Protein AF-A0A928CUH0-F1 (afdb_monomer_lite)

Structure (mmCIF, N/CA/C/O backbone):
data_AF-A0A928CUH0-F1
#
_entry.id   AF-A0A928CUH0-F1
#
loop_
_atom_site.group_PDB
_atom_site.id
_atom_site.type_symbol
_atom_site.label_atom_id
_atom_site.label_alt_id
_atom_site.label_comp_id
_atom_site.label_asym_id
_atom_site.label_entity_id
_atom_site.label_seq_id
_atom_site.pdbx_PDB_ins_code
_atom_site.Cartn_x
_atom_site.Cartn_y
_atom_site.Cartn_z
_atom_site.occupancy
_atom_site.B_iso_or_equiv
_atom_site.auth_seq_id
_atom_site.auth_comp_id
_atom_site.auth_asym_id
_atom_site.auth_atom_id
_atom_site.pdbx_PDB_model_num
ATOM 1 N N . MET A 1 1 ? -31.553 -13.485 36.321 1.00 88.06 1 MET A N 1
ATOM 2 C CA . MET A 1 1 ? -32.911 -13.312 35.742 1.00 88.06 1 MET A CA 1
ATOM 3 C C . MET A 1 1 ? -32.822 -12.519 34.442 1.00 88.06 1 MET A C 1
ATOM 5 O O . MET A 1 1 ? -31.798 -11.897 34.199 1.00 88.06 1 MET A O 1
ATOM 9 N N . ILE A 1 2 ? -33.854 -12.558 33.590 1.00 94.81 2 ILE A N 1
ATOM 10 C CA . ILE A 1 2 ? -33.933 -11.712 32.384 1.00 94.81 2 ILE A CA 1
ATOM 11 C C . ILE A 1 2 ? -34.852 -10.527 32.689 1.00 94.81 2 ILE A C 1
ATOM 13 O O . ILE A 1 2 ? -35.986 -10.734 33.116 1.00 94.81 2 ILE A O 1
ATOM 17 N N . ARG A 1 3 ? -34.377 -9.305 32.445 1.00 96.00 3 ARG A N 1
ATOM 18 C CA . ARG A 1 3 ? -35.128 -8.052 32.587 1.00 96.00 3 ARG A CA 1
ATOM 19 C C . ARG A 1 3 ? -35.361 -7.446 31.215 1.00 96.00 3 ARG A C 1
ATOM 21 O O . ARG A 1 3 ? -34.409 -7.008 30.572 1.00 96.00 3 ARG A O 1
ATOM 28 N N . ASN A 1 4 ? -36.605 -7.436 30.745 1.00 96.44 4 ASN A N 1
ATOM 29 C CA . ASN A 1 4 ? -36.926 -6.805 29.467 1.00 96.44 4 ASN A CA 1
ATOM 30 C C . ASN A 1 4 ? -37.030 -5.300 29.674 1.00 96.44 4 ASN A C 1
ATOM 32 O O . ASN A 1 4 ? -37.735 -4.852 30.572 1.00 96.44 4 ASN A O 1
ATOM 36 N N . ILE A 1 5 ? -36.397 -4.507 28.809 1.00 97.19 5 ILE A N 1
ATOM 37 C CA . ILE A 1 5 ? -36.450 -3.040 28.934 1.00 97.19 5 ILE A CA 1
ATOM 38 C C . ILE A 1 5 ? -37.875 -2.467 28.836 1.00 97.19 5 ILE A C 1
ATOM 40 O O . ILE A 1 5 ? -38.109 -1.357 29.291 1.00 97.19 5 ILE A O 1
ATOM 44 N N . GLN A 1 6 ? -38.826 -3.219 28.270 1.00 95.62 6 GLN A N 1
ATOM 45 C CA . GLN A 1 6 ? -40.239 -2.832 28.164 1.00 95.62 6 GLN A CA 1
ATOM 46 C C . GLN A 1 6 ? -40.961 -2.804 29.520 1.00 95.62 6 GLN A C 1
ATOM 48 O O . GLN A 1 6 ? -41.993 -2.150 29.637 1.00 95.62 6 GLN A O 1
ATOM 53 N N . ASP A 1 7 ? -40.412 -3.480 30.532 1.00 96.69 7 ASP A N 1
ATOM 54 C CA . ASP A 1 7 ? -40.978 -3.549 31.883 1.00 96.69 7 ASP A CA 1
ATOM 55 C C . ASP A 1 7 ? -40.555 -2.345 32.754 1.00 96.69 7 ASP A C 1
ATOM 57 O O . ASP A 1 7 ? -40.914 -2.264 33.930 1.00 96.69 7 ASP A O 1
ATOM 61 N N . TYR A 1 8 ? -39.782 -1.407 32.193 1.00 97.25 8 TYR A N 1
ATOM 62 C CA . TYR A 1 8 ? -39.183 -0.275 32.900 1.00 97.25 8 TYR A CA 1
ATOM 63 C C . TYR A 1 8 ? -39.461 1.052 32.173 1.00 97.25 8 TYR A C 1
ATOM 65 O O . TYR A 1 8 ? -39.625 1.061 30.953 1.00 97.25 8 TYR A O 1
ATOM 73 N N . PRO A 1 9 ? -39.478 2.199 32.882 1.00 96.31 9 PRO A N 1
ATOM 74 C CA . PRO A 1 9 ? -39.697 3.509 32.257 1.00 96.31 9 PRO A CA 1
ATOM 75 C C . PRO A 1 9 ? -38.610 3.904 31.248 1.00 96.31 9 PRO A C 1
ATOM 77 O O . PRO A 1 9 ? -38.871 4.657 30.310 1.00 96.31 9 PRO A O 1
ATOM 80 N N . SER A 1 10 ? -37.388 3.404 31.435 1.00 96.69 10 SER A N 1
ATOM 81 C CA . SER A 1 10 ? -36.263 3.614 30.531 1.00 96.69 10 SER A CA 1
ATOM 82 C C . SER A 1 10 ? -35.305 2.419 30.532 1.00 96.69 10 SER A C 1
ATOM 84 O O . SER A 1 10 ? -35.319 1.579 31.435 1.00 96.69 10 SER A O 1
ATOM 86 N N . ILE A 1 11 ? -34.416 2.366 29.535 1.00 97.88 11 ILE A N 1
ATOM 87 C CA . ILE A 1 11 ? -33.349 1.355 29.473 1.00 97.88 11 ILE A CA 1
ATOM 88 C C . ILE A 1 11 ? -32.409 1.487 30.680 1.00 97.88 11 ILE A C 1
ATOM 90 O O . ILE A 1 11 ? -32.011 0.477 31.258 1.00 97.88 11 ILE A O 1
ATOM 94 N N . GLN A 1 12 ? -32.088 2.717 31.098 1.00 97.94 12 GLN A N 1
ATOM 95 C CA . GLN A 1 12 ? -31.241 2.941 32.269 1.00 97.94 12 GLN A CA 1
ATOM 96 C C . GLN A 1 12 ? -31.913 2.439 33.551 1.00 97.94 12 GLN A C 1
ATOM 98 O O . GLN A 1 12 ? -31.233 1.861 34.391 1.00 97.94 12 GLN A O 1
ATOM 103 N N . ASP A 1 13 ? -33.234 2.582 33.691 1.00 98.00 13 ASP A N 1
ATOM 104 C CA . ASP A 1 13 ? -33.962 2.043 34.847 1.00 98.00 13 ASP A CA 1
ATOM 105 C C . ASP A 1 13 ? -33.915 0.512 34.889 1.00 98.00 13 ASP A C 1
ATOM 107 O O . ASP A 1 13 ? -33.733 -0.064 35.962 1.00 98.00 13 ASP A O 1
ATOM 111 N N . ALA A 1 14 ? -33.994 -0.153 33.731 1.00 98.19 14 ALA A N 1
ATOM 112 C CA . ALA A 1 14 ? -33.815 -1.602 33.641 1.00 98.19 14 ALA A CA 1
ATOM 113 C C . ALA A 1 14 ? -32.403 -2.034 34.080 1.00 98.19 14 ALA A C 1
ATOM 115 O O . ALA A 1 14 ? -32.255 -2.998 34.833 1.00 98.19 14 ALA A O 1
ATOM 116 N N . ILE A 1 15 ? -31.369 -1.294 33.657 1.00 98.19 15 ILE A N 1
ATOM 117 C CA . ILE A 1 15 ? -29.977 -1.521 34.076 1.00 98.19 15 ILE A CA 1
ATOM 118 C C . ILE A 1 15 ? -29.819 -1.281 35.580 1.00 98.19 15 ILE A C 1
ATOM 120 O O . ILE A 1 15 ? -29.248 -2.110 36.289 1.00 98.19 15 ILE A O 1
ATOM 124 N N . ASN A 1 16 ? -30.360 -0.182 36.101 1.00 97.75 16 ASN A N 1
ATOM 125 C CA . ASN A 1 16 ? -30.295 0.159 37.519 1.00 97.75 16 ASN A CA 1
ATOM 126 C C . ASN A 1 16 ? -30.980 -0.907 38.381 1.00 97.75 16 ASN A C 1
ATOM 128 O O . ASN A 1 16 ? -30.433 -1.288 39.413 1.00 97.75 16 ASN A O 1
ATOM 132 N N . ALA A 1 17 ? -32.111 -1.448 37.926 1.00 97.25 17 ALA A N 1
ATOM 133 C CA . ALA A 1 17 ? -32.864 -2.472 38.641 1.00 97.25 17 ALA A CA 1
ATOM 134 C C . ALA A 1 17 ? -32.218 -3.868 38.619 1.00 97.25 17 ALA A C 1
ATOM 136 O O . ALA A 1 17 ? -32.605 -4.698 39.434 1.00 97.25 17 ALA A O 1
ATOM 137 N N . ALA A 1 18 ? -31.284 -4.149 37.704 1.00 97.12 18 ALA A N 1
ATOM 138 C CA . ALA A 1 18 ? -30.671 -5.472 37.547 1.00 97.12 18 ALA A CA 1
ATOM 139 C C . ALA A 1 18 ? -29.910 -5.958 38.798 1.00 97.12 18 ALA A C 1
ATOM 141 O O . ALA A 1 18 ? -29.196 -5.196 39.430 1.00 97.12 18 ALA A O 1
ATOM 142 N N . ASP A 1 19 ? -30.013 -7.221 39.173 1.00 96.56 19 ASP A N 1
ATOM 143 C CA . ASP A 1 19 ? -29.143 -7.798 40.203 1.00 96.56 19 ASP A CA 1
ATOM 144 C C . ASP A 1 19 ? -27.870 -8.370 39.548 1.00 96.56 19 ASP A C 1
ATOM 146 O O . ASP A 1 19 ? -27.846 -8.561 38.327 1.00 96.56 19 ASP A O 1
ATOM 150 N N . PRO A 1 20 ? -26.786 -8.639 40.300 1.00 95.44 20 PRO A N 1
ATOM 151 C CA . PRO A 1 20 ? -25.627 -9.336 39.753 1.00 95.44 20 PRO A CA 1
ATOM 152 C C . PRO A 1 20 ? -26.025 -10.634 39.032 1.00 95.44 20 PRO A C 1
ATOM 154 O O . PRO A 1 20 ? -26.850 -11.404 39.523 1.00 95.44 20 PRO A O 1
ATOM 157 N N . CYS A 1 21 ? -25.406 -10.884 37.881 1.00 93.44 21 CYS A N 1
ATOM 158 C CA . CYS A 1 21 ? -25.700 -11.960 36.927 1.00 93.44 21 CYS A CA 1
ATOM 159 C C . CYS A 1 21 ? -27.048 -11.843 36.185 1.00 93.44 21 CYS A C 1
ATOM 161 O O . CYS A 1 21 ? -27.453 -12.788 35.497 1.00 93.44 21 CYS A O 1
ATOM 163 N N . ASP A 1 22 ? -27.765 -10.720 36.292 1.00 97.06 22 ASP A N 1
ATOM 164 C CA . ASP A 1 22 ? -28.949 -10.490 35.467 1.00 97.06 22 ASP A CA 1
ATOM 165 C C . ASP A 1 22 ? -28.593 -10.155 34.012 1.00 97.06 22 ASP A C 1
ATOM 167 O O . ASP A 1 22 ? -27.556 -9.573 33.685 1.00 97.06 22 ASP A O 1
ATOM 171 N N . VAL A 1 23 ? -29.527 -10.509 33.130 1.00 98.38 23 VAL A N 1
ATOM 172 C CA . VAL A 1 23 ? -29.507 -10.160 31.713 1.00 98.38 23 VAL A CA 1
ATOM 173 C C . VAL A 1 23 ? -30.514 -9.040 31.484 1.00 98.38 23 VAL A C 1
ATOM 175 O O . VAL A 1 23 ? -31.717 -9.256 31.632 1.00 98.38 23 VAL A O 1
ATOM 178 N N . VAL A 1 24 ? -30.054 -7.859 31.083 1.00 98.50 24 VAL A N 1
ATOM 179 C CA . VAL A 1 24 ? -30.921 -6.791 30.569 1.00 98.50 24 VAL A CA 1
ATOM 180 C C . VAL A 1 24 ? -31.100 -7.016 29.076 1.00 98.50 24 VAL A C 1
ATOM 182 O O . VAL A 1 24 ? -30.143 -6.985 28.307 1.00 98.50 24 VAL A O 1
ATOM 185 N N . ARG A 1 25 ? -32.338 -7.277 28.666 1.00 98.50 25 ARG A N 1
ATOM 186 C CA . ARG A 1 25 ? -32.692 -7.663 27.301 1.00 98.50 25 ARG A CA 1
ATOM 187 C C . ARG A 1 25 ? -33.310 -6.492 26.546 1.00 98.50 25 ARG A C 1
ATOM 189 O O . ARG A 1 25 ? -34.358 -5.980 26.949 1.00 98.50 25 ARG A O 1
ATOM 196 N N . ILE A 1 26 ? -32.700 -6.134 25.418 1.00 98.50 26 ILE A N 1
ATOM 197 C CA . ILE A 1 26 ? -33.244 -5.219 24.411 1.00 98.50 26 ILE A CA 1
ATOM 198 C C . ILE A 1 26 ? -33.964 -6.069 23.346 1.00 98.50 26 ILE A C 1
ATOM 200 O O . ILE A 1 26 ? -33.294 -6.759 22.575 1.00 98.50 26 ILE A O 1
ATOM 204 N N . PRO A 1 27 ? -35.311 -6.070 23.307 1.00 98.25 27 PRO A N 1
ATOM 205 C CA . PRO A 1 27 ? -36.086 -6.894 22.383 1.00 98.25 27 PRO A CA 1
ATOM 206 C C . PRO A 1 27 ? -36.099 -6.303 20.960 1.00 98.25 27 PRO A C 1
ATOM 208 O O . PRO A 1 27 ? -35.684 -5.154 20.769 1.00 98.25 27 PRO A O 1
ATOM 211 N N . PRO A 1 28 ? -36.632 -7.038 19.964 1.00 98.56 28 PRO A N 1
ATOM 212 C CA . PRO A 1 28 ? -36.820 -6.530 18.607 1.00 98.56 28 PRO A CA 1
ATOM 213 C C . PRO A 1 28 ? -37.492 -5.150 18.559 1.00 98.56 28 PRO A C 1
ATOM 215 O O . PRO A 1 28 ? -38.421 -4.872 19.321 1.00 98.56 28 PRO A O 1
ATOM 218 N N . GLY A 1 29 ? -37.039 -4.298 17.639 1.00 98.12 29 GLY A N 1
ATOM 219 C CA . GLY A 1 29 ? -37.510 -2.918 17.497 1.00 98.12 29 GLY A CA 1
ATOM 220 C C . GLY A 1 29 ? -36.400 -1.884 17.684 1.00 98.12 29 GLY A C 1
ATOM 221 O O . GLY A 1 29 ? -35.276 -2.212 18.058 1.00 98.12 29 GLY A O 1
ATOM 222 N N . ARG A 1 30 ? -36.711 -0.617 17.383 1.00 98.25 30 ARG A N 1
ATOM 223 C CA . ARG A 1 30 ? -35.771 0.503 17.523 1.00 98.25 30 ARG A CA 1
ATOM 224 C C . ARG A 1 30 ? -35.973 1.202 18.863 1.00 98.25 30 ARG A C 1
ATOM 226 O O . ARG A 1 30 ? -37.046 1.739 19.118 1.00 98.25 30 ARG A O 1
ATOM 233 N N . HIS A 1 31 ? -34.912 1.251 19.657 1.00 98.12 31 HIS A N 1
ATOM 234 C CA . HIS A 1 31 ? -34.875 1.836 20.992 1.00 98.12 31 HIS A CA 1
ATOM 235 C C . HIS A 1 31 ? -33.821 2.935 21.013 1.00 98.12 31 HIS A C 1
ATOM 237 O O . HIS A 1 31 ? -32.637 2.668 20.821 1.00 98.12 31 HIS A O 1
ATOM 243 N N . GLU A 1 32 ? -34.245 4.180 21.195 1.00 97.50 32 GLU A N 1
ATOM 244 C CA . GLU A 1 32 ? -33.340 5.327 21.171 1.00 97.50 32 GLU A CA 1
ATOM 245 C C . GLU A 1 32 ? -32.926 5.744 22.584 1.00 97.50 32 GLU A C 1
ATOM 247 O O . GLU A 1 32 ? -33.776 5.944 23.458 1.00 97.50 32 GLU A O 1
ATOM 252 N N . ALA A 1 33 ? -31.626 5.940 22.793 1.00 97.50 33 ALA A N 1
ATOM 253 C CA . ALA A 1 33 ? -31.056 6.330 24.073 1.00 97.50 33 ALA A CA 1
ATOM 254 C C . ALA A 1 33 ? -29.989 7.422 23.920 1.00 97.50 33 ALA A C 1
ATOM 256 O O . ALA A 1 33 ? -29.308 7.520 22.900 1.00 97.50 33 ALA A O 1
ATOM 257 N N . GLY A 1 34 ? -29.863 8.246 24.961 1.00 96.19 34 GLY A N 1
ATOM 258 C CA . GLY A 1 34 ? -28.640 9.000 25.220 1.00 96.19 34 GLY A CA 1
ATOM 259 C C . GLY A 1 34 ? -27.645 8.118 25.975 1.00 96.19 34 GLY A C 1
ATOM 260 O O . GLY A 1 34 ? -27.491 6.951 25.636 1.00 96.19 34 GLY A O 1
ATOM 261 N N . THR A 1 35 ? -26.995 8.631 27.015 1.00 97.50 35 THR A N 1
ATOM 262 C CA . THR A 1 35 ? -26.003 7.842 27.766 1.00 97.50 35 THR A CA 1
ATOM 263 C C . THR A 1 35 ? -26.642 6.712 28.576 1.00 97.50 35 THR A C 1
ATOM 265 O O . THR A 1 35 ? -27.562 6.945 29.356 1.00 97.50 35 THR A O 1
ATOM 268 N N . LEU A 1 36 ? -26.104 5.502 28.416 1.00 98.19 36 LEU A N 1
ATOM 269 C CA . LEU A 1 36 ? -26.408 4.308 29.197 1.00 98.19 36 LEU A CA 1
ATOM 270 C C . LEU A 1 36 ? -25.157 3.857 29.959 1.00 98.19 36 LEU A C 1
ATOM 272 O O . LEU A 1 36 ? -24.126 3.543 29.362 1.00 98.19 36 LEU A O 1
ATOM 276 N N . LEU A 1 37 ? -25.263 3.818 31.284 1.00 97.50 37 LEU A N 1
ATOM 277 C CA . LEU A 1 37 ? -24.197 3.422 32.198 1.00 97.50 37 LEU A CA 1
ATOM 278 C C . LEU A 1 37 ? -24.442 1.997 32.684 1.00 97.50 37 LEU A C 1
ATOM 280 O O . LEU A 1 37 ? -25.447 1.731 33.348 1.00 97.50 37 LEU A O 1
ATOM 284 N N . LEU A 1 38 ? -23.527 1.092 32.338 1.00 97.56 38 LEU A N 1
ATOM 285 C CA . LEU A 1 38 ? -23.547 -0.296 32.795 1.00 97.56 38 LEU A CA 1
ATOM 286 C C . LEU A 1 38 ? -23.033 -0.416 34.236 1.00 97.56 38 LEU A C 1
ATOM 288 O O . LEU A 1 38 ? -22.470 0.521 34.801 1.00 97.56 38 LEU A O 1
ATOM 292 N N . LYS A 1 39 ? -23.215 -1.601 34.820 1.00 97.00 39 LYS A N 1
ATOM 293 C CA . LYS A 1 39 ? -22.690 -1.971 36.138 1.00 97.00 39 LYS A CA 1
ATOM 294 C C . LYS A 1 39 ? -22.072 -3.364 36.107 1.00 97.00 39 LYS A C 1
ATOM 296 O O . LYS A 1 39 ? -22.350 -4.121 35.181 1.00 97.00 39 LYS A O 1
ATOM 301 N N . SER A 1 40 ? -21.260 -3.682 37.111 1.00 98.50 40 SER A N 1
ATOM 302 C CA . SER A 1 40 ? -20.589 -4.979 37.235 1.00 98.50 40 SER A CA 1
ATOM 303 C C . SER A 1 40 ? -21.571 -6.151 37.293 1.00 98.50 40 SER A C 1
ATOM 305 O O . SER A 1 40 ? -22.699 -6.000 37.774 1.00 98.50 40 SER A O 1
ATOM 307 N N . HIS A 1 41 ? -21.114 -7.322 36.846 1.00 98.38 41 HIS A N 1
ATOM 308 C CA . HIS A 1 41 ? -21.872 -8.577 36.809 1.00 98.38 41 HIS A CA 1
ATOM 309 C C . HIS A 1 41 ? -23.169 -8.458 36.006 1.00 98.38 41 HIS A C 1
ATOM 311 O O . HIS A 1 41 ? -24.233 -8.882 36.453 1.00 98.38 41 HIS A O 1
ATOM 317 N N . LEU A 1 42 ? -23.106 -7.841 34.829 1.00 97.81 42 LEU A N 1
ATOM 318 C CA . LEU A 1 42 ? -24.279 -7.579 33.999 1.00 97.81 42 LEU A CA 1
ATOM 319 C C . LEU A 1 42 ? -24.067 -8.098 32.584 1.00 97.81 42 LEU A C 1
ATOM 321 O O . LEU A 1 42 ? -23.021 -7.878 31.975 1.00 97.81 42 LEU A O 1
ATOM 325 N N . THR A 1 43 ? -25.111 -8.706 32.024 1.00 98.62 43 THR A N 1
ATOM 326 C CA . THR A 1 43 ? -25.186 -8.965 30.584 1.00 98.62 43 THR A CA 1
ATOM 327 C C . THR A 1 43 ? -26.214 -8.045 29.934 1.00 98.62 43 THR A C 1
ATOM 329 O O . THR A 1 43 ? -27.396 -8.107 30.265 1.00 98.62 43 THR A O 1
ATOM 332 N N . LEU A 1 44 ? -25.797 -7.209 28.984 1.00 98.69 44 LEU A N 1
ATOM 333 C CA . LEU A 1 44 ? -26.699 -6.500 28.080 1.00 98.69 44 LEU A CA 1
ATOM 334 C C . LEU A 1 44 ? -26.858 -7.324 26.798 1.00 98.69 44 LEU A C 1
ATOM 336 O O . LEU A 1 44 ? -25.915 -7.454 26.020 1.00 98.69 44 LEU A O 1
ATOM 340 N N . ARG A 1 45 ? -28.055 -7.866 26.566 1.00 98.81 45 ARG A N 1
ATOM 341 C CA . ARG A 1 45 ? -28.355 -8.695 25.394 1.00 98.81 45 ARG A CA 1
ATOM 342 C C . ARG A 1 45 ? -29.228 -7.947 24.394 1.00 98.81 45 ARG A C 1
ATOM 344 O O . ARG A 1 45 ? -30.330 -7.521 24.742 1.00 98.81 45 ARG A O 1
ATOM 351 N N . LEU A 1 46 ? -28.761 -7.833 23.154 1.00 98.75 46 LEU A N 1
ATOM 352 C CA . LEU A 1 46 ? -29.528 -7.311 22.028 1.00 98.75 46 LEU A CA 1
ATOM 353 C C . LEU A 1 46 ? -30.060 -8.478 21.198 1.00 98.75 46 LEU A C 1
ATOM 355 O O . LEU A 1 46 ? -29.302 -9.178 20.529 1.00 98.75 46 LEU A O 1
ATOM 359 N N . ASP A 1 47 ? -31.371 -8.681 21.231 1.00 98.50 47 ASP A N 1
ATOM 360 C CA . ASP A 1 47 ? -32.006 -9.743 20.457 1.00 98.50 47 ASP A CA 1
ATOM 361 C C . ASP A 1 47 ? -31.894 -9.496 18.939 1.00 98.50 47 ASP A C 1
ATOM 363 O O . ASP A 1 47 ? -31.739 -8.351 18.499 1.00 98.50 47 ASP A O 1
ATOM 367 N N . PRO A 1 48 ? -32.054 -10.542 18.105 1.00 98.31 48 PRO A N 1
ATOM 368 C CA . PRO A 1 48 ? -32.192 -10.368 16.665 1.00 98.31 48 PRO A CA 1
ATOM 369 C C . PRO A 1 48 ? -33.245 -9.304 16.325 1.00 98.31 48 PRO A C 1
ATOM 371 O O . PRO A 1 48 ? -34.343 -9.306 16.878 1.00 98.31 48 PRO A O 1
ATOM 374 N N . GLN A 1 49 ? -32.928 -8.410 15.384 1.00 97.69 49 GLN A N 1
ATOM 375 C CA . GLN A 1 49 ? -33.775 -7.269 14.981 1.00 97.69 49 GLN A CA 1
ATOM 376 C C . GLN A 1 49 ? -33.955 -6.166 16.047 1.00 97.69 49 GLN A C 1
ATOM 378 O O . GLN A 1 49 ? -34.703 -5.212 15.813 1.00 97.69 49 GLN A O 1
ATOM 383 N N . ALA A 1 50 ? -33.280 -6.243 17.197 1.00 98.69 50 ALA A N 1
ATOM 384 C CA . ALA A 1 50 ? -33.161 -5.106 18.101 1.00 98.69 50 ALA A CA 1
ATOM 385 C C . ALA A 1 50 ? -32.219 -4.053 17.501 1.00 98.69 50 ALA A C 1
ATOM 387 O O . ALA A 1 50 ? -31.180 -4.386 16.929 1.00 98.69 50 ALA A O 1
ATOM 388 N N . VAL A 1 51 ? -32.564 -2.775 17.644 1.00 98.81 51 VAL A N 1
ATOM 389 C CA . VAL A 1 51 ? -31.712 -1.643 17.267 1.00 98.81 51 VAL A CA 1
ATOM 390 C C . VAL A 1 51 ? -31.620 -0.683 18.446 1.00 98.81 51 VAL A C 1
ATOM 392 O O . VAL A 1 51 ? -32.578 0.037 18.718 1.00 98.81 51 VAL A O 1
ATOM 395 N N . LEU A 1 52 ? -30.472 -0.638 19.119 1.00 98.75 52 LEU A N 1
ATOM 396 C CA . LEU A 1 52 ? -30.147 0.396 20.101 1.00 98.75 52 LEU A CA 1
ATOM 397 C C . LEU A 1 52 ? -29.530 1.592 19.369 1.00 98.75 52 LEU A C 1
ATOM 399 O O . LEU A 1 52 ? -28.442 1.479 18.811 1.00 98.75 52 LEU A O 1
ATOM 403 N N . ALA A 1 53 ? -30.225 2.725 19.334 1.00 98.50 53 ALA A N 1
ATOM 404 C CA . ALA A 1 53 ? -29.827 3.887 18.546 1.00 98.50 53 ALA A CA 1
ATOM 405 C C . ALA A 1 53 ? -29.379 5.069 19.414 1.00 98.50 53 ALA A C 1
ATOM 407 O O . ALA A 1 53 ? -30.073 5.451 20.355 1.00 98.50 53 ALA A O 1
ATOM 408 N N . ALA A 1 54 ? -28.261 5.688 19.037 1.00 97.81 54 ALA A N 1
ATOM 409 C CA . ALA A 1 54 ? -27.791 6.955 19.580 1.00 97.81 54 ALA A CA 1
ATOM 410 C C . ALA A 1 54 ? -28.784 8.083 19.257 1.00 97.81 54 ALA A C 1
ATOM 412 O O . ALA A 1 54 ? -29.044 8.373 18.089 1.00 97.81 54 ALA A O 1
ATOM 413 N N . SER A 1 55 ? -29.336 8.717 20.285 1.00 96.88 55 SER A N 1
ATOM 414 C CA . SER A 1 55 ? -30.219 9.874 20.154 1.00 96.88 55 SER A CA 1
ATOM 415 C C . SER A 1 55 ? -29.532 11.042 19.430 1.00 96.88 55 SER A C 1
ATOM 417 O O . SER A 1 55 ? -28.400 11.371 19.766 1.00 96.88 55 SER A O 1
ATOM 419 N N . PRO A 1 56 ? -30.190 11.745 18.494 1.00 92.94 56 PRO A N 1
ATOM 420 C CA . PRO A 1 56 ? -29.659 13.005 17.967 1.00 92.94 56 PRO A CA 1
ATOM 421 C C . PRO A 1 56 ? -29.735 14.158 18.980 1.00 92.94 56 PRO A C 1
ATOM 423 O O . PRO A 1 56 ? -29.057 15.170 18.824 1.00 92.94 56 PRO A O 1
ATOM 426 N N . ASP A 1 57 ? -30.574 14.028 20.009 1.00 95.25 57 ASP A N 1
ATOM 427 C CA . ASP A 1 57 ? -30.704 15.016 21.075 1.00 95.25 57 ASP A CA 1
ATOM 428 C C . ASP A 1 57 ? -29.533 14.903 22.062 1.00 95.25 57 ASP A C 1
ATOM 430 O O . ASP A 1 57 ? -29.491 13.993 22.898 1.00 95.25 57 ASP A O 1
ATOM 434 N N . LEU A 1 58 ? -28.594 15.851 21.961 1.00 91.94 58 LEU A N 1
ATOM 435 C CA . LEU A 1 58 ? -27.416 15.962 22.824 1.00 91.94 58 LEU A CA 1
ATOM 436 C C . LEU A 1 58 ? -27.771 16.149 24.309 1.00 91.94 58 LEU A C 1
ATOM 438 O O . LEU A 1 58 ? -26.969 15.775 25.160 1.00 91.94 58 LEU A O 1
ATOM 442 N N . SER A 1 59 ? -28.964 16.660 24.643 1.00 94.25 59 SER A N 1
ATOM 4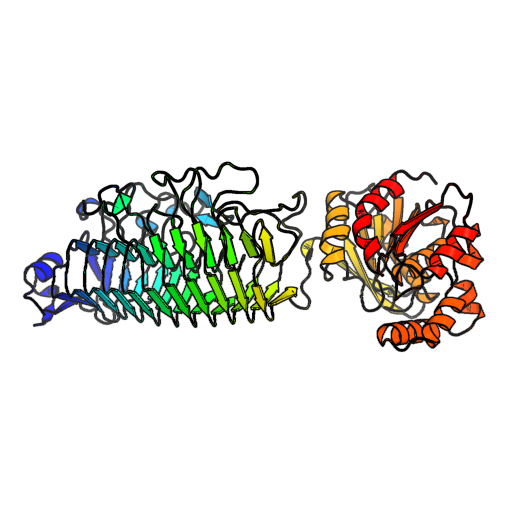43 C CA . SER A 1 59 ? -29.383 16.851 26.041 1.00 94.25 59 SER A CA 1
ATOM 444 C C . SER A 1 59 ? -29.636 15.534 26.785 1.00 94.25 59 SER A C 1
ATOM 446 O O . SER A 1 59 ? -29.632 15.504 28.014 1.00 94.25 59 SER A O 1
ATOM 448 N N . ARG A 1 60 ? -29.806 14.425 26.051 1.00 95.50 60 ARG A N 1
ATOM 449 C CA . ARG A 1 60 ? -29.962 13.077 26.620 1.00 95.50 60 ARG A CA 1
ATOM 450 C C . ARG A 1 60 ? -28.625 12.432 26.999 1.00 95.50 60 ARG A C 1
ATOM 452 O O . ARG A 1 60 ? -28.619 11.355 27.597 1.00 95.50 60 ARG A O 1
ATOM 459 N N . TYR A 1 61 ? -27.497 13.050 26.650 1.00 94.69 61 TYR A N 1
ATOM 460 C CA . TYR A 1 61 ? -26.170 12.535 26.965 1.00 94.69 61 TYR A CA 1
ATOM 461 C C . TYR A 1 61 ? -25.639 13.131 28.262 1.00 94.69 61 TYR A C 1
ATOM 463 O O . TYR A 1 61 ? -25.677 14.338 28.479 1.00 94.69 61 TYR A O 1
ATOM 471 N N . SER A 1 62 ? -25.101 12.262 29.111 1.00 91.06 62 SER A N 1
ATOM 472 C CA . SER A 1 62 ? -24.417 12.663 30.336 1.00 91.06 62 SER A CA 1
ATOM 473 C C . SER A 1 62 ? -22.923 12.786 30.069 1.00 91.06 62 SER A C 1
ATOM 475 O O . SER A 1 62 ? -22.333 11.917 29.422 1.00 91.06 62 SER A O 1
ATOM 477 N N . HIS A 1 63 ? -22.303 13.845 30.589 1.00 89.06 63 HIS A N 1
ATOM 478 C CA . HIS A 1 63 ? -20.849 13.960 30.574 1.00 89.06 63 HIS A CA 1
ATOM 479 C C . HIS A 1 63 ? -20.221 12.861 31.440 1.00 89.06 63 HIS A C 1
ATOM 481 O O . HIS A 1 63 ? -20.617 12.657 32.586 1.00 89.06 63 HIS A O 1
ATOM 487 N N . VAL A 1 64 ? -19.226 12.174 30.885 1.00 85.75 64 VAL A N 1
ATOM 488 C CA . VAL A 1 64 ? -18.436 11.137 31.545 1.00 85.75 64 VAL A CA 1
ATOM 489 C C . VAL A 1 64 ? -17.014 11.650 31.768 1.00 85.75 64 VAL A C 1
ATOM 491 O O . VAL A 1 64 ? -16.255 11.864 30.823 1.00 85.75 64 VAL A O 1
ATOM 494 N N . ASP A 1 65 ? -16.654 11.863 33.034 1.00 85.25 65 ASP A N 1
ATOM 495 C CA . ASP A 1 65 ? -15.322 12.323 33.454 1.00 85.25 65 ASP A CA 1
ATOM 496 C C . ASP A 1 65 ? -14.480 11.146 33.967 1.00 85.25 65 ASP A C 1
ATOM 498 O O . ASP A 1 65 ? -14.125 11.040 35.137 1.00 85.25 65 ASP A O 1
ATOM 502 N N . TRP A 1 66 ? -14.260 10.175 33.081 1.00 87.69 66 TRP A N 1
ATOM 503 C CA . TRP A 1 66 ? -13.573 8.917 33.400 1.00 87.69 66 TRP A CA 1
ATOM 504 C C . TRP A 1 66 ? -12.079 8.931 33.060 1.00 87.69 66 TRP A C 1
ATOM 506 O O . TRP A 1 66 ? -11.370 7.984 33.376 1.00 87.69 66 TRP A O 1
ATOM 516 N N . ALA A 1 67 ? -11.590 9.978 32.394 1.00 81.88 67 ALA A N 1
ATOM 517 C CA . ALA A 1 67 ? -10.208 10.088 31.936 1.00 81.88 67 ALA A CA 1
ATOM 518 C C . ALA A 1 67 ? -9.639 11.472 32.266 1.00 81.88 67 ALA A C 1
ATOM 520 O O . ALA A 1 67 ? -10.323 12.478 32.099 1.00 81.88 67 ALA A O 1
ATOM 521 N N . ARG A 1 68 ? -8.369 11.534 32.690 1.00 73.19 68 ARG A N 1
ATOM 522 C CA . ARG A 1 68 ? -7.748 12.763 33.226 1.00 73.19 68 ARG A CA 1
ATOM 523 C C . ARG A 1 68 ? -7.550 13.862 32.193 1.00 73.19 68 ARG A C 1
ATOM 525 O O . ARG A 1 68 ? -7.544 15.042 32.535 1.00 73.19 68 ARG A O 1
ATOM 532 N N . VAL A 1 69 ? -7.331 13.475 30.943 1.00 63.22 69 VAL A N 1
ATOM 533 C CA . VAL A 1 69 ? -7.143 14.394 29.823 1.00 63.22 69 VAL A CA 1
ATOM 534 C C . VAL A 1 69 ? -8.099 13.958 28.730 1.00 63.22 69 VAL A C 1
ATOM 536 O O . VAL A 1 69 ? -7.808 13.057 27.957 1.00 63.22 69 VAL A O 1
ATOM 539 N N . SER A 1 70 ? -9.268 14.583 28.663 1.00 55.34 70 SER A N 1
ATOM 540 C CA . SER A 1 70 ? -10.200 14.363 27.562 1.00 55.34 70 SER A CA 1
ATOM 541 C C . SER A 1 70 ? -10.178 15.597 26.661 1.00 55.34 70 SER A C 1
ATOM 543 O O . SER A 1 70 ? -10.696 16.647 27.039 1.00 55.34 70 SER A O 1
ATOM 545 N N . GLN A 1 71 ? -9.589 15.482 25.468 1.00 52.97 71 GLN A N 1
ATOM 546 C CA . GLN A 1 71 ? -9.614 16.566 24.477 1.00 52.97 71 GLN A CA 1
ATOM 547 C C . GLN A 1 71 ? -10.832 16.489 23.538 1.00 52.97 71 GLN A C 1
ATOM 549 O O . GLN A 1 71 ? -11.164 17.501 22.933 1.00 52.97 71 GLN A O 1
ATOM 554 N N . CYS A 1 72 ? -11.521 15.340 23.449 1.00 52.09 72 CYS A N 1
ATOM 555 C CA . CYS A 1 72 ? -12.759 15.115 22.683 1.00 52.09 72 CYS A CA 1
ATOM 556 C C . CYS A 1 72 ? -13.509 13.871 23.216 1.00 52.09 72 CYS A C 1
ATOM 558 O O . CYS A 1 72 ? -12.887 12.926 23.704 1.00 52.09 72 CYS A O 1
ATOM 560 N N . GLY A 1 73 ? -14.841 13.834 23.082 1.00 60.91 73 GLY A N 1
ATOM 561 C CA . GLY A 1 73 ? -15.642 12.639 23.395 1.00 60.91 73 GLY A CA 1
ATOM 562 C C . GLY A 1 73 ? -15.875 12.400 24.893 1.00 60.91 73 GLY A C 1
ATOM 563 O O . GLY A 1 73 ? -15.607 11.306 25.395 1.00 60.91 73 GLY A O 1
ATOM 564 N N . GLN A 1 74 ? -16.379 13.428 25.586 1.00 78.88 74 GLN A N 1
ATOM 565 C CA . GLN A 1 74 ? -16.840 13.376 26.986 1.00 78.88 74 GLN A CA 1
ATOM 566 C C . GLN A 1 74 ? -18.247 12.803 27.147 1.00 78.88 74 GLN A C 1
ATOM 568 O O . GLN A 1 74 ? -18.790 12.823 28.240 1.00 78.88 74 GLN A O 1
ATOM 573 N N . ILE A 1 75 ? -18.870 12.344 26.072 1.00 92.00 75 ILE A N 1
ATOM 574 C CA . ILE A 1 75 ? -20.173 11.692 26.118 1.00 92.00 75 ILE A CA 1
ATOM 575 C C . ILE A 1 75 ? -20.061 10.349 25.405 1.00 92.00 75 ILE A C 1
ATOM 577 O O . ILE A 1 75 ? -19.263 10.191 24.475 1.00 92.00 75 ILE A O 1
ATOM 581 N N . CYS A 1 76 ? -20.856 9.378 25.839 1.00 95.38 76 CYS A N 1
ATOM 582 C CA . CYS A 1 76 ? -20.963 8.086 25.176 1.00 95.38 76 CYS A CA 1
ATOM 583 C C . CYS A 1 76 ? -22.413 7.600 25.117 1.00 95.38 76 CYS A C 1
ATOM 585 O O . CYS A 1 76 ? -23.243 8.051 25.911 1.00 95.38 76 CYS A O 1
ATOM 587 N N . LEU A 1 77 ? -22.721 6.711 24.165 1.00 97.62 77 LEU A N 1
ATOM 588 C CA . LEU A 1 77 ? -24.001 5.995 24.136 1.00 97.62 77 LEU A CA 1
ATOM 589 C C . LEU A 1 77 ? -24.029 4.910 25.215 1.00 97.62 77 LEU A C 1
ATOM 591 O O . LEU A 1 77 ? -24.988 4.839 25.970 1.00 97.62 77 LEU A O 1
ATOM 595 N N . LEU A 1 78 ? -22.994 4.075 25.287 1.00 97.31 78 LEU A N 1
ATOM 596 C CA . LEU A 1 78 ? -22.927 2.935 26.195 1.00 97.31 78 LEU A CA 1
ATOM 597 C C . LEU A 1 78 ? -21.542 2.856 26.838 1.00 97.31 78 LEU A C 1
ATOM 599 O O . LEU A 1 78 ? -20.535 2.938 26.137 1.00 97.31 78 LEU A O 1
ATOM 603 N N . GLY A 1 79 ? -21.458 2.678 28.154 1.00 96.38 79 GLY A N 1
ATOM 604 C CA . GLY A 1 79 ? -20.149 2.602 28.795 1.00 96.38 79 GLY A CA 1
ATOM 605 C C . GLY A 1 79 ? -20.155 2.368 30.296 1.00 96.38 79 GLY A C 1
ATOM 606 O O . GLY A 1 79 ? -21.201 2.153 30.910 1.00 96.38 79 GLY A O 1
ATOM 607 N N . GLY A 1 80 ? -18.960 2.431 30.878 1.00 96.12 80 GLY A N 1
ATOM 608 C CA . GLY A 1 80 ? -18.749 2.348 32.319 1.00 96.12 80 GLY A CA 1
ATOM 609 C C . GLY A 1 80 ? -17.293 2.547 32.741 1.00 96.12 80 GLY A C 1
ATOM 610 O O . GLY A 1 80 ? -16.374 2.467 31.925 1.00 96.12 80 GLY A O 1
ATOM 611 N N . HIS A 1 81 ? -17.106 2.797 34.036 1.00 96.00 81 HIS A N 1
ATOM 612 C CA . HIS A 1 81 ? -15.811 2.983 34.692 1.00 96.00 81 HIS A CA 1
ATOM 613 C C . HIS A 1 81 ? -15.700 2.036 35.891 1.00 96.00 81 HIS A C 1
ATOM 615 O O . HIS A 1 81 ? -16.674 1.900 36.630 1.00 96.00 81 HIS A O 1
ATOM 621 N N . ASP A 1 82 ? -14.536 1.405 36.080 1.00 98.00 82 ASP A N 1
ATOM 622 C CA . ASP A 1 82 ? -14.255 0.436 37.158 1.00 98.00 82 ASP A CA 1
ATOM 623 C C . ASP A 1 82 ? -15.266 -0.729 37.233 1.00 98.00 82 ASP A C 1
ATOM 625 O O . ASP A 1 82 ? -15.685 -1.146 38.315 1.00 98.00 82 ASP A O 1
ATOM 629 N N . LEU A 1 83 ? -15.698 -1.252 36.079 1.00 98.38 83 LEU A N 1
ATOM 630 C CA . LEU A 1 83 ? -16.628 -2.385 36.033 1.00 98.38 83 LEU A CA 1
ATOM 631 C C . LEU A 1 83 ? -15.896 -3.729 36.031 1.00 98.38 83 LEU A C 1
ATOM 633 O O . LEU A 1 83 ? -14.802 -3.848 35.484 1.00 98.38 83 LEU A O 1
ATOM 637 N N . GLU A 1 84 ? -16.540 -4.758 36.573 1.00 98.69 84 GLU A N 1
ATOM 638 C CA . GLU A 1 84 ? -16.058 -6.142 36.554 1.00 98.69 84 GLU A CA 1
ATOM 639 C C . GLU A 1 84 ? -17.132 -7.072 35.986 1.00 98.69 84 GLU A C 1
ATOM 641 O O . GLU A 1 84 ? -18.308 -6.932 36.323 1.00 98.69 84 GLU A O 1
ATOM 646 N N . ASP A 1 85 ? -16.729 -8.020 35.139 1.00 98.62 85 ASP A N 1
ATOM 647 C CA . ASP A 1 85 ? -17.595 -9.065 34.583 1.00 98.62 85 ASP A CA 1
ATOM 648 C C . ASP A 1 85 ? -18.839 -8.495 33.881 1.00 98.62 85 ASP A C 1
ATOM 650 O O . ASP A 1 85 ? -19.981 -8.608 34.334 1.00 98.62 85 ASP A O 1
ATOM 654 N N . VAL A 1 86 ? -18.600 -7.828 32.752 1.00 98.62 86 VAL A N 1
ATOM 655 C CA . VAL A 1 86 ? -19.649 -7.203 31.939 1.00 98.62 86 VAL A CA 1
ATOM 656 C C . VAL A 1 86 ? -19.654 -7.824 30.557 1.00 98.62 86 VAL A C 1
ATOM 658 O O . VAL A 1 86 ? -18.615 -7.945 29.910 1.00 98.62 86 VAL A O 1
ATOM 661 N N . SER A 1 87 ? -20.839 -8.201 30.084 1.00 98.69 87 SER A N 1
ATOM 662 C CA . SER A 1 87 ? -21.024 -8.769 28.750 1.00 98.69 87 SER A CA 1
ATOM 663 C C . SER A 1 87 ? -22.014 -7.943 27.933 1.00 98.69 87 SER A C 1
ATOM 665 O O . SER A 1 87 ? -23.090 -7.594 28.412 1.00 98.69 87 SER A O 1
ATOM 667 N N . ILE A 1 88 ? -21.663 -7.643 26.686 1.00 98.81 88 ILE A N 1
ATOM 668 C CA . ILE A 1 88 ? -22.568 -7.114 25.665 1.00 98.81 88 ILE A CA 1
ATOM 669 C C . ILE A 1 88 ? -22.646 -8.159 24.563 1.00 98.81 88 ILE A C 1
ATOM 671 O O . ILE A 1 88 ? -21.630 -8.494 23.957 1.00 98.81 88 ILE A O 1
ATOM 675 N N . GLU A 1 89 ? -23.837 -8.688 24.312 1.00 98.62 89 GLU A N 1
ATOM 676 C CA . GLU A 1 89 ? -23.995 -9.838 23.426 1.00 98.62 89 GLU A CA 1
ATOM 677 C C . GLU A 1 89 ? -25.285 -9.816 22.602 1.00 98.62 89 GLU A C 1
ATOM 679 O O . GLU A 1 89 ? -26.211 -9.047 22.869 1.00 98.62 89 GLU A O 1
ATOM 684 N N . GLY A 1 90 ? -25.352 -10.717 21.624 1.00 97.88 90 GLY A N 1
ATOM 685 C CA . GLY A 1 90 ? -26.531 -10.990 20.807 1.00 97.88 90 GLY A CA 1
ATOM 686 C C . GLY A 1 90 ? -26.355 -10.575 19.348 1.00 97.88 90 GLY A C 1
ATOM 687 O O . GLY A 1 90 ? -25.273 -10.174 18.940 1.00 97.88 90 GLY A O 1
ATOM 688 N N . ASP A 1 91 ? -27.438 -10.659 18.575 1.00 97.44 91 ASP A N 1
ATOM 689 C CA . ASP A 1 91 ? -27.434 -10.466 17.113 1.00 97.44 91 ASP A CA 1
ATOM 690 C C . ASP A 1 91 ? -28.116 -9.151 16.690 1.00 97.44 91 ASP A C 1
ATOM 692 O O . ASP A 1 91 ? -28.514 -8.962 15.535 1.00 97.44 91 ASP A O 1
ATOM 696 N N . GLY A 1 92 ? -28.338 -8.249 17.647 1.00 98.62 92 GLY A N 1
ATOM 697 C CA . GLY A 1 92 ? -28.906 -6.932 17.388 1.00 98.62 92 GLY A CA 1
ATOM 698 C C . GLY A 1 92 ? -27.881 -5.904 16.904 1.00 98.62 92 GLY A C 1
ATOM 699 O O . GLY A 1 92 ? -26.685 -6.166 16.751 1.00 98.62 92 GLY A O 1
ATOM 700 N N . ILE A 1 93 ? -28.381 -4.695 16.651 1.00 98.88 93 ILE A N 1
ATOM 701 C CA . ILE A 1 93 ? -27.625 -3.589 16.063 1.00 98.88 93 ILE A CA 1
ATOM 702 C C . ILE A 1 93 ? -27.471 -2.454 17.077 1.00 98.88 93 ILE A C 1
ATOM 704 O O . ILE A 1 93 ? -28.455 -1.999 17.659 1.00 98.88 93 ILE A O 1
ATOM 708 N N . ILE A 1 94 ? -26.260 -1.920 17.206 1.00 98.88 94 ILE A N 1
ATOM 709 C CA . ILE A 1 94 ? -25.996 -0.610 17.802 1.00 98.88 94 ILE A CA 1
ATOM 710 C C . ILE A 1 94 ? -25.809 0.404 16.665 1.00 98.88 94 ILE A C 1
ATOM 712 O O . ILE A 1 94 ? -24.885 0.311 15.859 1.00 98.88 94 ILE A O 1
ATOM 716 N N . GLU A 1 95 ? -26.724 1.364 16.574 1.00 98.69 95 GLU A N 1
ATOM 717 C CA . GLU A 1 95 ? -26.767 2.404 15.545 1.00 98.69 95 GLU A CA 1
ATOM 718 C C . GLU A 1 95 ? -26.258 3.731 16.115 1.00 98.69 95 GLU A C 1
ATOM 720 O O . GLU A 1 95 ? -26.913 4.344 16.954 1.00 98.69 95 GLU A O 1
ATOM 725 N N . GLY A 1 96 ? -25.112 4.205 15.632 1.00 97.88 96 GLY A N 1
ATOM 726 C CA . GLY A 1 96 ? -24.503 5.445 16.107 1.00 97.88 96 GLY A CA 1
ATOM 727 C C . GLY A 1 96 ? -25.070 6.723 15.493 1.00 97.88 96 GLY A C 1
ATOM 728 O O . GLY A 1 96 ? -24.796 7.798 16.019 1.00 97.88 96 GLY A O 1
ATOM 729 N N . ASN A 1 97 ? -25.852 6.643 14.406 1.00 96.50 97 ASN A N 1
ATOM 730 C CA . ASN A 1 97 ? -26.408 7.810 13.706 1.00 96.50 97 ASN A CA 1
ATOM 731 C C . ASN A 1 97 ? -25.358 8.899 13.379 1.00 96.50 97 ASN A C 1
ATOM 733 O O . ASN A 1 97 ? -25.680 10.083 13.333 1.00 96.50 97 ASN A O 1
ATOM 737 N N . GLY A 1 98 ? -24.104 8.516 13.110 1.00 94.25 98 GLY A N 1
ATOM 738 C CA . GLY A 1 98 ? -22.955 9.427 13.047 1.00 94.25 98 GLY A CA 1
ATOM 739 C C . GLY A 1 98 ? -23.126 10.627 12.116 1.00 94.25 98 GLY A C 1
ATOM 740 O O . GLY A 1 98 ? -22.696 11.729 12.435 1.00 94.25 98 GLY A O 1
ATOM 741 N N . HIS A 1 99 ? -23.860 10.441 11.020 1.00 92.25 99 HIS A N 1
ATOM 742 C CA . HIS A 1 99 ? -24.207 11.491 10.066 1.00 92.25 99 HIS A CA 1
ATOM 743 C C . HIS A 1 99 ? -24.962 12.697 10.654 1.00 92.25 99 HIS A C 1
ATOM 745 O O . HIS A 1 99 ? -24.949 13.765 10.047 1.00 92.25 99 HIS A O 1
ATOM 751 N N . LEU A 1 100 ? -25.614 12.543 11.810 1.00 93.25 100 LEU A N 1
ATOM 752 C CA . LEU A 1 100 ? -26.304 13.624 12.524 1.00 93.25 100 LEU A CA 1
ATOM 753 C C . LEU A 1 100 ? -25.350 14.471 13.378 1.00 93.25 100 LEU A C 1
ATOM 755 O O . LEU A 1 100 ? -25.728 15.544 13.833 1.00 93.25 100 LEU A O 1
ATOM 759 N N . PHE A 1 101 ? -24.112 14.012 13.564 1.00 91.81 101 PHE A N 1
ATOM 760 C CA . PHE A 1 101 ? -23.097 14.644 14.405 1.00 91.81 101 PHE A CA 1
ATOM 761 C C . PHE A 1 101 ? -21.937 15.251 13.590 1.00 91.81 101 PHE A C 1
ATOM 763 O O . PHE A 1 101 ? -20.897 15.612 14.150 1.00 91.81 101 PHE A O 1
ATOM 770 N N . TRP A 1 102 ? -22.080 15.347 12.263 1.00 91.12 102 TRP A N 1
ATOM 771 C CA . TRP A 1 102 ? -21.082 15.910 11.345 1.00 91.12 102 TRP A CA 1
ATOM 772 C C . TRP A 1 102 ? -21.666 17.122 10.605 1.00 91.12 102 TRP A C 1
ATOM 774 O O . TRP A 1 102 ? -22.752 17.037 10.036 1.00 91.12 102 TRP A O 1
ATOM 784 N N . GLU A 1 103 ? -20.947 18.248 10.578 1.00 85.38 103 GLU A N 1
ATOM 785 C CA . GLU A 1 103 ? -21.518 19.546 10.165 1.00 85.38 103 GLU A CA 1
ATOM 786 C C . GLU A 1 103 ? -21.877 19.626 8.671 1.00 85.38 103 GLU A C 1
ATOM 788 O O . GLU A 1 103 ? -22.915 20.162 8.301 1.00 85.38 103 GLU A O 1
ATOM 793 N N . ASN A 1 104 ? -21.038 19.080 7.788 1.00 74.94 104 ASN A N 1
ATOM 794 C CA . ASN A 1 104 ? -21.166 19.228 6.330 1.00 74.94 104 ASN A CA 1
ATOM 795 C C . ASN A 1 104 ? -21.751 17.987 5.631 1.00 74.94 104 ASN A C 1
ATOM 797 O O . ASN A 1 104 ? -21.638 17.847 4.409 1.00 74.94 104 ASN A O 1
ATOM 801 N N . TYR A 1 105 ? -22.357 17.064 6.382 1.00 79.31 105 TYR A N 1
ATOM 802 C CA . TYR A 1 105 ? -22.900 15.831 5.810 1.00 79.31 105 TYR A CA 1
ATOM 803 C C . TYR A 1 105 ? -24.063 16.106 4.837 1.00 79.31 105 TYR A C 1
ATOM 805 O O . TYR A 1 105 ? -24.101 15.555 3.735 1.00 79.31 105 TYR A O 1
ATOM 813 N N . GLN A 1 106 ? -24.984 17.003 5.215 1.00 69.31 106 GLN A N 1
ATOM 814 C CA . GLN A 1 106 ? -26.199 17.315 4.444 1.00 69.31 106 GLN A CA 1
ATOM 815 C C . GLN A 1 106 ? -25.916 18.082 3.148 1.00 69.31 106 GLN A C 1
ATOM 817 O O . GLN A 1 106 ? -26.602 17.895 2.144 1.00 69.31 106 GLN A O 1
ATOM 822 N N . GLU A 1 107 ? -24.874 18.913 3.136 1.00 65.44 107 GLU A N 1
ATOM 823 C CA . GLU A 1 107 ? -24.534 19.752 1.985 1.00 65.44 107 GLU A CA 1
ATOM 824 C C . GLU A 1 107 ? -23.980 18.939 0.805 1.00 65.44 107 GLU A C 1
ATOM 826 O O . GLU A 1 107 ? -23.886 19.466 -0.304 1.00 65.44 107 GLU A O 1
ATOM 831 N N . LYS A 1 108 ? -23.612 17.661 1.025 1.00 60.09 108 LYS A N 1
ATOM 832 C CA . LYS A 1 108 ? -23.014 16.706 0.064 1.00 60.09 108 LYS A CA 1
ATOM 833 C C . LYS A 1 108 ? -21.807 17.224 -0.730 1.00 60.09 108 LYS A C 1
ATOM 835 O O . LYS A 1 108 ? -21.304 16.492 -1.581 1.00 60.09 108 LYS A O 1
ATOM 840 N N . LYS A 1 109 ? -21.346 18.457 -0.504 1.00 52.81 109 LYS A N 1
ATOM 841 C CA . LYS A 1 109 ? -20.567 19.169 -1.517 1.00 52.81 109 LYS A CA 1
ATOM 842 C C . LYS A 1 109 ? -19.090 19.313 -1.241 1.00 52.81 109 LYS A C 1
ATOM 844 O O . LYS A 1 109 ? -18.374 19.332 -2.230 1.00 52.81 109 LYS A O 1
ATOM 849 N N . ILE A 1 110 ? -18.587 19.365 -0.009 1.00 58.47 110 ILE A N 1
ATOM 850 C CA . ILE A 1 110 ? -17.131 19.504 0.171 1.00 58.47 110 ILE A CA 1
ATOM 851 C C . ILE A 1 110 ? -16.667 18.804 1.460 1.00 58.47 110 ILE A C 1
ATOM 853 O O . ILE A 1 110 ? -16.998 19.278 2.546 1.00 58.47 110 ILE A O 1
ATOM 857 N N . PRO A 1 111 ? -15.932 17.678 1.378 1.00 61.53 111 PRO A N 1
ATOM 858 C CA . PRO A 1 111 ? -15.192 17.128 2.517 1.00 61.53 111 PRO A CA 1
ATOM 859 C C . PRO A 1 111 ? -14.284 18.203 3.137 1.00 61.53 111 PRO A C 1
ATOM 861 O O . PRO A 1 111 ? -13.660 18.978 2.423 1.00 61.53 111 PRO A O 1
ATOM 864 N N . HIS A 1 112 ? -14.229 18.276 4.467 1.00 58.09 112 HIS A N 1
ATOM 865 C CA . HIS A 1 112 ? -13.574 19.378 5.189 1.00 58.09 112 HIS A CA 1
ATOM 866 C C . HIS A 1 112 ? -12.059 19.395 4.998 1.00 58.09 112 HIS A C 1
ATOM 868 O O . HIS A 1 112 ? -11.422 20.445 5.015 1.00 58.09 112 HIS A O 1
ATOM 874 N N . SER A 1 113 ? -11.473 18.213 4.847 1.00 54.53 113 SER A N 1
ATOM 875 C CA . SER A 1 113 ? -10.033 18.065 4.795 1.00 54.53 113 SER A CA 1
ATOM 876 C C . SER A 1 113 ? -9.656 16.782 4.086 1.00 54.53 113 SER A C 1
ATOM 878 O O . SER A 1 113 ? -10.170 15.708 4.406 1.00 54.53 113 SER A O 1
ATOM 880 N N . MET A 1 114 ? -8.686 16.911 3.187 1.00 54.69 114 MET A N 1
ATOM 881 C CA . MET A 1 114 ? -7.961 15.787 2.630 1.00 54.69 114 MET A CA 1
ATOM 882 C C . MET A 1 114 ? -6.909 15.322 3.644 1.00 54.69 114 MET A C 1
ATOM 884 O O . MET A 1 114 ? -5.737 15.709 3.583 1.00 54.69 114 MET A O 1
ATOM 888 N N . ILE A 1 115 ? -7.317 14.493 4.596 1.00 55.56 115 ILE A N 1
ATOM 889 C CA . ILE A 1 115 ? -6.372 13.821 5.486 1.00 55.56 115 ILE A CA 1
ATOM 890 C C . ILE A 1 115 ? -5.840 12.617 4.697 1.00 55.56 115 ILE A C 1
ATOM 892 O O . ILE A 1 115 ? -6.595 11.824 4.159 1.00 55.56 115 ILE A O 1
ATOM 896 N N . TRP A 1 116 ? -4.523 12.524 4.506 1.00 57.78 116 TRP A N 1
ATOM 897 C CA . TRP A 1 116 ? -3.896 11.404 3.764 1.00 57.78 116 TRP A CA 1
ATOM 898 C C . TRP A 1 116 ? -4.275 11.201 2.289 1.00 57.78 116 TRP A C 1
ATOM 900 O O . TRP A 1 116 ? -3.922 10.167 1.735 1.00 57.78 116 TRP A O 1
ATOM 910 N N . GLY A 1 117 ? -4.874 12.189 1.618 1.00 61.06 117 GLY A N 1
ATOM 911 C CA . GLY A 1 117 ? -5.362 12.009 0.241 1.00 61.06 117 GLY A CA 1
ATOM 912 C C . GLY A 1 117 ? -6.825 11.569 0.193 1.00 61.06 117 GLY A C 1
ATOM 913 O O . GLY A 1 117 ? -7.337 11.278 -0.880 1.00 61.06 117 GLY A O 1
ATOM 914 N N . ILE A 1 118 ? -7.468 11.512 1.362 1.00 68.12 118 ILE A N 1
ATOM 915 C CA . ILE A 1 118 ? -8.807 10.991 1.582 1.00 68.12 118 ILE A CA 1
ATOM 916 C C . ILE A 1 118 ? -9.694 12.089 2.150 1.00 68.12 118 ILE A C 1
ATOM 918 O O . ILE A 1 118 ? -9.311 12.853 3.035 1.00 68.12 118 ILE A O 1
ATOM 922 N N . ASP A 1 119 ? -10.909 12.115 1.634 1.00 79.06 119 ASP A N 1
ATOM 923 C CA . ASP A 1 119 ? -11.915 13.127 1.875 1.00 79.06 119 ASP A CA 1
ATOM 924 C C . ASP A 1 119 ? -12.817 12.794 3.074 1.00 79.06 119 ASP A C 1
ATOM 926 O O . ASP A 1 119 ? -13.773 12.022 2.948 1.00 79.06 119 ASP A O 1
ATOM 930 N N . PHE A 1 120 ? -12.589 13.443 4.218 1.00 84.62 120 PHE A N 1
ATOM 931 C CA . PHE A 1 120 ? -13.399 13.254 5.432 1.00 84.62 120 PHE A CA 1
ATOM 932 C C . PHE A 1 120 ? -14.479 14.330 5.619 1.00 84.62 120 PHE A C 1
ATOM 934 O O . PHE A 1 120 ? -14.333 15.478 5.183 1.00 84.62 120 PHE A O 1
ATOM 941 N N . PHE A 1 121 ? -15.580 13.971 6.284 1.00 88.25 121 PHE A N 1
ATOM 942 C CA . PHE A 1 121 ? -16.572 14.946 6.750 1.00 88.25 121 PHE A CA 1
ATOM 943 C C . PHE A 1 121 ? -16.007 15.819 7.879 1.00 88.25 121 PHE A C 1
ATOM 945 O O . PHE A 1 121 ? -15.062 15.439 8.570 1.00 88.25 121 PHE A O 1
ATOM 952 N N . LYS A 1 122 ? -16.585 17.010 8.059 1.00 87.31 122 LYS A N 1
ATOM 953 C CA . LYS A 1 122 ? -16.240 17.911 9.156 1.00 87.31 122 LYS A CA 1
ATOM 954 C C . LYS A 1 122 ? -16.800 17.337 10.463 1.00 87.31 122 LYS A C 1
ATOM 956 O O . LYS A 1 122 ? -18.015 17.127 10.534 1.00 87.31 122 LYS A O 1
ATOM 961 N N . PRO A 1 123 ? -15.970 17.090 11.488 1.00 87.56 123 PRO A N 1
ATOM 962 C CA . PRO A 1 123 ? -16.479 16.679 12.789 1.00 87.56 123 PRO A CA 1
ATOM 963 C C . PRO A 1 123 ? -17.304 17.815 13.406 1.00 87.56 123 PRO A C 1
ATOM 965 O O . PRO A 1 123 ? -16.870 18.961 13.360 1.00 87.56 123 PRO A O 1
ATOM 968 N N . GLY A 1 124 ? -18.469 17.502 13.978 1.00 86.44 124 GLY A N 1
ATOM 969 C CA . GLY A 1 124 ? -19.175 18.429 14.865 1.00 86.44 124 GLY A CA 1
ATOM 970 C C . GLY A 1 124 ? -18.478 18.569 16.221 1.00 86.44 124 GLY A C 1
ATOM 971 O O . GLY A 1 124 ? -17.647 17.733 16.590 1.00 86.44 124 GLY A O 1
ATOM 972 N N . GLU A 1 125 ? -18.835 19.621 16.963 1.00 82.75 125 GLU A N 1
ATOM 973 C CA . GLU A 1 125 ? -18.195 19.990 18.236 1.00 82.75 125 GLU A CA 1
ATOM 974 C C . GLU A 1 125 ? -18.338 18.919 19.329 1.00 82.75 125 GLU A C 1
ATOM 976 O O . GLU A 1 125 ? -17.361 18.588 20.001 1.00 82.75 125 GLU A O 1
ATOM 981 N N . LEU A 1 126 ? -19.535 18.345 19.491 1.00 87.88 126 LEU A N 1
ATOM 982 C CA . LEU A 1 126 ? -19.819 17.319 20.494 1.00 87.88 126 LEU A CA 1
ATOM 983 C C . LEU A 1 126 ? -20.329 16.046 19.820 1.00 87.88 126 LEU A C 1
ATOM 985 O O . LEU A 1 126 ? -21.375 16.040 19.172 1.00 87.88 126 LEU A O 1
ATOM 989 N N . ARG A 1 127 ? -19.573 14.955 19.971 1.00 92.19 127 ARG A N 1
ATOM 990 C CA . ARG A 1 127 ? -19.855 13.664 19.335 1.00 92.19 127 ARG A CA 1
ATOM 991 C C . ARG A 1 127 ? -19.718 12.537 20.358 1.00 92.19 127 ARG A C 1
ATOM 993 O O . ARG A 1 127 ? -18.690 12.490 21.040 1.00 92.19 127 ARG A O 1
ATOM 1000 N N . PRO A 1 128 ? -20.711 11.640 20.485 1.00 93.62 128 PRO A N 1
ATOM 1001 C CA . PRO A 1 128 ? -20.600 10.522 21.404 1.00 93.62 128 PRO A CA 1
ATOM 1002 C C . PRO A 1 128 ? -19.607 9.471 20.917 1.00 93.62 128 PRO A C 1
ATOM 1004 O O . PRO A 1 128 ? -19.629 9.064 19.756 1.00 93.62 128 PRO A O 1
ATOM 1007 N N . LYS A 1 129 ? -18.767 8.982 21.835 1.00 94.81 129 LYS A N 1
ATOM 1008 C CA . LYS A 1 129 ? -18.184 7.641 21.694 1.00 94.81 129 LYS A CA 1
ATOM 1009 C C . LYS A 1 129 ? -19.325 6.635 21.716 1.00 94.81 129 LYS A C 1
ATOM 1011 O O . LYS A 1 129 ? -20.303 6.835 22.439 1.00 94.81 129 LYS A O 1
ATOM 1016 N N . LEU A 1 130 ? -19.240 5.564 20.941 1.00 96.12 130 LEU A N 1
ATOM 1017 C CA . LEU A 1 130 ? -20.354 4.625 20.918 1.00 96.12 130 LEU A CA 1
ATOM 1018 C C . LEU A 1 130 ? -20.297 3.699 22.138 1.00 96.12 130 LEU A C 1
ATOM 1020 O O . LEU A 1 130 ? -21.196 3.748 22.975 1.00 96.12 130 LEU A O 1
ATOM 1024 N N . LEU A 1 131 ? -19.210 2.943 22.283 1.00 98.19 131 LEU A N 1
ATOM 1025 C CA . LEU A 1 131 ? -18.903 2.116 23.446 1.00 98.19 131 LEU A CA 1
ATOM 1026 C C . LEU A 1 131 ? -17.630 2.644 24.118 1.00 98.19 131 LEU A C 1
ATOM 1028 O O . LEU A 1 131 ? -16.588 2.736 23.469 1.00 98.19 131 LEU A O 1
ATOM 1032 N N . TYR A 1 132 ? -17.703 3.000 25.403 1.00 97.56 132 TYR A N 1
ATOM 1033 C CA . TYR A 1 132 ? -16.567 3.560 26.142 1.00 97.56 132 TYR A CA 1
ATOM 1034 C C . TYR A 1 132 ? -16.401 2.911 27.519 1.00 97.56 132 TYR A C 1
ATOM 1036 O O . TYR A 1 132 ? -17.246 3.075 28.398 1.00 97.56 132 TYR A O 1
ATOM 1044 N N . PHE A 1 133 ? -15.299 2.190 27.705 1.00 98.06 133 PHE A N 1
ATOM 1045 C CA . PHE A 1 133 ? -14.994 1.447 28.925 1.00 98.06 133 PHE A CA 1
ATOM 1046 C C . PHE A 1 133 ? -13.652 1.876 29.484 1.00 98.06 133 PHE A C 1
ATOM 1048 O O . PHE A 1 133 ? -12.660 1.921 28.757 1.00 98.06 133 PHE A O 1
ATOM 1055 N N . VAL A 1 134 ? -13.617 2.181 30.778 1.00 97.62 134 VAL A N 1
ATOM 1056 C CA . VAL A 1 134 ? -12.405 2.660 31.443 1.00 97.62 134 VAL A CA 1
ATOM 1057 C C . VAL A 1 134 ? -12.131 1.845 32.702 1.00 97.62 134 VAL A C 1
ATOM 1059 O O . VAL A 1 134 ? -13.037 1.627 33.501 1.00 97.62 134 VAL A O 1
ATOM 1062 N N . ASN A 1 135 ? -10.889 1.382 32.879 1.00 97.88 135 ASN A N 1
ATOM 1063 C CA . ASN A 1 135 ? -10.455 0.571 34.029 1.00 97.88 135 ASN A CA 1
ATOM 1064 C C . ASN A 1 135 ? -11.356 -0.653 34.310 1.00 97.88 135 ASN A C 1
ATOM 1066 O O . ASN A 1 135 ? -11.520 -1.063 35.455 1.00 97.88 135 ASN A O 1
ATOM 1070 N N . CYS A 1 136 ? -11.959 -1.244 33.275 1.00 98.69 136 CYS A N 1
ATOM 1071 C CA . CYS A 1 136 ? -12.836 -2.402 33.438 1.00 98.69 136 CYS A CA 1
ATOM 1072 C C . CYS A 1 136 ? -12.047 -3.720 33.410 1.00 98.69 136 CYS A C 1
ATOM 1074 O O . CYS A 1 136 ? -10.998 -3.814 32.767 1.00 98.69 136 CYS A O 1
ATOM 1076 N N . ARG A 1 137 ? -12.573 -4.755 34.064 1.00 98.88 137 ARG A N 1
ATOM 1077 C CA . ARG A 1 137 ? -12.029 -6.114 34.074 1.00 98.88 137 ARG A CA 1
ATOM 1078 C C . ARG A 1 137 ? -13.068 -7.125 33.594 1.00 98.88 137 ARG A C 1
ATOM 1080 O O . ARG A 1 137 ? -14.241 -6.992 33.925 1.00 98.88 137 ARG A O 1
ATOM 1087 N N . ASP A 1 138 ? -12.637 -8.145 32.856 1.00 98.75 138 ASP A N 1
ATOM 1088 C CA . ASP A 1 138 ? -13.513 -9.225 32.375 1.00 98.75 138 ASP A CA 1
ATOM 1089 C C . ASP A 1 138 ? -14.669 -8.693 31.507 1.00 98.75 138 ASP A C 1
ATOM 1091 O O . ASP A 1 138 ? -15.848 -8.964 31.738 1.00 98.75 138 ASP A O 1
ATOM 1095 N N . LEU A 1 139 ? -14.313 -7.901 30.491 1.00 98.75 139 LEU A N 1
ATOM 1096 C CA . LEU A 1 139 ? -15.252 -7.299 29.544 1.00 98.75 139 LEU A CA 1
ATOM 1097 C C . LEU A 1 139 ? -15.384 -8.175 28.293 1.00 98.75 139 LEU A C 1
ATOM 1099 O O . LEU A 1 139 ? -14.388 -8.503 27.651 1.00 98.75 139 LEU A O 1
ATOM 1103 N N . ARG A 1 140 ? -16.616 -8.529 27.916 1.00 98.88 140 ARG A N 1
ATOM 1104 C CA . ARG A 1 140 ? -16.911 -9.359 26.736 1.00 98.88 140 ARG A CA 1
ATOM 1105 C C . ARG A 1 140 ? -17.876 -8.634 25.805 1.00 98.88 140 ARG A C 1
ATOM 1107 O O . ARG A 1 140 ? -18.957 -8.239 26.226 1.00 98.88 140 ARG A O 1
ATOM 1114 N N . ILE A 1 141 ? -17.511 -8.481 24.537 1.00 98.88 141 ILE A N 1
ATOM 1115 C CA . ILE A 1 141 ? -18.364 -7.899 23.494 1.00 98.88 141 ILE A CA 1
ATOM 1116 C C . ILE A 1 141 ? -18.475 -8.926 22.369 1.00 98.88 141 ILE A C 1
ATOM 1118 O O . ILE A 1 141 ? -17.474 -9.231 21.722 1.00 98.88 141 ILE A O 1
ATOM 1122 N N . ARG A 1 142 ? -19.665 -9.501 22.159 1.00 98.75 142 ARG A N 1
ATOM 1123 C CA . ARG A 1 142 ? -19.830 -10.660 21.269 1.00 98.75 142 ARG A CA 1
ATOM 1124 C C . ARG A 1 142 ? -21.028 -10.575 20.329 1.00 98.75 142 ARG A C 1
ATOM 1126 O O . ARG A 1 142 ? -22.113 -10.193 20.751 1.00 98.75 142 ARG A O 1
ATOM 1133 N N . GLY A 1 143 ? -20.847 -10.976 19.071 1.00 98.62 143 GLY A N 1
ATOM 1134 C CA . GLY A 1 143 ? -21.924 -11.204 18.085 1.00 98.62 143 GLY A CA 1
ATOM 1135 C C . GLY A 1 143 ? -22.637 -9.959 17.534 1.00 98.62 143 GLY A C 1
ATOM 1136 O O . GLY A 1 143 ? -23.195 -9.996 16.438 1.00 98.62 143 GLY A O 1
ATOM 1137 N N . ILE A 1 144 ? -22.601 -8.837 18.256 1.00 98.75 144 ILE A N 1
ATOM 1138 C CA . ILE A 1 144 ? -23.359 -7.641 17.886 1.00 98.75 144 ILE A CA 1
ATOM 1139 C C . ILE A 1 144 ? -22.859 -7.001 16.586 1.00 98.75 144 ILE A C 1
ATOM 1141 O O . ILE A 1 144 ? -21.677 -7.052 16.229 1.00 98.75 144 ILE A O 1
ATOM 1145 N N . THR A 1 145 ? -23.771 -6.305 15.908 1.00 98.94 145 THR A N 1
ATOM 1146 C CA . THR A 1 145 ? -23.427 -5.408 14.803 1.00 98.94 145 THR A CA 1
ATOM 1147 C C . THR A 1 145 ? -23.421 -3.962 15.278 1.00 98.94 145 THR A C 1
ATOM 1149 O O . THR A 1 145 ? -24.370 -3.499 15.902 1.00 98.94 145 THR A O 1
ATOM 1152 N N . ILE A 1 146 ? -22.389 -3.206 14.927 1.00 98.88 146 ILE A N 1
ATOM 1153 C CA . ILE A 1 146 ? -22.279 -1.777 15.204 1.00 98.88 146 ILE A CA 1
ATOM 1154 C C . ILE A 1 146 ? -22.172 -1.025 13.880 1.00 98.88 146 ILE A C 1
ATOM 1156 O O . ILE A 1 146 ? -21.475 -1.458 12.962 1.00 98.88 146 ILE A O 1
ATOM 1160 N N . ARG A 1 147 ? -22.852 0.111 13.739 1.00 98.38 147 ARG A N 1
ATOM 1161 C CA . ARG A 1 147 ? -22.735 0.915 12.518 1.00 98.38 147 ARG A CA 1
ATOM 1162 C C . ARG A 1 147 ? -22.890 2.406 12.749 1.00 98.38 147 ARG A C 1
ATOM 1164 O O . ARG A 1 147 ? -23.549 2.834 13.692 1.00 98.38 147 ARG A O 1
ATOM 1171 N N . ASN A 1 148 ? -22.318 3.175 11.825 1.00 97.50 148 ASN A N 1
ATOM 1172 C CA . ASN A 1 148 ? -22.368 4.636 11.777 1.00 97.50 148 ASN A CA 1
ATOM 1173 C C . ASN A 1 148 ? -21.973 5.310 13.100 1.00 97.50 148 ASN A C 1
ATOM 1175 O O . ASN A 1 148 ? -22.696 6.181 13.582 1.00 97.50 148 ASN A O 1
ATOM 1179 N N . ALA A 1 149 ? -20.847 4.931 13.699 1.00 97.25 149 ALA A N 1
ATOM 1180 C CA . ALA A 1 149 ? -20.335 5.623 14.875 1.00 97.25 149 ALA A CA 1
ATOM 1181 C C . ALA A 1 149 ? -20.104 7.128 14.581 1.00 97.25 149 ALA A C 1
ATOM 1183 O O . ALA A 1 149 ? -19.610 7.472 13.502 1.00 97.25 149 ALA A O 1
ATOM 1184 N N . PRO A 1 150 ? -20.469 8.045 15.498 1.00 94.81 150 PRO A N 1
ATOM 1185 C CA . PRO A 1 150 ? -20.203 9.478 15.339 1.00 94.81 150 PRO A CA 1
ATOM 1186 C C . PRO A 1 150 ? -18.746 9.867 15.612 1.00 94.81 150 PRO A C 1
ATOM 1188 O O . PRO A 1 150 ? -18.274 10.872 15.070 1.00 94.81 150 PRO A O 1
ATOM 1191 N N . PHE A 1 151 ? -18.073 9.095 16.465 1.00 94.75 151 PHE A N 1
ATOM 1192 C CA . PHE A 1 151 ? -16.683 9.216 16.915 1.00 94.75 151 PHE A CA 1
ATOM 1193 C C . PHE A 1 151 ? -16.111 7.794 17.118 1.00 94.75 151 PHE A C 1
ATOM 1195 O O . PHE A 1 151 ? -16.597 6.871 16.460 1.00 94.75 151 PHE A O 1
ATOM 1202 N N . TYR A 1 152 ? -15.138 7.594 18.018 1.00 95.81 152 TYR A N 1
ATOM 1203 C CA . TYR A 1 152 ? -14.582 6.270 18.340 1.00 95.81 152 TYR A CA 1
ATOM 1204 C C . TYR A 1 152 ? -15.691 5.253 18.649 1.00 95.81 152 TYR A C 1
ATOM 1206 O O . TYR A 1 152 ? -16.640 5.545 19.393 1.00 95.81 152 TYR A O 1
ATOM 1214 N N . THR A 1 153 ? -15.582 4.067 18.049 1.00 98.38 153 THR A N 1
ATOM 1215 C CA . THR A 1 153 ? -16.649 3.059 18.064 1.00 98.38 153 THR A CA 1
ATOM 1216 C C . THR A 1 153 ? -16.603 2.225 19.336 1.00 98.38 153 THR A C 1
ATOM 1218 O O . THR A 1 153 ? -17.562 2.253 20.102 1.00 98.38 153 THR A O 1
ATOM 1221 N N . ILE A 1 154 ? -15.505 1.513 19.586 1.00 98.62 154 ILE A N 1
ATOM 1222 C CA . ILE A 1 154 ? -15.246 0.807 20.842 1.00 98.62 154 ILE A CA 1
ATOM 1223 C C . ILE A 1 154 ? -13.918 1.320 21.378 1.00 98.62 154 ILE A C 1
ATOM 1225 O O . ILE A 1 154 ? -12.873 1.031 20.807 1.00 98.62 154 ILE A O 1
ATOM 1229 N N . HIS A 1 155 ? -13.965 2.051 22.488 1.00 98.00 155 HIS A N 1
ATOM 1230 C CA . HIS A 1 155 ? -12.774 2.528 23.175 1.00 98.00 155 HIS A CA 1
ATOM 1231 C C . HIS A 1 155 ? -12.676 1.883 24.556 1.00 98.00 155 HIS A C 1
ATOM 1233 O O . HIS A 1 155 ? -13.468 2.184 25.451 1.00 98.00 155 HIS A O 1
ATOM 1239 N N . ALA A 1 156 ? -11.694 0.996 24.709 1.00 98.44 156 ALA A N 1
ATOM 1240 C CA . ALA A 1 156 ? -11.303 0.405 25.977 1.00 98.44 156 ALA A CA 1
ATOM 1241 C C . ALA A 1 156 ? -10.006 1.065 26.457 1.00 98.44 156 ALA A C 1
ATOM 1243 O O . ALA A 1 156 ? -8.961 0.918 25.828 1.00 98.44 156 ALA A O 1
ATOM 1244 N N . LEU A 1 157 ? -10.084 1.789 27.571 1.00 97.88 157 LEU A N 1
ATOM 1245 C CA . LEU A 1 157 ? -8.962 2.493 28.184 1.00 97.88 157 LEU A CA 1
ATOM 1246 C C . LEU A 1 157 ? -8.609 1.837 29.518 1.00 97.88 157 LEU A C 1
ATOM 1248 O O . LEU A 1 157 ? -9.426 1.779 30.435 1.00 97.88 157 LEU A O 1
ATOM 1252 N N . GLY A 1 158 ? -7.387 1.340 29.663 1.00 98.38 158 GLY A N 1
ATOM 1253 C CA . GLY A 1 158 ? -6.924 0.783 30.931 1.00 98.38 158 GLY A CA 1
ATOM 1254 C C . GLY A 1 158 ? -7.614 -0.519 31.346 1.00 98.38 158 GLY A C 1
ATOM 1255 O O . GLY A 1 158 ? -7.519 -0.876 32.519 1.00 98.38 158 GLY A O 1
ATOM 1256 N N . CYS A 1 159 ? -8.288 -1.231 30.441 1.00 98.81 159 CYS A N 1
ATOM 1257 C CA . CYS A 1 159 ? -9.027 -2.456 30.762 1.00 98.81 159 CYS A CA 1
ATOM 1258 C C . CYS A 1 159 ? -8.112 -3.694 30.858 1.00 98.81 159 CYS A C 1
ATOM 1260 O O . CYS A 1 159 ? -7.010 -3.701 30.311 1.00 98.81 159 CYS A O 1
ATOM 1262 N N . ASP A 1 160 ? -8.554 -4.733 31.567 1.00 98.75 160 ASP A N 1
ATOM 1263 C CA . ASP A 1 160 ? -7.857 -6.021 31.707 1.00 98.75 160 ASP A CA 1
ATOM 1264 C C . ASP A 1 160 ? -8.806 -7.182 31.386 1.00 98.75 160 ASP A C 1
ATOM 1266 O O . ASP A 1 160 ? -9.965 -7.152 31.793 1.00 98.75 160 ASP A O 1
ATOM 1270 N N . GLN A 1 161 ? -8.332 -8.227 30.703 1.00 98.81 161 GLN A N 1
ATOM 1271 C CA . GLN A 1 161 ? -9.172 -9.366 30.294 1.00 98.81 161 GLN A CA 1
ATOM 1272 C C . GLN A 1 161 ? -10.357 -8.925 29.414 1.00 98.81 161 GLN A C 1
ATOM 1274 O O . GLN A 1 161 ? -11.526 -9.045 29.784 1.00 98.81 161 GLN A O 1
ATOM 1279 N N . LEU A 1 162 ? -10.039 -8.384 28.238 1.00 98.88 162 LEU A N 1
ATOM 1280 C CA . LEU A 1 162 ? -11.021 -7.939 27.246 1.00 98.88 162 LEU A CA 1
ATOM 1281 C C . LEU A 1 162 ? -11.161 -8.973 26.128 1.00 98.88 162 LEU A C 1
ATOM 1283 O O . LEU A 1 162 ? -10.175 -9.381 25.517 1.00 98.88 162 LEU A O 1
ATOM 1287 N N . GLU A 1 163 ? -12.392 -9.346 25.802 1.00 98.94 163 GLU A N 1
ATOM 1288 C CA . GLU A 1 163 ? -12.695 -10.181 24.647 1.00 98.94 163 GLU A CA 1
ATOM 1289 C C . GLU A 1 163 ? -13.686 -9.496 23.705 1.00 98.94 163 GLU A C 1
ATOM 1291 O O . GLU A 1 163 ? -14.776 -9.097 24.116 1.00 98.94 163 GLU A O 1
ATOM 1296 N N . ILE A 1 164 ? -13.312 -9.399 22.431 1.00 98.94 164 ILE A N 1
ATOM 1297 C CA . ILE A 1 164 ? -14.166 -8.928 21.341 1.00 98.94 164 ILE A CA 1
ATOM 1298 C C . ILE A 1 164 ? -14.223 -10.041 20.297 1.00 98.94 164 ILE A C 1
ATOM 1300 O O . ILE A 1 164 ? -13.205 -10.361 19.685 1.00 98.94 164 ILE A O 1
ATOM 1304 N N . ASP A 1 165 ? -15.394 -10.646 20.109 1.00 98.94 165 ASP A N 1
ATOM 1305 C CA . ASP A 1 165 ? -15.528 -11.849 19.285 1.00 98.94 165 ASP A CA 1
ATOM 1306 C C . ASP A 1 165 ? -16.786 -11.830 18.407 1.00 98.94 165 ASP A C 1
ATOM 1308 O O . ASP A 1 165 ? -17.875 -11.492 18.868 1.00 98.94 165 ASP A O 1
ATOM 1312 N N . HIS A 1 166 ? -16.654 -12.182 17.125 1.00 98.88 166 HIS A N 1
ATOM 1313 C CA . HIS A 1 166 ? -17.763 -12.162 16.153 1.00 98.88 166 HIS A CA 1
ATOM 1314 C C . HIS A 1 166 ? -18.481 -10.801 16.037 1.00 98.88 166 HIS A C 1
ATOM 1316 O O . HIS A 1 166 ? -19.668 -10.735 15.716 1.00 98.88 166 HIS A O 1
ATOM 1322 N N . VAL A 1 167 ? -17.781 -9.692 16.294 1.00 98.88 167 VAL A N 1
ATOM 1323 C CA . VAL A 1 167 ? -18.353 -8.345 16.164 1.00 98.88 167 VAL A CA 1
ATOM 1324 C C . VAL A 1 167 ? -18.245 -7.864 14.721 1.00 98.88 167 VAL A C 1
ATOM 1326 O O . VAL A 1 167 ? -17.193 -7.947 14.084 1.00 98.88 167 VAL A O 1
ATOM 1329 N N . THR A 1 168 ? -19.343 -7.311 14.210 1.00 98.94 168 THR A N 1
ATOM 1330 C CA . THR A 1 168 ? -19.388 -6.679 12.887 1.00 98.94 168 THR A CA 1
ATOM 1331 C C . THR A 1 168 ? -19.461 -5.167 13.041 1.00 98.94 168 THR A C 1
ATOM 1333 O O . THR A 1 168 ? -20.366 -4.671 13.708 1.00 98.94 168 THR A O 1
ATOM 1336 N N . VAL A 1 169 ? -18.570 -4.411 12.393 1.00 98.88 169 VAL A N 1
ATOM 1337 C CA . VAL A 1 169 ? -18.632 -2.938 12.382 1.00 98.88 169 VAL A CA 1
ATOM 1338 C C . VAL A 1 169 ? -18.713 -2.389 10.963 1.00 98.88 169 VAL A C 1
ATOM 1340 O O . VAL A 1 169 ? -17.927 -2.773 10.099 1.00 98.88 169 VAL A O 1
ATOM 1343 N N . ARG A 1 170 ? -19.667 -1.482 10.719 1.00 98.62 170 ARG A N 1
ATOM 1344 C CA . ARG A 1 170 ? -19.860 -0.778 9.439 1.00 98.62 170 ARG A CA 1
ATOM 1345 C C . ARG A 1 170 ? -19.982 0.726 9.655 1.00 98.62 170 ARG A C 1
ATOM 1347 O O . ARG A 1 170 ? -21.075 1.257 9.853 1.00 98.62 170 ARG A O 1
ATOM 1354 N N . ASN A 1 171 ? -18.861 1.426 9.597 1.00 97.69 171 ASN A N 1
ATOM 1355 C CA . ASN A 1 171 ? -18.822 2.882 9.660 1.00 97.69 171 ASN A CA 1
ATOM 1356 C C . ASN A 1 171 ? -18.696 3.496 8.266 1.00 97.69 171 ASN A C 1
ATOM 1358 O O . ASN A 1 171 ? -18.228 2.880 7.312 1.00 97.69 171 ASN A O 1
ATOM 1362 N N . ASN A 1 172 ? -19.120 4.753 8.141 1.00 93.88 172 ASN A N 1
ATOM 1363 C CA . ASN A 1 172 ? -18.916 5.495 6.907 1.00 93.88 172 ASN A CA 1
ATOM 1364 C C . ASN A 1 172 ? -17.409 5.703 6.687 1.00 93.88 172 ASN A C 1
ATOM 1366 O O . ASN A 1 172 ? -16.744 6.285 7.539 1.00 93.88 172 ASN A O 1
ATOM 1370 N N . ARG A 1 173 ? -16.889 5.310 5.520 1.00 92.19 173 ARG A N 1
ATOM 1371 C CA . ARG A 1 173 ? -15.467 5.453 5.160 1.00 92.19 173 ARG A CA 1
ATOM 1372 C C . ARG A 1 173 ? -14.936 6.894 5.133 1.00 92.19 173 ARG A C 1
ATOM 1374 O O . ARG A 1 173 ? -13.730 7.103 5.072 1.00 92.19 173 ARG A O 1
ATOM 1381 N N . ARG A 1 174 ? -15.821 7.891 5.180 1.00 91.19 174 ARG A N 1
ATOM 1382 C CA . ARG A 1 174 ? -15.492 9.323 5.275 1.00 91.19 174 ARG A CA 1
ATOM 1383 C C . ARG A 1 174 ? -15.775 9.905 6.667 1.00 91.19 174 ARG A C 1
ATOM 1385 O O . ARG A 1 174 ? -15.675 11.119 6.849 1.00 91.19 174 ARG A O 1
ATOM 1392 N N . GLY A 1 175 ? -16.183 9.072 7.625 1.00 91.56 175 GLY A N 1
ATOM 1393 C CA . GLY A 1 175 ? -16.482 9.470 8.997 1.00 91.56 175 GLY A CA 1
ATOM 1394 C C . GLY A 1 175 ? -15.210 9.909 9.735 1.00 91.56 175 GLY A C 1
ATOM 1395 O O . GLY A 1 175 ? -14.263 9.124 9.797 1.00 91.56 175 GLY A O 1
ATOM 1396 N N . PRO A 1 176 ? -15.154 11.132 10.289 1.00 89.44 176 PRO A N 1
ATOM 1397 C CA . PRO A 1 176 ? -13.970 11.630 10.987 1.00 89.44 176 PRO A CA 1
ATOM 1398 C C . PRO A 1 176 ? -13.813 10.960 12.358 1.00 89.44 176 PRO A C 1
ATOM 1400 O O . PRO A 1 176 ? -14.768 10.963 13.137 1.00 89.44 176 PRO A O 1
ATOM 1403 N N . ASN A 1 177 ? -12.615 10.462 12.693 1.00 91.56 177 ASN A N 1
ATOM 1404 C CA . ASN A 1 177 ? -12.322 9.832 13.991 1.00 91.56 177 ASN A CA 1
ATOM 1405 C C . ASN A 1 177 ? -13.298 8.689 14.306 1.00 91.56 177 ASN A C 1
ATOM 1407 O O . ASN A 1 177 ? -13.900 8.646 15.378 1.00 91.56 177 ASN A O 1
ATOM 1411 N N . THR A 1 178 ? -13.558 7.847 13.307 1.00 94.69 178 THR A N 1
ATOM 1412 C CA . THR A 1 178 ? -14.438 6.676 13.428 1.00 94.69 178 THR A CA 1
ATOM 1413 C C . THR A 1 178 ? -13.631 5.393 13.548 1.00 94.69 178 THR A C 1
ATOM 1415 O O . THR A 1 178 ? -14.011 4.364 12.979 1.00 94.69 178 THR A O 1
ATOM 1418 N N . ASP A 1 179 ? -12.522 5.482 14.285 1.00 96.50 179 ASP A N 1
ATOM 1419 C CA . ASP A 1 179 ? -11.710 4.370 14.755 1.00 96.50 179 ASP A CA 1
ATOM 1420 C C . ASP A 1 179 ? -12.653 3.278 15.279 1.00 96.50 179 ASP A C 1
ATOM 1422 O O . ASP A 1 179 ? -13.663 3.549 15.954 1.00 96.50 179 ASP A O 1
ATOM 1426 N N . ILE A 1 180 ? -12.402 2.039 14.867 1.00 98.62 180 ILE A N 1
ATOM 1427 C CA . ILE A 1 180 ? -13.311 0.940 15.181 1.00 98.62 180 ILE A CA 1
ATOM 1428 C C . ILE A 1 180 ? -12.975 0.380 16.561 1.00 98.62 180 ILE A C 1
ATOM 1430 O O . ILE A 1 180 ? -13.830 0.406 17.446 1.00 98.62 180 ILE A O 1
ATOM 1434 N N . LEU A 1 181 ? -11.746 -0.101 16.756 1.00 98.75 181 LEU A N 1
ATOM 1435 C CA . LEU A 1 181 ? -11.277 -0.608 18.044 1.00 98.75 181 LEU A CA 1
ATOM 1436 C C . LEU A 1 181 ? -10.092 0.225 18.537 1.00 98.75 181 LEU A C 1
ATOM 1438 O O . LEU A 1 181 ? -8.992 0.084 18.010 1.00 98.75 181 LEU A O 1
ATOM 1442 N N . ASP A 1 182 ? -10.306 1.029 19.574 1.00 98.44 182 ASP A N 1
ATOM 1443 C CA . ASP A 1 182 ? -9.256 1.701 20.339 1.00 98.44 182 ASP A CA 1
ATOM 1444 C C . ASP A 1 182 ? -8.945 0.880 21.593 1.00 98.44 182 ASP A C 1
ATOM 1446 O O . ASP A 1 182 ? -9.705 0.879 22.568 1.00 98.44 182 ASP A O 1
ATOM 1450 N N . ILE A 1 183 ? -7.824 0.161 21.555 1.00 98.75 183 ILE A N 1
ATOM 1451 C CA . ILE A 1 183 ? -7.304 -0.632 22.668 1.00 98.75 183 ILE A CA 1
ATOM 1452 C C . ILE A 1 183 ? -6.157 0.149 23.299 1.00 98.75 183 ILE A C 1
ATOM 1454 O O . ILE A 1 183 ? -5.022 0.107 22.825 1.00 98.75 183 ILE A O 1
ATOM 1458 N N . ASP A 1 184 ? -6.467 0.894 24.353 1.00 98.12 184 ASP A N 1
ATOM 1459 C CA . ASP A 1 184 ? -5.556 1.862 24.953 1.00 98.12 184 ASP A CA 1
ATOM 1460 C C . ASP A 1 184 ? -5.157 1.433 26.366 1.00 98.12 184 ASP A C 1
ATOM 1462 O O . ASP A 1 184 ? -6.011 1.213 27.227 1.00 98.12 184 ASP A O 1
ATOM 1466 N N . CYS A 1 185 ? -3.856 1.279 26.621 1.00 98.50 185 CYS A N 1
ATOM 1467 C CA . CYS A 1 185 ? -3.330 0.867 27.928 1.00 98.50 185 CYS A CA 1
ATOM 1468 C C . CYS A 1 185 ? -3.992 -0.414 28.488 1.00 98.50 185 CYS A C 1
ATOM 1470 O O . CYS A 1 185 ? -4.169 -0.535 29.700 1.00 98.50 185 CYS A O 1
ATOM 1472 N N . CYS A 1 186 ? -4.412 -1.352 27.635 1.00 98.88 186 CYS A N 1
ATOM 1473 C CA . CYS A 1 186 ? -5.115 -2.570 28.053 1.00 98.88 186 CYS A CA 1
ATOM 1474 C C . CYS A 1 186 ? -4.185 -3.782 28.158 1.00 98.88 186 CYS A C 1
ATOM 1476 O O . CYS A 1 186 ? -3.195 -3.852 27.431 1.00 98.88 186 CYS A O 1
ATOM 1478 N N . ALA A 1 187 ? -4.531 -4.763 28.996 1.00 98.88 187 ALA A N 1
ATOM 1479 C CA . ALA A 1 187 ? -3.800 -6.027 29.063 1.00 98.88 187 ALA A CA 1
ATOM 1480 C C . ALA A 1 187 ? -4.703 -7.263 28.943 1.00 98.88 187 ALA A C 1
ATOM 1482 O O . ALA A 1 187 ? -5.877 -7.224 29.308 1.00 98.88 187 ALA A O 1
ATOM 1483 N N . ASP A 1 188 ? -4.140 -8.360 28.427 1.00 98.88 188 ASP A N 1
ATOM 1484 C CA . ASP A 1 188 ? -4.834 -9.643 28.234 1.00 98.88 188 ASP A CA 1
ATOM 1485 C C . ASP A 1 188 ? -6.085 -9.503 27.355 1.00 98.88 188 ASP A C 1
ATOM 1487 O O . ASP A 1 188 ? -7.221 -9.653 27.805 1.00 98.88 188 ASP A O 1
ATOM 1491 N N . VAL A 1 189 ? -5.875 -9.187 26.078 1.00 98.94 189 VAL A N 1
ATOM 1492 C CA . VAL A 1 189 ? -6.963 -8.882 25.139 1.00 98.94 189 VAL A CA 1
ATOM 1493 C C . VAL A 1 189 ? -7.020 -9.917 24.021 1.00 98.94 189 VAL A C 1
ATOM 1495 O O . VAL A 1 189 ? -5.992 -10.269 23.440 1.00 98.94 189 VAL A O 1
ATOM 1498 N N . ARG A 1 190 ? -8.226 -10.360 23.661 1.00 98.94 190 ARG A N 1
ATOM 1499 C CA . ARG A 1 190 ? -8.476 -11.198 22.480 1.00 98.94 190 ARG A CA 1
ATOM 1500 C C . ARG A 1 190 ? -9.482 -10.533 21.547 1.00 98.94 190 ARG A C 1
ATOM 1502 O O . ARG A 1 190 ? -10.574 -10.175 21.980 1.00 98.94 190 ARG A O 1
ATOM 1509 N N . ILE A 1 191 ? -9.112 -10.392 20.276 1.00 98.94 191 ILE A N 1
ATOM 1510 C CA . ILE A 1 191 ? -9.967 -9.862 19.206 1.00 98.94 191 ILE A CA 1
ATOM 1511 C C . ILE A 1 191 ? -10.016 -10.890 18.080 1.00 98.94 191 ILE A C 1
ATOM 1513 O O . ILE A 1 191 ? -9.018 -11.094 17.376 1.00 98.94 191 ILE A O 1
ATOM 1517 N N . THR A 1 192 ? -11.158 -11.556 17.922 1.00 98.94 192 THR A N 1
ATOM 1518 C CA . THR A 1 192 ? -11.279 -12.715 17.034 1.00 98.94 192 THR A CA 1
ATOM 1519 C C . THR A 1 192 ? -12.550 -12.727 16.204 1.00 98.94 192 THR A C 1
ATOM 1521 O O . THR A 1 192 ? -13.610 -12.307 16.652 1.00 98.94 192 THR A O 1
ATOM 1524 N N . ASN A 1 193 ? -12.464 -13.273 14.989 1.00 98.88 193 ASN A N 1
ATOM 1525 C CA . ASN A 1 193 ? -13.627 -13.530 14.130 1.00 98.88 193 ASN A CA 1
ATOM 1526 C C . ASN A 1 193 ? -14.451 -12.272 13.788 1.00 98.88 193 ASN A C 1
ATOM 1528 O O . ASN A 1 193 ? -15.637 -12.371 13.473 1.00 98.88 193 ASN A O 1
ATOM 1532 N N . CYS A 1 194 ? -13.846 -11.087 13.857 1.00 98.94 194 CYS A N 1
ATOM 1533 C CA . CYS A 1 194 ? -14.522 -9.821 13.606 1.00 98.94 194 CYS A CA 1
ATOM 1534 C C . CYS A 1 194 ? -14.450 -9.416 12.129 1.00 98.94 194 CYS A C 1
ATOM 1536 O O . CYS A 1 194 ? -13.494 -9.734 11.413 1.00 98.94 194 CYS A O 1
ATOM 1538 N N . ASP A 1 195 ? -15.441 -8.642 11.690 1.00 98.94 195 ASP A N 1
ATOM 1539 C CA . ASP A 1 195 ? -15.475 -8.029 10.361 1.00 98.94 195 ASP A CA 1
ATOM 1540 C C . ASP A 1 195 ? -15.675 -6.518 10.496 1.00 98.94 195 ASP A C 1
ATOM 1542 O O . ASP A 1 195 ? -16.765 -6.048 10.835 1.00 98.94 195 ASP A O 1
ATOM 1546 N N . LEU A 1 196 ? -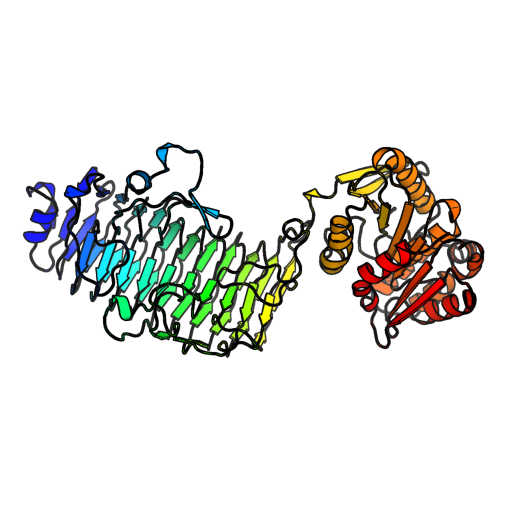14.607 -5.760 10.266 1.00 98.88 196 LEU A N 1
ATOM 1547 C CA . LEU A 1 196 ? -14.478 -4.353 10.629 1.00 98.88 196 LEU A CA 1
ATOM 1548 C C . LEU A 1 196 ? -14.243 -3.506 9.369 1.00 98.88 196 LEU A C 1
ATOM 1550 O O . LEU A 1 196 ? -13.234 -3.685 8.690 1.00 98.88 196 LEU A O 1
ATOM 1554 N N . ASP A 1 197 ? -15.155 -2.578 9.067 1.00 98.44 197 ASP A N 1
ATOM 1555 C CA . ASP A 1 197 ? -15.035 -1.628 7.950 1.00 98.44 197 ASP A CA 1
ATOM 1556 C C . ASP A 1 197 ? -15.403 -0.206 8.400 1.00 98.44 197 ASP A C 1
ATOM 1558 O O . ASP A 1 197 ? -16.486 0.012 8.958 1.00 98.44 197 ASP A O 1
ATOM 1562 N N . GLY A 1 198 ? -14.514 0.767 8.177 1.00 95.38 198 GLY A N 1
ATOM 1563 C CA . GLY A 1 198 ? -14.685 2.123 8.704 1.00 95.38 198 GLY A CA 1
ATOM 1564 C C . GLY A 1 198 ? -13.818 3.208 8.068 1.00 95.38 198 GLY A C 1
ATOM 1565 O O . GLY A 1 198 ? -13.099 2.980 7.097 1.00 95.38 198 GLY A O 1
ATOM 1566 N N . GLY A 1 199 ? -13.963 4.438 8.573 1.00 91.25 199 GLY A N 1
ATOM 1567 C CA . GLY A 1 199 ? -13.292 5.618 8.020 1.00 91.25 199 GLY A CA 1
ATOM 1568 C C . GLY A 1 199 ? -11.889 5.858 8.559 1.00 91.25 199 GLY A C 1
ATOM 1569 O O . GLY A 1 199 ? -11.000 6.210 7.786 1.00 91.25 199 GLY A O 1
ATOM 1570 N N . ASP A 1 200 ? -11.697 5.646 9.857 1.00 93.00 200 ASP A N 1
ATOM 1571 C CA . ASP A 1 200 ? -10.400 5.760 10.530 1.00 93.00 200 ASP A CA 1
ATOM 1572 C C . ASP A 1 200 ? -9.868 4.370 10.917 1.00 93.00 200 ASP A C 1
ATOM 1574 O O . ASP A 1 200 ? -10.358 3.370 10.393 1.00 93.00 200 ASP A O 1
ATOM 1578 N N . ASP A 1 201 ? -8.849 4.280 11.767 1.00 97.00 201 ASP A N 1
ATOM 1579 C CA . ASP A 1 201 ? -8.135 3.031 12.064 1.00 97.00 201 ASP A CA 1
ATOM 1580 C C . ASP A 1 201 ? -9.066 1.861 12.488 1.00 97.00 201 ASP A C 1
ATOM 1582 O O . ASP A 1 201 ? -9.913 1.988 13.372 1.00 97.00 201 ASP A O 1
ATOM 1586 N N . ALA A 1 202 ? -8.937 0.690 11.845 1.00 98.38 202 ALA A N 1
ATOM 1587 C CA . ALA A 1 202 ? -9.790 -0.469 12.145 1.00 98.38 202 ALA A CA 1
ATOM 1588 C C . ALA A 1 202 ? -9.412 -1.136 13.479 1.00 98.38 202 ALA A C 1
ATOM 1590 O O . ALA A 1 202 ? -10.284 -1.506 14.264 1.00 98.38 202 ALA A O 1
ATOM 1591 N N . VAL A 1 203 ? -8.117 -1.260 13.765 1.00 98.75 203 VAL A N 1
ATOM 1592 C CA . VAL A 1 203 ? -7.613 -1.632 15.092 1.00 98.75 203 VAL A CA 1
ATOM 1593 C C . VAL A 1 203 ? -6.471 -0.697 15.450 1.00 98.75 203 VAL A C 1
ATOM 1595 O O . VAL A 1 203 ? -5.435 -0.724 14.789 1.00 98.75 203 VAL A O 1
ATOM 1598 N N . ALA A 1 204 ? -6.646 0.097 16.500 1.00 98.50 204 ALA A N 1
ATOM 1599 C CA . ALA A 1 204 ? -5.642 0.996 17.041 1.00 98.50 204 ALA A CA 1
ATOM 1600 C C . ALA A 1 204 ? -5.225 0.556 18.448 1.00 98.50 204 ALA A C 1
ATOM 1602 O O . ALA A 1 204 ? -6.030 0.526 19.376 1.00 98.50 204 ALA A O 1
ATOM 1603 N N . VAL A 1 205 ? -3.946 0.216 18.604 1.00 98.81 205 VAL A N 1
ATOM 1604 C CA . VAL A 1 205 ? -3.325 -0.086 19.897 1.00 98.81 205 VAL A CA 1
ATOM 1605 C C . VAL A 1 205 ? -2.573 1.149 20.378 1.00 98.81 205 VAL A C 1
ATOM 1607 O O . VAL A 1 205 ? -1.633 1.602 19.718 1.00 98.81 205 VAL A O 1
ATOM 1610 N N . LYS A 1 206 ? -2.994 1.690 21.520 1.00 97.50 206 LYS A N 1
ATOM 1611 C CA . LYS A 1 206 ? -2.556 2.982 22.067 1.00 97.50 206 LYS A CA 1
ATOM 1612 C C . LYS A 1 206 ? -1.991 2.822 23.481 1.00 97.50 206 LYS A C 1
ATOM 1614 O O . LYS A 1 206 ? -2.091 1.762 24.104 1.00 97.50 206 LYS A O 1
ATOM 1619 N N . SER A 1 207 ? -1.321 3.863 23.963 1.00 96.56 207 SER A N 1
ATOM 1620 C CA . SER A 1 207 ? -0.662 3.859 25.273 1.00 96.56 207 SER A CA 1
ATOM 1621 C C . SER A 1 207 ? -0.766 5.212 25.980 1.00 96.56 207 SER A C 1
ATOM 1623 O O . SER A 1 207 ? 0.221 5.725 26.521 1.00 96.56 207 SER A O 1
ATOM 1625 N N . ASP A 1 208 ? -1.946 5.832 25.935 1.00 94.06 208 ASP A N 1
ATOM 1626 C CA . ASP A 1 208 ? -2.198 7.164 26.480 1.00 94.06 208 ASP A CA 1
ATOM 1627 C C . ASP A 1 208 ? -2.308 7.147 28.015 1.00 94.06 208 ASP A C 1
ATOM 1629 O O . ASP A 1 208 ? -3.354 7.344 28.637 1.00 94.06 208 ASP A O 1
ATOM 1633 N N . ILE A 1 209 ? -1.155 6.948 28.654 1.00 93.81 209 ILE A N 1
ATOM 1634 C CA . ILE A 1 209 ? -0.978 7.010 30.107 1.00 93.81 209 ILE A CA 1
ATOM 1635 C C . ILE A 1 209 ? -1.340 8.385 30.691 1.00 93.81 209 ILE A C 1
ATOM 1637 O O . ILE A 1 209 ? -1.654 8.482 31.878 1.00 93.81 209 ILE A O 1
ATOM 1641 N N . ALA A 1 210 ? -1.337 9.450 29.879 1.00 91.56 210 ALA A N 1
ATOM 1642 C CA . ALA A 1 210 ? -1.765 10.776 30.310 1.00 91.56 210 ALA A CA 1
ATOM 1643 C C . ALA A 1 210 ? -3.295 10.847 30.407 1.00 91.56 210 ALA A C 1
ATOM 1645 O O . ALA A 1 210 ? -3.817 11.350 31.406 1.00 91.56 210 ALA A O 1
ATOM 1646 N N . MET A 1 211 ? -4.006 10.294 29.420 1.00 90.88 211 MET A N 1
ATOM 1647 C CA . MET A 1 211 ? -5.459 10.135 29.445 1.00 90.88 211 MET A CA 1
ATOM 1648 C C . MET A 1 211 ? -5.897 9.178 30.562 1.00 90.88 211 MET A C 1
ATOM 1650 O O . MET A 1 211 ? -6.796 9.522 31.334 1.00 90.88 211 MET A O 1
ATOM 1654 N N . LEU A 1 212 ? -5.224 8.031 30.712 1.00 93.38 212 LEU A N 1
ATOM 1655 C CA . LEU A 1 212 ? -5.477 7.077 31.798 1.00 93.38 212 LEU A CA 1
ATOM 1656 C C . LEU A 1 212 ? -5.142 7.662 33.183 1.00 93.38 212 LEU A C 1
ATOM 1658 O O . LEU A 1 212 ? -5.788 7.343 34.181 1.00 93.38 212 LEU A O 1
ATOM 1662 N N . GLY A 1 213 ? -4.129 8.525 33.261 1.00 93.06 213 GLY A N 1
ATOM 1663 C CA . GLY A 1 213 ? -3.706 9.189 34.491 1.00 93.06 213 GLY A CA 1
ATOM 1664 C C . GLY A 1 213 ? -2.768 8.385 35.392 1.00 93.06 213 GLY A C 1
ATOM 1665 O O . GLY A 1 213 ? -2.559 8.782 36.542 1.00 93.06 213 GLY A O 1
ATOM 1666 N N . ARG A 1 214 ? -2.225 7.272 34.893 1.00 94.81 214 ARG A N 1
ATOM 1667 C CA . ARG A 1 214 ? -1.214 6.429 35.546 1.00 94.81 214 ARG A CA 1
ATOM 1668 C C . ARG A 1 214 ? -0.445 5.633 34.497 1.00 94.81 214 ARG A C 1
ATOM 1670 O O . ARG A 1 214 ? -0.978 5.349 33.426 1.00 94.81 214 ARG A O 1
ATOM 1677 N N . ASP A 1 215 ? 0.754 5.192 34.855 1.00 95.88 215 ASP A N 1
ATOM 1678 C CA . ASP A 1 215 ? 1.513 4.266 34.021 1.00 95.88 215 ASP A CA 1
ATOM 1679 C C . ASP A 1 215 ? 0.815 2.899 33.977 1.00 95.88 215 ASP A C 1
ATOM 1681 O O . ASP A 1 215 ? 0.485 2.302 35.009 1.00 95.88 215 ASP A O 1
ATOM 1685 N N . LYS A 1 216 ? 0.582 2.403 32.762 1.00 97.56 216 LYS A N 1
ATOM 1686 C CA . LYS A 1 216 ? 0.120 1.043 32.485 1.00 97.56 216 LYS A CA 1
ATOM 1687 C C . LYS A 1 216 ? 0.652 0.614 31.120 1.00 97.56 216 LYS A C 1
ATOM 1689 O O . LYS A 1 216 ? 0.606 1.384 30.165 1.00 97.56 216 LYS A O 1
ATOM 1694 N N . VAL A 1 217 ? 1.178 -0.604 31.047 1.00 98.69 217 VAL A N 1
ATOM 1695 C CA . VAL A 1 217 ? 1.640 -1.205 29.791 1.00 98.69 217 VAL A CA 1
ATOM 1696 C C . VAL A 1 217 ? 0.422 -1.716 29.020 1.00 98.69 217 VAL A C 1
ATOM 1698 O O . VAL A 1 217 ? -0.456 -2.337 29.619 1.00 98.69 217 VAL A O 1
ATOM 1701 N N . CYS A 1 218 ? 0.369 -1.472 27.708 1.00 98.88 218 CYS A N 1
ATOM 1702 C CA . CYS A 1 218 ? -0.564 -2.165 26.826 1.00 98.88 218 CYS A CA 1
ATOM 1703 C C . CYS A 1 218 ? 0.086 -3.464 26.329 1.00 98.88 218 CYS A C 1
ATOM 1705 O O . CYS A 1 218 ? 1.068 -3.407 25.584 1.00 98.88 218 CYS A O 1
ATOM 1707 N N . GLU A 1 219 ? -0.388 -4.628 26.780 1.00 98.88 219 GLU A N 1
ATOM 1708 C CA . GLU A 1 219 ? 0.339 -5.886 26.563 1.00 98.88 219 GLU A CA 1
ATOM 1709 C C . GLU A 1 219 ? -0.501 -7.160 26.501 1.00 98.88 219 GLU A C 1
ATOM 1711 O O . GLU A 1 219 ? -1.591 -7.241 27.062 1.00 98.88 219 GLU A O 1
ATOM 1716 N N . ARG A 1 220 ? 0.056 -8.200 25.864 1.00 98.88 220 ARG A N 1
ATOM 1717 C CA . ARG A 1 220 ? -0.573 -9.525 25.718 1.00 98.88 220 ARG A CA 1
ATOM 1718 C C . ARG A 1 220 ? -1.896 -9.436 24.952 1.00 98.88 220 ARG A C 1
ATOM 1720 O O . ARG A 1 220 ? -2.949 -9.848 25.439 1.00 98.88 220 ARG A O 1
ATOM 1727 N N . LEU A 1 221 ? -1.835 -8.871 23.744 1.00 98.88 221 LEU A N 1
ATOM 1728 C CA . LEU A 1 221 ? -2.979 -8.809 22.829 1.00 98.88 221 LEU A CA 1
ATOM 1729 C C . LEU A 1 221 ? -2.831 -9.891 21.752 1.00 98.88 221 LEU A C 1
ATOM 1731 O O . LEU A 1 221 ? -1.782 -10.012 21.115 1.00 98.88 221 LEU A O 1
ATOM 1735 N N . GLN A 1 222 ? -3.914 -10.620 21.500 1.00 98.81 222 GLN A N 1
ATOM 1736 C CA . GLN A 1 222 ? -4.057 -11.526 20.365 1.00 98.81 222 GLN A CA 1
ATOM 1737 C C . GLN A 1 222 ? -5.169 -11.022 19.441 1.00 98.81 222 GLN A C 1
ATOM 1739 O O . GLN A 1 222 ? -6.332 -10.952 19.836 1.00 98.81 222 GLN A O 1
ATOM 1744 N N . ILE A 1 223 ? -4.814 -10.703 18.198 1.00 98.88 223 ILE A N 1
ATOM 1745 C CA . ILE A 1 223 ? -5.734 -10.236 17.161 1.00 98.88 223 ILE A CA 1
ATOM 1746 C C . ILE A 1 223 ? -5.668 -11.230 16.007 1.00 98.88 223 ILE A C 1
ATOM 1748 O O . ILE A 1 223 ? -4.703 -11.230 15.235 1.00 98.88 223 ILE A O 1
ATOM 1752 N N . SER A 1 224 ? -6.667 -12.104 15.892 1.00 98.75 224 SER A N 1
ATOM 1753 C CA . SER A 1 224 ? -6.601 -13.207 14.931 1.00 98.75 224 SER A CA 1
ATOM 1754 C C . SER A 1 224 ? -7.897 -13.549 14.218 1.00 98.75 224 SER A C 1
ATOM 1756 O O . SER A 1 224 ? -8.969 -13.465 14.805 1.00 98.75 224 SER A O 1
ATOM 1758 N N . ASN A 1 225 ? -7.781 -14.023 12.975 1.00 98.81 225 ASN A N 1
ATOM 1759 C CA . ASN A 1 225 ? -8.913 -14.431 12.139 1.00 98.81 225 ASN A CA 1
ATOM 1760 C C . ASN A 1 225 ? -9.944 -13.308 11.909 1.00 98.81 225 ASN A C 1
ATOM 1762 O O . ASN A 1 225 ? -11.149 -13.527 12.011 1.00 98.81 225 ASN A O 1
ATOM 1766 N N . ASN A 1 226 ? -9.477 -12.088 11.630 1.00 98.88 226 ASN A N 1
ATOM 1767 C CA . ASN A 1 226 ? -10.346 -10.937 11.378 1.00 98.88 226 ASN A CA 1
ATOM 1768 C C . ASN A 1 226 ? -10.298 -10.487 9.913 1.00 98.88 226 ASN A C 1
ATOM 1770 O O . ASN A 1 226 ? -9.294 -10.658 9.214 1.00 98.88 226 ASN A O 1
ATOM 1774 N N . ARG A 1 227 ? -11.380 -9.841 9.469 1.00 98.88 227 ARG A N 1
ATOM 1775 C CA . ARG A 1 227 ? -11.443 -9.069 8.223 1.00 98.88 227 ARG A CA 1
ATOM 1776 C C . ARG A 1 227 ? -11.414 -7.586 8.573 1.00 98.88 227 ARG A C 1
ATOM 1778 O O . ARG A 1 227 ? -12.311 -7.102 9.252 1.00 98.88 227 ARG A O 1
ATOM 1785 N N . LEU A 1 228 ? -10.379 -6.879 8.128 1.00 98.81 228 LEU A N 1
ATOM 1786 C CA . LEU A 1 228 ? -10.129 -5.480 8.472 1.00 98.81 228 LEU A CA 1
ATOM 1787 C C . LEU A 1 228 ? -10.123 -4.616 7.210 1.00 98.81 228 LEU A C 1
ATOM 1789 O O . LEU A 1 228 ? -9.453 -4.935 6.229 1.00 98.81 228 LEU A O 1
ATOM 1793 N N . SER A 1 229 ? -10.835 -3.502 7.248 1.00 98.25 229 SER A N 1
ATOM 1794 C CA . SER A 1 229 ? -10.867 -2.511 6.181 1.00 98.25 229 SER A CA 1
ATOM 1795 C C . SER A 1 229 ? -11.006 -1.118 6.779 1.00 98.25 229 SER A C 1
ATOM 1797 O O . SER A 1 229 ? -11.808 -0.883 7.683 1.00 98.25 229 SER A O 1
ATOM 1799 N N . SER A 1 230 ? -10.207 -0.179 6.287 1.00 95.00 230 SER A N 1
ATOM 1800 C CA . SER A 1 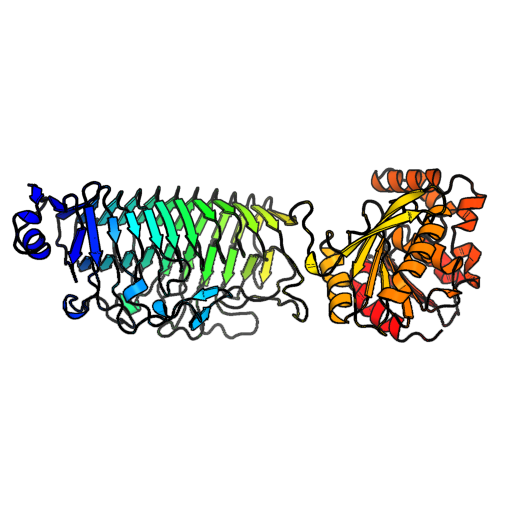230 ? -10.228 1.197 6.768 1.00 95.00 230 SER A CA 1
ATOM 1801 C C . SER A 1 230 ? -9.698 2.148 5.716 1.00 95.00 230 SER A C 1
ATOM 1803 O O . SER A 1 230 ? -8.684 1.881 5.077 1.00 95.00 230 SER A O 1
ATOM 1805 N N . THR A 1 231 ? -10.297 3.329 5.597 1.00 92.94 231 THR A N 1
ATOM 1806 C CA . THR A 1 231 ? -9.703 4.371 4.757 1.00 92.94 231 THR A CA 1
ATOM 1807 C C . THR A 1 231 ? -8.369 4.891 5.317 1.00 92.94 231 THR A C 1
ATOM 1809 O O . THR A 1 231 ? -7.536 5.365 4.546 1.00 92.94 231 THR A O 1
ATOM 1812 N N . CYS A 1 232 ? -8.116 4.775 6.624 1.00 92.38 232 CYS A N 1
ATOM 1813 C CA . CYS A 1 232 ? -6.879 5.201 7.282 1.00 92.38 232 CYS A CA 1
ATOM 1814 C C . CYS A 1 232 ? -5.891 4.035 7.451 1.00 92.38 232 CYS A C 1
ATOM 1816 O O . CYS A 1 232 ? -5.012 3.862 6.593 1.00 92.38 232 CYS A O 1
ATOM 1818 N N . CYS A 1 233 ? -6.018 3.236 8.518 1.00 95.62 233 CYS A N 1
ATOM 1819 C CA . CYS A 1 233 ? -5.167 2.070 8.739 1.00 95.62 233 CYS A CA 1
ATOM 1820 C C . CYS A 1 233 ? -5.932 0.812 9.118 1.00 95.62 233 CYS A C 1
ATOM 1822 O O . CYS A 1 233 ? -6.890 0.842 9.882 1.00 95.62 233 CYS A O 1
ATOM 1824 N N . GLY A 1 234 ? -5.459 -0.326 8.620 1.00 97.56 234 GLY A N 1
ATOM 1825 C CA . GLY A 1 234 ? -6.002 -1.624 9.012 1.00 97.56 234 GLY A CA 1
ATOM 1826 C C . GLY A 1 234 ? -5.606 -1.937 10.450 1.00 97.56 234 GLY A C 1
ATOM 1827 O O . GLY A 1 234 ? -6.442 -2.281 11.279 1.00 97.56 234 GLY A O 1
ATOM 1828 N N . ILE A 1 235 ? -4.319 -1.770 10.744 1.00 98.56 235 ILE A N 1
ATOM 1829 C CA . ILE A 1 235 ? -3.730 -1.971 12.060 1.00 98.56 235 ILE A CA 1
ATOM 1830 C C . ILE A 1 235 ? -2.790 -0.805 12.351 1.00 98.56 235 ILE A C 1
ATOM 1832 O O . ILE A 1 235 ? -1.846 -0.543 11.602 1.00 98.56 235 ILE A O 1
ATOM 1836 N N . ARG A 1 236 ? -3.047 -0.136 13.468 1.00 98.06 236 ARG A N 1
ATOM 1837 C CA . ARG A 1 236 ? -2.287 0.973 14.025 1.00 98.06 236 ARG A CA 1
ATOM 1838 C C . ARG A 1 236 ? -1.688 0.536 15.358 1.00 98.06 236 ARG A C 1
ATOM 1840 O O . ARG A 1 236 ? -2.415 0.080 16.234 1.00 98.06 236 ARG A O 1
ATOM 1847 N N . VAL A 1 237 ? -0.379 0.708 15.534 1.00 98.62 237 VAL A N 1
ATOM 1848 C CA . VAL A 1 237 ? 0.274 0.589 16.849 1.00 98.62 237 VAL A CA 1
ATOM 1849 C C . VAL A 1 237 ? 1.016 1.884 17.166 1.00 98.62 237 VAL A C 1
ATOM 1851 O O . VAL A 1 237 ? 1.851 2.329 16.375 1.00 98.62 237 VAL A O 1
ATOM 1854 N N . GLY A 1 238 ? 0.687 2.494 18.306 1.00 95.31 238 GLY A N 1
ATOM 1855 C CA . GLY A 1 238 ? 0.996 3.895 18.590 1.00 95.31 238 GLY A CA 1
ATOM 1856 C C . GLY A 1 238 ? 0.148 4.820 17.708 1.00 95.31 238 GLY A C 1
ATOM 1857 O O . GLY A 1 238 ? -0.911 4.431 17.246 1.00 95.31 238 GLY A O 1
ATOM 1858 N N . PHE A 1 239 ? 0.502 6.070 17.436 1.00 92.06 239 PHE A N 1
ATOM 1859 C CA . PHE A 1 239 ? 1.486 6.883 18.147 1.00 92.06 239 PHE A CA 1
ATOM 1860 C C . PHE A 1 239 ? 0.905 7.512 19.420 1.00 92.06 239 PHE A C 1
ATOM 1862 O O . PHE A 1 239 ? 1.641 8.180 20.132 1.00 92.06 239 PHE A O 1
ATOM 1869 N N . GLU A 1 240 ? -0.404 7.381 19.668 1.00 91.25 240 GLU A N 1
ATOM 1870 C CA . GLU A 1 240 ? -1.083 8.041 20.785 1.00 91.25 240 GLU A CA 1
ATOM 1871 C C . GLU A 1 240 ? -0.603 7.478 22.128 1.00 91.25 240 GLU A C 1
ATOM 1873 O O . GLU A 1 240 ? -0.830 6.311 22.461 1.00 91.25 240 GLU A O 1
ATOM 1878 N N . GLY A 1 241 ? 0.093 8.336 22.878 1.00 91.62 241 GLY A N 1
ATOM 1879 C CA . GLY A 1 241 ? 0.576 8.064 24.224 1.00 91.62 241 GLY A CA 1
ATOM 1880 C C . GLY A 1 241 ? 2.096 7.972 24.372 1.00 91.62 241 GLY A C 1
ATOM 1881 O O . GLY A 1 241 ? 2.846 7.819 23.411 1.00 91.62 241 GLY A O 1
ATOM 1882 N N . ASP A 1 242 ? 2.537 8.080 25.624 1.00 93.38 242 ASP A N 1
ATOM 1883 C CA . ASP A 1 242 ? 3.939 7.961 26.051 1.00 93.38 242 ASP A CA 1
ATOM 1884 C C . ASP A 1 242 ? 4.194 6.646 26.819 1.00 93.38 242 ASP A C 1
ATOM 1886 O O . ASP A 1 242 ? 5.262 6.438 27.406 1.00 93.38 242 ASP A O 1
ATOM 1890 N N . GLY A 1 243 ? 3.210 5.746 26.855 1.00 95.62 243 GLY A N 1
ATOM 1891 C CA . GLY A 1 243 ? 3.299 4.462 27.534 1.00 95.62 243 GLY A CA 1
ATOM 1892 C C . GLY A 1 243 ? 4.122 3.421 26.771 1.00 95.62 243 GLY A C 1
ATOM 1893 O O . GLY A 1 243 ? 4.817 3.700 25.791 1.00 95.62 243 GLY A O 1
ATOM 1894 N N . GLU A 1 244 ? 4.090 2.198 27.287 1.00 98.38 244 GLU A N 1
ATOM 1895 C CA . GLU A 1 244 ? 4.751 1.046 26.677 1.00 98.38 244 GLU A CA 1
ATOM 1896 C C . GLU A 1 244 ? 3.707 0.128 26.041 1.00 98.38 244 GLU A C 1
ATOM 1898 O O . GLU A 1 244 ? 2.649 -0.112 26.626 1.00 98.38 244 GLU A O 1
ATOM 1903 N N . ILE A 1 245 ? 4.021 -0.377 24.850 1.00 98.94 245 ILE A N 1
ATOM 1904 C CA . ILE A 1 245 ? 3.216 -1.334 24.096 1.00 98.94 245 ILE A CA 1
ATOM 1905 C C . ILE A 1 245 ? 4.095 -2.548 23.803 1.00 98.94 245 ILE A C 1
ATOM 1907 O O . ILE A 1 245 ? 5.135 -2.413 23.147 1.00 98.94 245 ILE A O 1
ATOM 1911 N N . ARG A 1 246 ? 3.698 -3.738 24.263 1.00 98.88 246 ARG A N 1
ATOM 1912 C CA . ARG A 1 246 ? 4.484 -4.948 24.003 1.00 98.88 246 ARG A CA 1
ATOM 1913 C C . ARG A 1 246 ? 3.695 -6.241 23.923 1.00 98.88 246 ARG A C 1
ATOM 1915 O O . ARG A 1 246 ? 2.567 -6.317 24.381 1.00 98.88 246 ARG A O 1
ATOM 1922 N N . ASP A 1 247 ? 4.327 -7.274 23.382 1.00 98.88 247 ASP A N 1
ATOM 1923 C CA . ASP A 1 247 ? 3.804 -8.643 23.359 1.00 98.88 247 ASP A CA 1
ATOM 1924 C C . ASP A 1 247 ? 2.449 -8.718 22.629 1.00 98.88 247 ASP A C 1
ATOM 1926 O O . ASP A 1 247 ? 1.409 -9.057 23.200 1.00 98.88 247 ASP A O 1
ATOM 1930 N N . LEU A 1 248 ? 2.476 -8.350 21.344 1.00 98.88 248 LEU A N 1
ATOM 1931 C CA . LEU A 1 248 ? 1.310 -8.317 20.459 1.00 98.88 248 LEU A CA 1
ATOM 1932 C C . LEU A 1 248 ? 1.435 -9.379 19.361 1.00 98.88 248 LEU A C 1
ATOM 1934 O O . LEU A 1 248 ? 2.445 -9.433 18.652 1.00 98.88 248 LEU A O 1
ATOM 1938 N N . LEU A 1 249 ? 0.382 -10.171 19.170 1.00 98.88 249 LEU A N 1
ATOM 1939 C CA . LEU A 1 249 ? 0.288 -11.159 18.100 1.00 98.88 249 LEU A CA 1
ATOM 1940 C C . LEU A 1 249 ? -0.875 -10.830 17.162 1.00 98.88 249 LEU A C 1
ATOM 1942 O O . LEU A 1 249 ? -2.040 -10.898 17.552 1.00 98.88 249 LEU A O 1
ATOM 1946 N N . PHE A 1 250 ? -0.550 -10.555 15.902 1.00 98.88 250 PHE A N 1
ATOM 1947 C CA . PHE A 1 250 ? -1.498 -10.402 14.805 1.00 98.88 250 PHE A CA 1
ATOM 1948 C C . PHE A 1 250 ? -1.345 -11.594 13.858 1.00 98.88 250 PHE A C 1
ATOM 1950 O O . PHE A 1 250 ? -0.334 -11.694 13.163 1.00 98.88 250 PHE A O 1
ATOM 1957 N N . THR A 1 251 ? -2.320 -12.505 13.819 1.00 98.75 251 THR A N 1
ATOM 1958 C CA . THR A 1 251 ? -2.217 -13.724 12.995 1.00 98.75 251 THR A CA 1
ATOM 1959 C C . THR A 1 251 ? -3.468 -14.010 12.178 1.00 98.75 251 THR A C 1
ATOM 1961 O O . THR A 1 251 ? -4.581 -13.797 12.647 1.00 98.75 251 THR A O 1
ATOM 1964 N N . ASP A 1 252 ? -3.294 -14.491 10.949 1.00 98.69 252 ASP A N 1
ATOM 1965 C CA . ASP A 1 252 ? -4.392 -14.981 10.102 1.00 98.69 252 ASP A CA 1
ATOM 1966 C C . ASP A 1 252 ? -5.461 -13.908 9.809 1.00 98.69 252 ASP A C 1
ATOM 1968 O O . ASP A 1 252 ? -6.654 -14.191 9.717 1.00 98.69 252 ASP A O 1
ATOM 1972 N N . ASN A 1 253 ? -5.043 -12.644 9.687 1.00 98.69 253 ASN A N 1
ATOM 1973 C CA . ASN A 1 253 ? -5.937 -11.532 9.365 1.00 98.69 253 ASN A CA 1
ATOM 1974 C C . ASN A 1 253 ? -5.937 -11.238 7.859 1.00 98.69 253 ASN A C 1
ATOM 1976 O O . ASN A 1 253 ? -4.896 -11.265 7.192 1.00 98.69 253 ASN A O 1
ATOM 1980 N N . ILE A 1 254 ? -7.108 -10.880 7.334 1.00 98.81 254 ILE A N 1
ATOM 1981 C CA . ILE A 1 254 ? -7.262 -10.331 5.987 1.00 98.81 254 ILE A CA 1
ATOM 1982 C C . ILE A 1 254 ? -7.476 -8.830 6.122 1.00 98.81 254 ILE A C 1
ATOM 1984 O O . ILE A 1 254 ? -8.467 -8.405 6.709 1.00 98.81 254 ILE A O 1
ATOM 1988 N N . VAL A 1 255 ? -6.585 -8.031 5.540 1.00 98.62 255 VAL A N 1
ATOM 1989 C CA . VAL A 1 255 ? -6.751 -6.575 5.469 1.00 98.62 255 VAL A CA 1
ATOM 1990 C C . VAL A 1 255 ? -6.974 -6.165 4.022 1.00 98.62 255 VAL A C 1
ATOM 1992 O O . VAL A 1 255 ? -6.247 -6.615 3.134 1.00 98.62 255 VAL A O 1
ATOM 1995 N N . TYR A 1 256 ? -7.975 -5.331 3.759 1.00 98.06 256 TYR A N 1
ATOM 1996 C CA . TYR A 1 256 ? -8.328 -4.950 2.395 1.00 98.06 256 TYR A CA 1
ATOM 1997 C C . TYR A 1 256 ? -8.757 -3.489 2.256 1.00 98.06 256 TYR A C 1
ATOM 1999 O O . TYR A 1 256 ? -9.136 -2.848 3.232 1.00 98.06 256 TYR A O 1
ATOM 2007 N N . ASP A 1 257 ? -8.644 -2.957 1.036 1.00 96.19 257 ASP A N 1
ATOM 2008 C CA . ASP A 1 257 ? -9.075 -1.608 0.638 1.00 96.19 257 ASP A CA 1
ATOM 2009 C C . ASP A 1 257 ? -8.623 -0.502 1.602 1.00 96.19 257 ASP A C 1
ATOM 2011 O O . ASP A 1 257 ? -9.405 0.364 2.003 1.00 96.19 257 ASP A O 1
ATOM 2015 N N . THR A 1 258 ? -7.351 -0.566 1.996 1.00 94.50 258 THR A N 1
ATOM 2016 C CA . THR A 1 258 ? -6.809 0.214 3.110 1.00 94.50 258 THR A CA 1
ATOM 2017 C C . THR A 1 258 ? -5.624 1.072 2.696 1.00 94.50 258 THR A C 1
ATOM 2019 O O . THR A 1 258 ? -4.749 0.627 1.957 1.00 94.50 258 THR A O 1
ATOM 2022 N N . ASN A 1 259 ? -5.532 2.303 3.202 1.00 92.69 259 ASN A N 1
ATOM 2023 C CA . ASN A 1 259 ? -4.393 3.167 2.891 1.00 92.69 259 ASN A CA 1
ATOM 2024 C C . ASN A 1 259 ? -3.086 2.613 3.492 1.00 92.69 259 ASN A C 1
ATOM 2026 O O . ASN A 1 259 ? -2.199 2.197 2.748 1.00 92.69 259 ASN A O 1
ATOM 2030 N N . LYS A 1 260 ? -2.952 2.526 4.818 1.00 93.62 260 LYS A N 1
ATOM 2031 C CA . LYS A 1 260 ? -1.790 1.866 5.443 1.00 93.62 260 LYS A CA 1
ATOM 2032 C C . LYS A 1 260 ? -2.233 0.605 6.157 1.00 93.62 260 LYS A C 1
ATOM 2034 O O . LYS A 1 260 ? -3.005 0.656 7.100 1.00 93.62 260 LYS A O 1
ATOM 2039 N N . CYS A 1 261 ? -1.776 -0.545 5.694 1.00 96.50 261 CYS A N 1
ATOM 2040 C CA . CYS A 1 261 ? -2.236 -1.804 6.250 1.00 96.50 261 CYS A CA 1
ATOM 2041 C C . CYS A 1 261 ? -1.709 -2.014 7.673 1.00 96.50 261 CYS A C 1
ATOM 2043 O O . CYS A 1 261 ? -2.506 -2.083 8.601 1.00 96.50 261 CYS A O 1
ATOM 2045 N N . ILE A 1 262 ? -0.388 -2.092 7.840 1.00 98.38 262 ILE A N 1
ATOM 2046 C CA . ILE A 1 262 ? 0.272 -2.169 9.145 1.00 98.38 262 ILE A CA 1
ATOM 2047 C C . ILE A 1 262 ? 1.069 -0.882 9.337 1.00 98.38 262 ILE A C 1
ATOM 2049 O O . ILE A 1 262 ? 2.039 -0.644 8.615 1.00 98.38 262 ILE A O 1
ATOM 2053 N N . ASP A 1 263 ? 0.649 -0.048 10.286 1.00 97.94 263 ASP A N 1
ATOM 2054 C CA . ASP A 1 263 ? 1.267 1.245 10.569 1.00 97.94 263 ASP A CA 1
ATOM 2055 C C . ASP A 1 263 ? 1.704 1.330 12.040 1.00 97.94 263 ASP A C 1
ATOM 2057 O O . ASP A 1 263 ? 0.880 1.374 12.956 1.00 97.94 263 ASP A O 1
ATOM 2061 N N . ILE A 1 264 ? 3.017 1.340 12.268 1.00 98.25 264 ILE A N 1
ATOM 2062 C CA . ILE A 1 264 ? 3.640 1.332 13.594 1.00 98.25 264 ILE A CA 1
ATOM 2063 C C . ILE A 1 264 ? 4.410 2.634 13.763 1.00 98.25 264 ILE A C 1
ATOM 2065 O O . ILE A 1 264 ? 5.410 2.877 13.082 1.00 98.25 264 ILE A O 1
ATOM 2069 N N . LEU A 1 265 ? 3.954 3.465 14.692 1.00 95.25 265 LEU A N 1
ATOM 2070 C CA . LEU A 1 265 ? 4.520 4.781 14.937 1.00 95.25 265 LEU A CA 1
ATOM 2071 C C . LEU A 1 265 ? 4.827 4.943 16.417 1.00 95.25 265 LEU A C 1
ATOM 2073 O O . LEU A 1 265 ? 3.932 4.850 17.245 1.00 95.25 265 LEU A O 1
ATOM 2077 N N . SER A 1 266 ? 6.078 5.252 16.748 1.00 94.38 266 SER A N 1
ATOM 2078 C CA . SER A 1 266 ? 6.435 5.631 18.123 1.00 94.38 266 SER A CA 1
ATOM 2079 C C . SER A 1 266 ? 5.863 7.009 18.462 1.00 94.38 266 SER A C 1
ATOM 2081 O O . SER A 1 266 ? 5.285 7.209 19.525 1.00 94.38 266 SER A O 1
ATOM 2083 N N . ILE A 1 267 ? 5.975 7.967 17.536 1.00 89.56 267 ILE A N 1
ATOM 2084 C CA . ILE A 1 267 ? 5.549 9.346 17.771 1.00 89.56 267 ILE A CA 1
ATOM 2085 C C . ILE A 1 267 ? 5.037 10.012 16.494 1.00 89.56 267 ILE A C 1
ATOM 2087 O O . ILE A 1 267 ? 5.607 9.861 15.412 1.00 89.56 267 ILE A O 1
ATOM 2091 N N . ALA A 1 268 ? 3.993 10.830 16.642 1.00 84.31 268 ALA A N 1
ATOM 2092 C CA . ALA A 1 268 ? 3.659 11.874 15.684 1.00 84.31 268 ALA A CA 1
ATOM 2093 C C . ALA A 1 268 ? 4.077 13.232 16.242 1.00 84.31 268 ALA A C 1
ATOM 2095 O O . ALA A 1 268 ? 3.464 13.772 17.165 1.00 84.31 268 ALA A O 1
ATOM 2096 N N . ARG A 1 269 ? 5.139 13.806 15.670 1.00 73.00 269 ARG A N 1
ATOM 2097 C CA . ARG A 1 269 ? 5.643 15.114 16.100 1.00 73.00 269 ARG A CA 1
ATOM 2098 C C . ARG A 1 269 ? 4.527 16.156 16.020 1.00 73.00 269 ARG A C 1
ATOM 2100 O O . ARG A 1 269 ? 3.814 16.227 15.020 1.00 73.00 269 ARG A O 1
ATOM 2107 N N . LYS A 1 270 ? 4.431 17.011 17.042 1.00 67.88 270 LYS A N 1
ATOM 2108 C CA . LYS A 1 270 ? 3.411 18.072 17.184 1.00 67.88 270 LYS A CA 1
ATOM 2109 C C . LYS A 1 270 ? 1.987 17.581 17.490 1.00 67.88 270 LYS A C 1
ATOM 2111 O O . LYS A 1 270 ? 1.091 18.421 17.579 1.00 67.88 270 LYS A O 1
ATOM 2116 N N . ALA A 1 271 ? 1.762 16.281 17.696 1.00 70.56 271 ALA A N 1
ATOM 2117 C CA . ALA A 1 271 ? 0.528 15.815 18.322 1.00 70.56 271 ALA A CA 1
ATOM 2118 C C . ALA A 1 271 ? 0.485 16.300 19.783 1.00 70.56 271 ALA A C 1
ATOM 2120 O O . ALA A 1 271 ? 1.475 16.226 20.512 1.00 70.56 271 ALA A O 1
ATOM 2121 N N . ARG A 1 272 ? -0.645 16.883 20.198 1.00 65.25 272 ARG A N 1
ATOM 2122 C CA . ARG A 1 272 ? -0.779 17.504 21.524 1.00 65.25 272 ARG A CA 1
ATOM 2123 C C . ARG A 1 272 ? -0.740 16.431 22.613 1.00 65.25 272 ARG A C 1
ATOM 2125 O O . ARG A 1 272 ? -1.503 15.482 22.549 1.00 65.25 272 ARG A O 1
ATOM 2132 N N . GLY A 1 273 ? 0.085 16.636 23.639 1.00 74.12 273 GLY A N 1
ATOM 2133 C CA . GLY A 1 273 ? 0.117 15.791 24.841 1.00 74.12 273 GLY A CA 1
ATOM 2134 C C . GLY A 1 273 ? 1.198 14.709 24.856 1.00 74.12 273 GLY A C 1
ATOM 2135 O O . GLY A 1 273 ? 1.549 14.269 25.942 1.00 74.12 273 GLY A O 1
ATOM 2136 N N . ILE A 1 274 ? 1.783 14.368 23.704 1.00 85.56 274 ILE A N 1
ATOM 2137 C CA . ILE A 1 274 ? 2.827 13.339 23.576 1.00 85.56 274 ILE A CA 1
ATOM 2138 C C . ILE A 1 274 ? 4.201 13.997 23.689 1.00 85.56 274 ILE A C 1
ATOM 2140 O O . ILE A 1 274 ? 4.504 14.939 22.950 1.00 85.56 274 ILE A O 1
ATOM 2144 N N . ARG A 1 275 ? 5.026 13.527 24.626 1.00 85.94 275 ARG A N 1
ATOM 2145 C CA . ARG A 1 275 ? 6.335 14.130 24.937 1.00 85.94 275 ARG A CA 1
ATOM 2146 C C . ARG A 1 275 ? 7.510 13.278 24.495 1.00 85.94 275 ARG A C 1
ATOM 2148 O O . ARG A 1 275 ? 8.519 13.820 24.056 1.00 85.94 275 ARG A O 1
ATOM 2155 N N . HIS A 1 276 ? 7.392 11.968 24.636 1.00 88.88 276 HIS A N 1
ATOM 2156 C CA . HIS A 1 276 ? 8.475 11.010 24.471 1.00 88.88 276 HIS A CA 1
ATOM 2157 C C . HIS A 1 276 ? 8.214 10.025 23.335 1.00 88.88 276 HIS A C 1
ATOM 2159 O O . HIS A 1 276 ? 9.183 9.531 22.768 1.00 88.88 276 HIS A O 1
ATOM 2165 N N . GLY A 1 277 ? 6.954 9.768 22.988 1.00 91.56 277 GLY A N 1
ATOM 2166 C CA . GLY A 1 277 ? 6.566 8.691 22.087 1.00 91.56 277 GLY A CA 1
ATOM 2167 C C . GLY A 1 277 ? 6.484 7.340 22.798 1.00 91.56 277 GLY A C 1
ATOM 2168 O O . GLY A 1 277 ? 7.100 7.111 23.847 1.00 91.56 277 GLY A O 1
ATOM 2169 N N . ALA A 1 278 ? 5.723 6.431 22.203 1.00 95.06 278 ALA A N 1
ATOM 2170 C CA . ALA A 1 278 ? 5.513 5.092 22.716 1.00 95.06 278 ALA A CA 1
ATOM 2171 C C . ALA A 1 278 ? 6.789 4.239 22.621 1.00 95.06 278 ALA A C 1
ATOM 2173 O O . ALA A 1 278 ? 7.565 4.311 21.665 1.00 95.06 278 ALA A O 1
ATOM 2174 N N . ARG A 1 279 ? 6.997 3.372 23.614 1.00 97.12 279 ARG A N 1
ATOM 2175 C CA . ARG A 1 279 ? 7.997 2.295 23.538 1.00 97.12 279 ARG A CA 1
ATOM 2176 C C . ARG A 1 279 ? 7.301 1.041 23.043 1.00 97.12 279 ARG A C 1
ATOM 2178 O O . ARG A 1 279 ? 6.493 0.474 23.768 1.00 97.12 279 ARG A O 1
ATOM 2185 N N . ILE A 1 280 ? 7.597 0.636 21.815 1.00 98.75 280 ILE A N 1
ATOM 2186 C CA . ILE A 1 280 ? 6.919 -0.461 21.125 1.00 98.75 280 ILE A CA 1
ATOM 2187 C C . ILE A 1 280 ? 7.900 -1.623 20.974 1.00 98.75 280 ILE A C 1
ATOM 2189 O O . ILE A 1 280 ? 8.975 -1.458 20.388 1.00 98.75 280 ILE A O 1
ATOM 2193 N N . SER A 1 281 ? 7.561 -2.805 21.494 1.00 98.75 281 SER A N 1
ATOM 2194 C CA . SER A 1 281 ? 8.419 -3.983 21.313 1.00 98.75 281 SER A CA 1
ATOM 2195 C C . SER A 1 281 ? 7.702 -5.325 21.289 1.00 98.75 281 SER A C 1
ATOM 2197 O O . SER A 1 281 ? 6.620 -5.451 21.836 1.00 98.75 281 SER A O 1
ATOM 2199 N N . ASN A 1 282 ? 8.318 -6.344 20.688 1.00 98.75 282 ASN A N 1
ATOM 2200 C CA . ASN A 1 282 ? 7.797 -7.717 20.634 1.00 98.75 282 ASN A CA 1
ATOM 2201 C C . ASN A 1 282 ? 6.438 -7.803 19.916 1.00 98.75 282 ASN A C 1
ATOM 2203 O O . ASN A 1 282 ? 5.416 -8.156 20.509 1.00 98.75 282 ASN A O 1
ATOM 2207 N N . LEU A 1 283 ? 6.429 -7.457 18.629 1.00 98.81 283 LEU A N 1
ATOM 2208 C CA . LEU A 1 283 ? 5.246 -7.578 17.773 1.00 98.81 283 LEU A CA 1
ATOM 2209 C C . LEU A 1 283 ? 5.486 -8.661 16.727 1.00 98.81 283 LEU A C 1
ATOM 2211 O O . LEU A 1 283 ? 6.516 -8.666 16.047 1.00 98.81 283 LEU A O 1
ATOM 2215 N N . ILE A 1 284 ? 4.499 -9.533 16.553 1.00 98.88 284 ILE A N 1
ATOM 2216 C CA . ILE A 1 284 ? 4.505 -10.564 15.519 1.00 98.88 284 ILE A CA 1
ATOM 2217 C C . ILE A 1 284 ? 3.293 -10.365 14.612 1.00 98.88 284 ILE A C 1
ATOM 2219 O O . ILE A 1 284 ? 2.155 -10.378 15.076 1.00 98.88 284 ILE A O 1
ATOM 2223 N N . PHE A 1 285 ? 3.548 -10.230 13.314 1.00 98.81 285 PHE A N 1
ATOM 2224 C CA . PHE A 1 285 ? 2.554 -10.286 12.246 1.00 98.81 285 PHE A CA 1
ATOM 2225 C C . PHE A 1 285 ? 2.792 -11.564 11.443 1.00 98.81 285 PHE A C 1
ATOM 2227 O O . PHE A 1 285 ? 3.847 -11.703 10.822 1.00 98.81 285 PHE A O 1
ATOM 2234 N N . SER A 1 286 ? 1.839 -12.495 11.462 1.00 98.56 286 SER A N 1
ATOM 2235 C CA . SER A 1 286 ? 1.985 -13.812 10.837 1.00 98.56 286 SER A CA 1
ATOM 2236 C C . SER A 1 286 ? 0.793 -14.164 9.948 1.00 98.56 286 SER A C 1
ATOM 2238 O O . SER A 1 286 ? -0.351 -13.953 10.336 1.00 98.56 286 SER A O 1
ATOM 2240 N N . ASN A 1 287 ? 1.046 -14.751 8.777 1.00 98.38 287 ASN A N 1
ATOM 2241 C CA . ASN A 1 287 ? 0.012 -15.310 7.892 1.00 98.38 287 ASN A CA 1
ATOM 2242 C C . ASN A 1 287 ? -1.084 -14.303 7.489 1.00 98.38 287 ASN A C 1
ATOM 2244 O O . ASN A 1 287 ? -2.271 -14.626 7.474 1.00 98.38 287 ASN A O 1
ATOM 2248 N N . CYS A 1 288 ? -0.702 -13.065 7.168 1.00 98.25 288 CYS A N 1
ATOM 2249 C CA . CYS A 1 288 ? -1.653 -12.018 6.793 1.00 98.25 288 CYS A CA 1
ATOM 2250 C C . CYS A 1 288 ? -1.789 -11.883 5.269 1.00 98.25 288 CYS A C 1
ATOM 2252 O O . CYS A 1 288 ? -0.796 -11.866 4.534 1.00 98.25 288 CYS A O 1
ATOM 2254 N N . LEU A 1 289 ? -3.024 -11.699 4.798 1.00 98.56 289 LEU A N 1
ATOM 2255 C CA . LEU A 1 289 ? -3.327 -11.392 3.400 1.00 98.56 289 LEU A CA 1
ATOM 2256 C C . LEU A 1 289 ? -3.753 -9.929 3.266 1.00 98.56 289 LEU A C 1
ATOM 2258 O O . LEU A 1 289 ? -4.769 -9.529 3.832 1.00 98.56 289 LEU A O 1
ATOM 2262 N N . LEU A 1 290 ? -2.999 -9.142 2.500 1.00 98.31 290 LEU A N 1
ATOM 2263 C CA . LEU A 1 290 ? -3.235 -7.710 2.311 1.00 98.31 290 LEU A CA 1
ATOM 2264 C C . LEU A 1 290 ? -3.668 -7.455 0.859 1.00 98.31 290 LEU A C 1
ATOM 2266 O O . LEU A 1 290 ? -2.931 -7.770 -0.075 1.00 98.31 290 LEU A O 1
ATOM 2270 N N . ARG A 1 291 ? -4.871 -6.923 0.631 1.00 96.56 291 ARG A N 1
ATOM 2271 C CA . ARG A 1 291 ? -5.440 -6.760 -0.722 1.00 96.56 291 ARG A CA 1
ATOM 2272 C C . ARG A 1 291 ? -5.818 -5.320 -1.015 1.00 96.56 291 ARG A C 1
ATOM 2274 O O . ARG A 1 291 ? -6.503 -4.704 -0.211 1.00 96.56 291 ARG A O 1
ATOM 2281 N N . ASN A 1 292 ? -5.431 -4.818 -2.189 1.00 93.69 292 ASN A N 1
ATOM 2282 C CA . ASN A 1 292 ? -5.747 -3.452 -2.609 1.00 93.69 292 ASN A CA 1
ATOM 2283 C C . ASN A 1 292 ? -5.389 -2.423 -1.518 1.00 93.69 292 ASN A C 1
ATOM 2285 O O . ASN A 1 292 ? -6.212 -1.610 -1.097 1.00 93.69 292 ASN A O 1
ATOM 2289 N N . VAL A 1 293 ? -4.167 -2.522 -0.990 1.00 94.25 293 VAL A N 1
ATOM 2290 C CA . VAL A 1 293 ? -3.678 -1.595 0.036 1.00 94.25 293 VAL A CA 1
ATOM 2291 C C . VAL A 1 293 ? -2.764 -0.554 -0.595 1.00 94.25 293 VAL A C 1
ATOM 2293 O O . VAL A 1 293 ? -2.073 -0.844 -1.570 1.00 94.25 293 VAL A O 1
ATOM 2296 N N . ARG A 1 294 ? -2.704 0.673 -0.066 1.00 92.75 294 ARG A N 1
ATOM 2297 C CA . ARG A 1 294 ? -1.701 1.630 -0.562 1.00 92.75 294 ARG A CA 1
ATOM 2298 C C . ARG A 1 294 ? -0.312 1.212 -0.120 1.00 92.75 294 ARG A C 1
ATOM 2300 O O . ARG A 1 294 ? 0.575 1.068 -0.950 1.00 92.75 294 ARG A O 1
ATOM 2307 N N . ARG A 1 295 ? -0.120 0.982 1.176 1.00 93.31 295 ARG A N 1
ATOM 2308 C CA . ARG A 1 295 ? 1.158 0.548 1.752 1.00 93.31 295 ARG A CA 1
ATOM 2309 C C . ARG A 1 295 ? 0.932 -0.638 2.671 1.00 93.31 295 ARG A C 1
ATOM 2311 O O . ARG A 1 295 ? 0.121 -0.550 3.588 1.00 93.31 295 ARG A O 1
ATOM 2318 N N . ALA A 1 296 ? 1.660 -1.726 2.440 1.00 96.94 296 ALA A N 1
ATOM 2319 C CA . ALA A 1 296 ? 1.584 -2.912 3.287 1.00 96.94 296 ALA A CA 1
ATOM 2320 C C . ALA A 1 296 ? 2.153 -2.645 4.686 1.00 96.94 296 ALA A C 1
ATOM 2322 O O . ALA A 1 296 ? 1.488 -2.919 5.681 1.00 96.94 296 ALA A O 1
ATOM 2323 N N . VAL A 1 297 ? 3.363 -2.085 4.760 1.00 97.56 297 VAL A N 1
ATOM 2324 C CA . VAL A 1 297 ? 4.062 -1.843 6.027 1.00 97.56 297 VAL A CA 1
ATOM 2325 C C . VAL A 1 297 ? 4.597 -0.415 6.076 1.00 97.56 297 VAL A C 1
ATOM 2327 O O . VAL A 1 297 ? 5.248 0.056 5.139 1.00 97.56 297 VAL A O 1
ATOM 2330 N N . HIS A 1 298 ? 4.333 0.267 7.185 1.00 97.25 298 HIS A N 1
ATOM 2331 C CA . HIS A 1 298 ? 4.923 1.551 7.528 1.00 97.25 298 HIS A CA 1
ATOM 2332 C C . HIS A 1 298 ? 5.375 1.515 8.991 1.00 97.25 298 HIS A C 1
ATOM 2334 O O . HIS A 1 298 ? 4.560 1.371 9.895 1.00 97.25 298 HIS A O 1
ATOM 2340 N N . VAL A 1 299 ? 6.684 1.603 9.222 1.00 97.38 299 VAL A N 1
ATOM 2341 C CA . VAL A 1 299 ? 7.285 1.628 10.562 1.00 97.38 299 VAL A CA 1
ATOM 2342 C C . VAL A 1 299 ? 8.155 2.866 10.680 1.00 97.38 299 VAL A C 1
ATOM 2344 O O . VAL A 1 299 ? 9.105 3.023 9.912 1.00 97.38 299 VAL A O 1
ATOM 2347 N N . TRP A 1 300 ? 7.851 3.739 11.638 1.00 93.88 300 TRP A N 1
ATOM 2348 C CA . TRP A 1 300 ? 8.623 4.962 11.831 1.00 93.88 300 TRP A CA 1
ATOM 2349 C C . TRP A 1 300 ? 8.740 5.350 13.304 1.00 93.88 300 TRP A C 1
ATOM 2351 O O . TRP A 1 300 ? 7.738 5.566 13.989 1.00 93.88 300 TRP A O 1
ATOM 2361 N N . SER A 1 301 ? 9.975 5.472 13.805 1.00 90.50 301 SER A N 1
ATOM 2362 C CA . SER A 1 301 ? 10.209 5.902 15.193 1.00 90.50 301 SER A CA 1
ATOM 2363 C C . SER A 1 301 ? 9.966 7.392 15.417 1.00 90.50 301 SER A C 1
ATOM 2365 O O . SER A 1 301 ? 9.980 7.829 16.562 1.00 90.50 301 SER A O 1
ATOM 2367 N N . GLY A 1 302 ? 9.771 8.173 14.352 1.00 85.19 302 GLY A N 1
ATOM 2368 C CA . GLY A 1 302 ? 9.500 9.604 14.433 1.00 85.19 302 GLY A CA 1
ATOM 2369 C C . GLY A 1 302 ? 10.689 10.487 14.785 1.00 85.19 302 GLY A C 1
ATOM 2370 O O . GLY A 1 302 ? 10.475 11.620 15.206 1.00 85.19 302 GLY A O 1
ATOM 2371 N N . ALA A 1 303 ? 11.911 9.984 14.612 1.00 79.75 303 ALA A N 1
ATOM 2372 C CA . ALA A 1 303 ? 13.162 10.733 14.678 1.00 79.75 303 ALA A CA 1
ATOM 2373 C C . ALA A 1 303 ? 14.142 10.145 13.659 1.00 79.75 303 ALA A C 1
ATOM 2375 O O . ALA A 1 303 ? 14.218 8.919 13.522 1.00 79.75 303 ALA A O 1
ATOM 2376 N N . ASP A 1 304 ? 14.870 11.010 12.957 1.00 77.94 304 ASP A N 1
ATOM 2377 C CA . ASP A 1 304 ? 15.567 10.652 11.716 1.00 77.94 304 ASP A CA 1
ATOM 2378 C C . ASP A 1 304 ? 17.065 10.956 11.789 1.00 77.94 304 ASP A C 1
ATOM 2380 O O . ASP A 1 304 ? 17.528 11.665 12.684 1.00 77.94 304 ASP A O 1
ATOM 2384 N N . GLU A 1 305 ? 17.855 10.362 10.891 1.00 69.88 305 GLU A N 1
ATOM 2385 C CA . GLU A 1 305 ? 19.311 10.508 10.924 1.00 69.88 305 GLU A CA 1
ATOM 2386 C C . GLU A 1 305 ? 19.711 11.990 10.798 1.00 69.88 305 GLU A C 1
ATOM 2388 O O . GLU A 1 305 ? 19.254 12.704 9.906 1.00 69.88 305 GLU A O 1
ATOM 2393 N N . GLY A 1 306 ? 20.550 12.470 11.721 1.00 67.44 306 GLY A N 1
ATOM 2394 C CA . GLY A 1 306 ? 20.941 13.883 11.812 1.00 67.44 306 GLY A CA 1
ATOM 2395 C C . GLY A 1 306 ? 20.032 14.749 12.692 1.00 67.44 306 GLY A C 1
ATOM 2396 O O . GLY A 1 306 ? 20.388 15.891 12.990 1.00 67.44 306 GLY A O 1
ATOM 2397 N N . GLU A 1 307 ? 18.907 14.222 13.172 1.00 72.25 307 GLU A N 1
ATOM 2398 C CA . GLU A 1 307 ? 18.090 14.877 14.191 1.00 72.25 307 GLU A CA 1
ATOM 2399 C C . GLU A 1 307 ? 18.561 14.511 15.602 1.00 72.25 307 GLU A C 1
ATOM 2401 O O . GLU A 1 307 ? 19.073 13.419 15.860 1.00 72.25 307 GLU A O 1
ATOM 2406 N N . LYS A 1 308 ? 18.366 15.423 16.560 1.00 67.31 308 LYS A N 1
ATOM 2407 C CA . LYS A 1 308 ? 18.527 15.069 17.971 1.00 67.31 308 LYS A CA 1
ATOM 2408 C C . LYS A 1 308 ? 17.388 14.134 18.359 1.00 67.31 308 LYS A C 1
ATOM 2410 O O . LYS A 1 308 ? 16.225 14.499 18.200 1.00 67.31 308 LYS A O 1
ATOM 2415 N N . ASN A 1 309 ? 17.715 12.966 18.913 1.00 68.69 309 ASN A N 1
ATOM 2416 C CA . ASN A 1 309 ? 16.707 12.112 19.529 1.00 68.69 309 ASN A CA 1
ATOM 2417 C C . ASN A 1 309 ? 16.248 12.725 20.861 1.00 68.69 309 ASN A C 1
ATOM 2419 O O . ASN A 1 309 ? 16.715 12.343 21.931 1.00 68.69 309 ASN A O 1
ATOM 2423 N N . GLU A 1 310 ? 15.385 13.734 20.792 1.00 75.50 310 GLU A N 1
ATOM 2424 C CA . GLU A 1 310 ? 14.766 14.351 21.974 1.00 75.50 310 GLU A CA 1
ATOM 2425 C C . GLU A 1 310 ? 13.628 13.482 22.541 1.00 75.50 310 GLU A C 1
ATOM 2427 O O . GLU A 1 310 ? 13.109 13.751 23.625 1.00 75.50 310 GLU A O 1
ATOM 2432 N N . TYR A 1 311 ? 13.264 12.418 21.821 1.00 80.19 311 TYR A N 1
ATOM 2433 C CA . TYR A 1 311 ? 12.190 11.490 22.143 1.00 80.19 311 TYR A CA 1
ATOM 2434 C C . TYR A 1 311 ? 12.747 10.208 22.787 1.00 80.19 311 TYR A C 1
ATOM 2436 O O . TYR A 1 311 ? 13.822 9.724 22.439 1.00 80.19 311 TYR A O 1
ATOM 2444 N N . GLY A 1 312 ? 12.025 9.666 23.771 1.00 83.25 312 GLY A N 1
ATOM 2445 C CA . GLY A 1 312 ? 12.417 8.445 24.494 1.00 83.25 312 GLY A CA 1
ATOM 2446 C C . GLY A 1 312 ? 11.806 7.159 23.927 1.00 83.25 312 GLY A C 1
ATOM 2447 O O . GLY A 1 312 ? 12.188 6.063 24.338 1.00 83.25 312 GLY A O 1
ATOM 2448 N N . GLY A 1 313 ? 10.837 7.287 23.019 1.00 91.50 313 GLY A N 1
ATOM 2449 C CA . GLY A 1 313 ? 10.153 6.182 22.364 1.00 91.50 313 GLY A CA 1
ATOM 2450 C C . GLY A 1 313 ? 11.044 5.454 21.360 1.00 91.50 313 GLY A C 1
ATOM 2451 O O . GLY A 1 313 ? 11.981 6.014 20.790 1.00 91.50 313 GLY A O 1
ATOM 2452 N N . PHE A 1 314 ? 10.739 4.182 21.134 1.00 94.56 314 PHE A N 1
ATOM 2453 C CA . PHE A 1 314 ? 11.478 3.310 20.223 1.00 94.56 314 PHE A CA 1
ATOM 2454 C C . PHE A 1 314 ? 10.561 2.229 19.661 1.00 94.56 314 PHE A C 1
ATOM 2456 O O . PHE A 1 314 ? 9.494 1.961 20.209 1.00 94.56 314 PHE A O 1
ATOM 2463 N N . ILE A 1 315 ? 11.008 1.570 18.593 1.00 97.88 315 ILE A N 1
ATOM 2464 C CA . ILE A 1 315 ? 10.344 0.406 18.005 1.00 97.88 315 ILE A CA 1
ATOM 2465 C C . ILE A 1 315 ? 11.377 -0.714 17.863 1.00 97.88 315 ILE A C 1
ATOM 2467 O O . ILE A 1 315 ? 12.408 -0.520 17.218 1.00 97.88 315 ILE A O 1
ATOM 2471 N N . ARG A 1 316 ? 11.141 -1.891 18.450 1.00 97.94 316 ARG A N 1
ATOM 2472 C CA . ARG A 1 316 ? 12.080 -3.018 18.313 1.00 97.94 316 ARG A CA 1
ATOM 2473 C C . ARG A 1 316 ? 11.449 -4.401 18.360 1.00 97.94 316 ARG A C 1
ATOM 2475 O O . ARG A 1 316 ? 10.323 -4.544 18.816 1.00 97.94 316 ARG A O 1
ATOM 2482 N N . HIS A 1 317 ? 12.204 -5.417 17.953 1.00 98.44 317 HIS A N 1
ATOM 2483 C CA . HIS A 1 317 ? 11.795 -6.825 17.995 1.00 98.44 317 HIS A CA 1
ATOM 2484 C C . HIS A 1 317 ? 10.479 -7.047 17.226 1.00 98.44 317 HIS A C 1
ATOM 2486 O O . HIS A 1 317 ? 9.452 -7.432 17.795 1.00 98.44 317 HIS A O 1
ATOM 2492 N N . LEU A 1 318 ? 10.501 -6.730 15.930 1.00 98.69 318 LEU A N 1
ATOM 2493 C CA . LEU A 1 318 ? 9.365 -6.914 15.030 1.00 98.69 318 LEU A CA 1
ATOM 2494 C C . LEU A 1 318 ? 9.604 -8.111 14.109 1.00 98.69 318 LEU A C 1
ATOM 2496 O O . LEU A 1 318 ? 10.621 -8.170 13.414 1.00 98.69 318 LEU A O 1
ATOM 2500 N N . LEU A 1 319 ? 8.632 -9.018 14.039 1.00 98.81 319 LEU A N 1
ATOM 2501 C CA . LEU A 1 319 ? 8.609 -10.110 13.070 1.00 98.81 319 LEU A CA 1
ATOM 2502 C C . LEU A 1 319 ? 7.412 -9.958 12.130 1.00 98.81 319 LEU A C 1
ATOM 2504 O O . LEU A 1 319 ? 6.264 -10.018 12.560 1.00 98.81 319 LEU A O 1
ATOM 2508 N N . PHE A 1 320 ? 7.694 -9.838 10.837 1.00 98.81 320 PHE A N 1
ATOM 2509 C CA . PHE A 1 320 ? 6.727 -9.980 9.754 1.00 98.81 320 PHE A CA 1
ATOM 2510 C C . PHE A 1 320 ? 6.981 -11.322 9.065 1.00 98.81 320 PHE A C 1
ATOM 2512 O O . PHE A 1 320 ? 8.070 -11.526 8.528 1.00 98.81 320 PHE A O 1
ATOM 2519 N N . SER A 1 321 ? 6.012 -12.238 9.088 1.00 98.69 321 SER A N 1
ATOM 2520 C CA . SER A 1 321 ? 6.164 -13.592 8.545 1.00 98.69 321 SER A CA 1
ATOM 2521 C C . SER A 1 321 ? 4.959 -14.019 7.708 1.00 98.69 321 SER A C 1
ATOM 2523 O O . SER A 1 321 ? 3.822 -13.875 8.148 1.00 98.69 321 SER A O 1
ATOM 2525 N N . GLY A 1 322 ? 5.177 -14.580 6.518 1.00 98.50 322 GLY A N 1
ATOM 2526 C CA . GLY A 1 322 ? 4.090 -15.146 5.708 1.00 98.50 322 GLY A CA 1
ATOM 2527 C C . GLY A 1 322 ? 3.065 -14.101 5.252 1.00 98.50 322 GLY A C 1
ATOM 2528 O O . GLY A 1 322 ? 1.861 -14.317 5.388 1.00 98.50 322 GLY A O 1
ATOM 2529 N N . ILE A 1 323 ? 3.528 -12.946 4.761 1.00 98.50 323 ILE A N 1
ATOM 2530 C CA . ILE A 1 323 ? 2.653 -11.845 4.327 1.00 98.50 323 ILE A CA 1
ATOM 2531 C C . ILE A 1 323 ? 2.604 -11.778 2.804 1.00 98.50 323 ILE A C 1
ATOM 2533 O O . ILE A 1 323 ? 3.624 -11.586 2.139 1.00 98.50 323 ILE A O 1
ATOM 2537 N N . PHE A 1 324 ? 1.390 -11.839 2.263 1.00 98.06 324 PHE A N 1
ATOM 2538 C CA . PHE A 1 324 ? 1.118 -11.659 0.840 1.00 98.06 324 PHE A CA 1
ATOM 2539 C C . PHE A 1 324 ? 0.348 -10.358 0.649 1.00 98.06 324 PHE A C 1
ATOM 2541 O O . PHE A 1 324 ? -0.764 -10.230 1.159 1.00 98.06 324 PHE A O 1
ATOM 2548 N N . ALA A 1 325 ? 0.925 -9.397 -0.072 1.00 97.38 325 ALA A N 1
ATOM 2549 C CA . ALA A 1 325 ? 0.338 -8.074 -0.240 1.00 97.38 325 ALA A CA 1
ATOM 2550 C C . ALA A 1 325 ? 0.185 -7.672 -1.707 1.00 97.38 325 ALA A C 1
ATOM 2552 O O . ALA A 1 325 ? 1.085 -7.896 -2.513 1.00 97.38 325 ALA A O 1
ATOM 2553 N N . ASP A 1 326 ? -0.937 -7.032 -2.021 1.00 95.19 326 ASP A N 1
ATOM 2554 C CA . ASP A 1 326 ? -1.176 -6.308 -3.267 1.00 95.19 326 ASP A CA 1
ATOM 2555 C C . ASP A 1 326 ? -1.242 -4.798 -2.983 1.00 95.19 326 ASP A C 1
ATOM 2557 O O . ASP A 1 326 ? -2.142 -4.340 -2.271 1.00 95.19 326 ASP A O 1
ATOM 2561 N N . CYS A 1 327 ? -0.261 -4.050 -3.495 1.00 93.44 327 CYS A N 1
ATOM 2562 C CA . CYS A 1 327 ? 0.100 -2.708 -3.039 1.00 93.44 327 CYS A CA 1
ATOM 2563 C C . CYS A 1 327 ? 0.096 -1.668 -4.173 1.00 93.44 327 CYS A C 1
ATOM 2565 O O . CYS A 1 327 ? 0.737 -1.876 -5.202 1.00 93.44 327 CYS A O 1
ATOM 2567 N N . SER A 1 328 ? -0.491 -0.487 -3.966 1.00 90.25 328 SER A N 1
ATOM 2568 C CA . SER A 1 328 ? -0.377 0.634 -4.925 1.00 90.25 328 SER A CA 1
ATOM 2569 C C . SER A 1 328 ? 0.805 1.579 -4.662 1.00 90.25 328 SER A C 1
ATOM 2571 O O . SER A 1 328 ? 1.085 2.453 -5.481 1.00 90.25 328 SER A O 1
ATOM 2573 N N . ASP A 1 329 ? 1.537 1.422 -3.556 1.00 90.50 329 ASP A N 1
ATOM 2574 C CA . ASP A 1 329 ? 2.702 2.238 -3.194 1.00 90.50 329 ASP A CA 1
ATOM 2575 C C . ASP A 1 329 ? 3.713 1.445 -2.340 1.00 90.50 329 ASP A C 1
ATOM 2577 O O . ASP A 1 329 ? 3.466 0.327 -1.890 1.00 90.50 329 ASP A O 1
ATOM 2581 N N . ALA A 1 330 ? 4.889 2.032 -2.136 1.00 92.31 330 ALA A N 1
ATOM 2582 C CA . ALA A 1 330 ? 6.015 1.438 -1.434 1.00 92.31 330 ALA A CA 1
ATOM 2583 C C . ALA A 1 330 ? 5.811 1.340 0.089 1.00 92.31 330 ALA A C 1
ATOM 2585 O O . ALA A 1 330 ? 5.228 2.219 0.725 1.00 92.31 330 ALA A O 1
ATOM 2586 N N . SER A 1 331 ? 6.375 0.301 0.695 1.00 95.44 331 SER A N 1
ATOM 2587 C CA . SER A 1 331 ? 6.467 0.123 2.147 1.00 95.44 331 SER A CA 1
ATOM 2588 C C . SER A 1 331 ? 7.764 0.716 2.705 1.00 95.44 331 SER A C 1
ATOM 2590 O O . SER A 1 331 ? 8.752 0.873 1.984 1.00 95.44 331 SER A O 1
ATOM 2592 N N . PHE A 1 332 ? 7.762 1.052 3.992 1.00 96.25 332 PHE A N 1
ATOM 2593 C CA . PHE A 1 332 ? 8.880 1.711 4.665 1.00 96.25 332 PHE A CA 1
ATOM 2594 C C . PHE A 1 332 ? 9.071 1.181 6.081 1.00 96.25 332 PHE A C 1
ATOM 2596 O O . PHE A 1 332 ? 8.094 0.996 6.806 1.00 96.25 332 PHE A O 1
ATOM 2603 N N . ALA A 1 333 ? 10.324 1.012 6.493 1.00 95.69 333 ALA A N 1
ATOM 2604 C CA . ALA A 1 333 ? 10.682 0.873 7.895 1.00 95.69 333 ALA A CA 1
ATOM 2605 C C . ALA A 1 333 ? 11.963 1.655 8.200 1.00 95.69 333 ALA A C 1
ATOM 2607 O O . ALA A 1 333 ? 12.982 1.469 7.533 1.00 95.69 333 ALA A O 1
ATOM 2608 N N . GLY A 1 334 ? 11.938 2.522 9.208 1.00 92.06 334 GLY A N 1
ATOM 2609 C CA . GLY A 1 334 ? 13.133 3.280 9.560 1.00 92.06 334 GLY A CA 1
ATOM 2610 C C . GLY A 1 334 ? 12.958 4.338 10.637 1.00 92.06 334 GLY A C 1
ATOM 2611 O O . GLY A 1 334 ? 11.898 4.475 11.246 1.00 92.06 334 GLY A O 1
ATOM 2612 N N . GLY A 1 335 ? 14.033 5.088 10.849 1.00 88.06 335 GLY A N 1
ATOM 2613 C CA . GLY A 1 335 ? 14.188 6.053 11.937 1.00 88.06 335 GLY A CA 1
ATOM 2614 C C . GLY A 1 335 ? 15.274 5.614 12.922 1.00 88.06 335 GLY A C 1
ATOM 2615 O O . GLY A 1 335 ? 15.639 4.441 12.988 1.00 88.06 335 GLY A O 1
ATOM 2616 N N . ILE A 1 336 ? 15.812 6.561 13.690 1.00 86.31 336 ILE A N 1
ATOM 2617 C CA . ILE A 1 336 ? 17.012 6.363 14.528 1.00 86.31 336 ILE A CA 1
ATOM 2618 C C . ILE A 1 336 ? 16.785 5.472 15.752 1.00 86.31 336 ILE A C 1
ATOM 2620 O O . ILE A 1 336 ? 17.747 5.053 16.391 1.00 86.31 336 ILE A O 1
ATOM 2624 N N . ALA A 1 337 ? 15.526 5.199 16.098 1.00 92.00 337 ALA A N 1
ATOM 2625 C CA . ALA A 1 337 ? 15.144 4.376 17.243 1.00 92.00 337 ALA A CA 1
ATOM 2626 C C . ALA A 1 337 ? 14.311 3.159 16.812 1.00 92.00 337 ALA A C 1
ATOM 2628 O O . ALA A 1 337 ? 13.430 2.708 17.546 1.00 92.00 337 ALA A O 1
ATOM 2629 N N . VAL A 1 338 ? 14.580 2.637 15.611 1.00 95.12 338 VAL A N 1
ATOM 2630 C CA . VAL A 1 338 ? 14.037 1.364 15.132 1.00 95.12 338 VAL A CA 1
ATOM 2631 C C . VAL A 1 338 ? 15.152 0.315 15.085 1.00 95.12 338 VAL A C 1
ATOM 2633 O O . VAL A 1 338 ? 16.233 0.578 14.570 1.00 95.12 338 VAL A O 1
ATOM 2636 N N . SER A 1 339 ? 14.926 -0.883 15.627 1.00 96.25 339 SER A N 1
ATOM 2637 C CA . SER A 1 339 ? 15.926 -1.968 15.602 1.00 96.25 339 SER A CA 1
ATOM 2638 C C . SER A 1 339 ? 15.290 -3.357 15.610 1.00 96.25 339 SER A C 1
ATOM 2640 O O . SER A 1 339 ? 14.112 -3.491 15.910 1.00 96.25 339 SER A O 1
ATOM 2642 N N . ASP A 1 340 ? 16.068 -4.388 15.271 1.00 97.31 340 ASP A N 1
ATOM 2643 C CA . ASP A 1 340 ? 15.635 -5.795 15.267 1.00 97.31 340 ASP A CA 1
ATOM 2644 C C . ASP A 1 340 ? 14.310 -6.034 14.518 1.00 97.31 340 ASP A C 1
ATOM 2646 O O . ASP A 1 340 ? 13.241 -6.258 15.089 1.00 97.31 340 ASP A O 1
ATOM 2650 N N . LEU A 1 341 ? 14.405 -5.913 13.196 1.00 98.06 341 LEU A N 1
ATOM 2651 C CA . LEU A 1 341 ? 13.323 -6.139 12.248 1.00 98.06 341 LEU A CA 1
ATOM 2652 C C . LEU A 1 341 ? 13.616 -7.422 11.474 1.00 98.06 341 LEU A C 1
ATOM 2654 O O . LEU A 1 341 ? 14.681 -7.540 10.866 1.00 98.06 341 LEU A O 1
ATOM 2658 N N . THR A 1 342 ? 12.659 -8.342 11.423 1.00 98.69 342 THR A N 1
ATOM 2659 C CA . THR A 1 342 ? 12.735 -9.531 10.570 1.00 98.69 342 THR A CA 1
ATOM 2660 C C . THR A 1 342 ? 11.558 -9.566 9.605 1.00 98.69 342 THR A C 1
ATOM 2662 O O . THR A 1 342 ? 10.405 -9.465 10.016 1.00 98.69 342 THR A O 1
ATOM 2665 N N . PHE A 1 343 ? 11.857 -9.750 8.321 1.00 98.75 343 PHE A N 1
ATOM 2666 C CA . PHE A 1 343 ? 10.894 -10.044 7.265 1.00 98.75 343 PHE A CA 1
ATOM 2667 C C . PHE A 1 343 ? 11.180 -11.450 6.742 1.00 98.75 343 PHE A C 1
ATOM 2669 O O . PHE A 1 343 ? 12.266 -11.703 6.219 1.00 98.75 343 PHE A O 1
ATOM 2676 N N . ARG A 1 344 ? 10.213 -12.354 6.886 1.00 98.62 344 ARG A N 1
ATOM 2677 C CA . ARG A 1 344 ? 10.302 -13.751 6.463 1.00 98.62 344 ARG A CA 1
ATOM 2678 C C . ARG A 1 344 ? 9.115 -14.115 5.577 1.00 98.62 344 ARG A C 1
ATOM 2680 O O . ARG A 1 344 ? 7.983 -13.801 5.921 1.00 98.62 344 ARG A O 1
ATOM 2687 N N . ASP A 1 345 ? 9.355 -14.786 4.457 1.00 98.50 345 ASP A N 1
ATOM 2688 C CA . ASP A 1 345 ? 8.296 -15.281 3.565 1.00 98.50 345 ASP A CA 1
ATOM 2689 C C . ASP A 1 345 ? 7.309 -14.170 3.165 1.00 98.50 345 ASP A C 1
ATOM 2691 O O . ASP A 1 345 ? 6.107 -14.224 3.434 1.00 98.50 345 ASP A O 1
ATOM 2695 N N . ILE A 1 346 ? 7.848 -13.111 2.560 1.00 98.44 346 ILE A N 1
ATOM 2696 C CA . ILE A 1 346 ? 7.089 -11.919 2.178 1.00 98.44 346 ILE A CA 1
ATOM 2697 C C . ILE A 1 346 ? 6.960 -11.868 0.665 1.00 98.44 346 ILE A C 1
ATOM 2699 O O . ILE A 1 346 ? 7.960 -11.929 -0.050 1.00 98.44 346 ILE A O 1
ATOM 2703 N N . ARG A 1 347 ? 5.738 -11.667 0.171 1.00 97.81 347 ARG A N 1
ATOM 2704 C CA . ARG A 1 347 ? 5.481 -11.403 -1.244 1.00 97.81 347 ARG A CA 1
ATOM 2705 C C . ARG A 1 347 ? 4.644 -10.151 -1.412 1.00 97.81 347 ARG A C 1
ATOM 2707 O O . ARG A 1 347 ? 3.443 -10.165 -1.154 1.00 97.81 347 ARG A O 1
ATOM 2714 N N . PHE A 1 348 ? 5.263 -9.082 -1.890 1.00 96.69 348 PHE A N 1
ATOM 2715 C CA . PHE A 1 348 ? 4.572 -7.848 -2.242 1.00 96.69 348 PHE A CA 1
ATOM 2716 C C . PHE A 1 348 ? 4.471 -7.724 -3.762 1.00 96.69 348 PHE A C 1
ATOM 2718 O O . PHE A 1 348 ? 5.481 -7.683 -4.462 1.00 96.69 348 PHE A O 1
ATOM 2725 N N . THR A 1 349 ? 3.242 -7.664 -4.261 1.00 94.62 349 THR A N 1
ATOM 2726 C CA . THR A 1 349 ? 2.913 -7.383 -5.659 1.00 94.62 349 THR A CA 1
ATOM 2727 C C . THR A 1 349 ? 2.499 -5.919 -5.771 1.00 94.62 349 THR A C 1
ATOM 2729 O O . THR A 1 349 ? 1.647 -5.480 -5.005 1.00 94.62 349 THR A O 1
ATOM 2732 N N . PHE A 1 350 ? 3.091 -5.147 -6.684 1.00 89.00 350 PHE A N 1
ATOM 2733 C CA . PHE A 1 350 ? 2.861 -3.701 -6.770 1.00 89.00 350 PHE A CA 1
ATOM 2734 C C . PHE A 1 350 ? 2.176 -3.271 -8.065 1.00 89.00 350 PHE A C 1
ATOM 2736 O O . PHE A 1 350 ? 2.690 -3.510 -9.154 1.00 89.00 350 PHE A O 1
ATOM 2743 N N . HIS A 1 351 ? 1.089 -2.517 -7.954 1.00 87.12 351 HIS A N 1
ATOM 2744 C CA . HIS A 1 351 ? 0.402 -1.847 -9.062 1.00 87.12 351 HIS A CA 1
ATOM 2745 C C . HIS A 1 351 ? 0.543 -0.325 -8.931 1.00 87.12 351 HIS A C 1
ATOM 2747 O O . HIS A 1 351 ? -0.414 0.447 -8.877 1.00 87.12 351 HIS A O 1
ATOM 2753 N N . ARG A 1 352 ? 1.796 0.117 -8.806 1.00 83.38 352 ARG A N 1
ATOM 2754 C CA . ARG A 1 352 ? 2.140 1.509 -8.526 1.00 83.38 352 ARG A CA 1
ATOM 2755 C C . ARG A 1 352 ? 2.192 2.343 -9.797 1.00 83.38 352 ARG A C 1
ATOM 2757 O O . ARG A 1 352 ? 3.202 2.327 -10.497 1.00 83.38 352 ARG A O 1
ATOM 2764 N N . ASP A 1 353 ? 1.146 3.118 -10.062 1.00 83.25 353 ASP A N 1
ATOM 2765 C CA . ASP A 1 353 ? 1.190 4.128 -11.121 1.00 83.25 353 ASP A CA 1
ATOM 2766 C C . ASP A 1 353 ? 2.151 5.250 -10.693 1.00 83.25 353 ASP A C 1
ATOM 2768 O O . ASP A 1 353 ? 1.989 5.864 -9.634 1.00 83.25 353 ASP A O 1
ATOM 2772 N N . LEU A 1 354 ? 3.205 5.470 -11.474 1.00 84.44 354 LEU A N 1
ATOM 2773 C CA . LEU A 1 354 ? 4.233 6.471 -11.220 1.00 84.44 354 LEU A CA 1
ATOM 2774 C C . LEU A 1 354 ? 3.823 7.862 -11.716 1.00 84.44 354 LEU A C 1
ATOM 2776 O O . LEU A 1 354 ? 4.470 8.840 -11.331 1.00 84.44 354 LEU A O 1
ATOM 2780 N N . ALA A 1 355 ? 2.741 7.983 -12.494 1.00 84.69 355 ALA A N 1
ATOM 2781 C CA . ALA A 1 355 ? 2.226 9.274 -12.945 1.00 84.69 355 ALA A CA 1
ATOM 2782 C C . ALA A 1 355 ? 1.889 10.205 -11.764 1.00 84.69 355 ALA A C 1
ATOM 2784 O O . ALA A 1 355 ? 2.129 11.409 -11.823 1.00 84.69 355 ALA A O 1
ATOM 2785 N N . GLN A 1 356 ? 1.433 9.654 -10.634 1.00 81.94 356 GLN A N 1
ATOM 2786 C CA . GLN A 1 356 ? 1.122 10.438 -9.428 1.00 81.94 356 GLN A CA 1
ATOM 2787 C C . GLN A 1 356 ? 2.348 11.112 -8.774 1.00 81.94 356 GLN A C 1
ATOM 2789 O O . GLN A 1 356 ? 2.179 11.973 -7.910 1.00 81.94 356 GLN A O 1
ATOM 2794 N N . TYR A 1 357 ? 3.573 10.731 -9.160 1.00 85.94 357 TYR A N 1
ATOM 2795 C CA . TYR A 1 357 ? 4.826 11.293 -8.639 1.00 85.94 357 TYR A CA 1
ATOM 2796 C C . TYR A 1 357 ? 5.579 12.150 -9.663 1.00 85.94 357 TYR A C 1
ATOM 2798 O O . TYR A 1 357 ? 6.743 12.489 -9.435 1.00 85.94 357 TYR A O 1
ATOM 2806 N N . ILE A 1 358 ? 4.953 12.503 -10.789 1.00 85.19 358 ILE A N 1
ATOM 2807 C CA . ILE A 1 358 ? 5.525 13.471 -11.733 1.00 85.19 358 ILE A CA 1
ATOM 2808 C C . ILE A 1 358 ? 5.823 14.779 -10.984 1.00 85.19 358 ILE A C 1
ATOM 2810 O O . ILE A 1 358 ? 4.997 15.275 -10.216 1.00 85.19 358 ILE A O 1
ATOM 2814 N N . GLY A 1 359 ? 7.034 15.312 -11.161 1.00 83.50 359 GLY A N 1
ATOM 2815 C CA . GLY A 1 359 ? 7.494 16.530 -10.490 1.00 83.50 359 GLY A CA 1
ATOM 2816 C C . GLY A 1 359 ? 7.896 16.338 -9.023 1.00 83.50 359 GLY A C 1
ATOM 2817 O O . GLY A 1 359 ? 8.329 17.293 -8.382 1.00 83.50 359 GLY A O 1
ATOM 2818 N N . GLN A 1 360 ? 7.793 15.121 -8.481 1.00 85.62 360 GLN A N 1
ATOM 2819 C CA . GLN A 1 360 ? 8.249 14.800 -7.130 1.00 85.62 360 GLN A CA 1
ATOM 2820 C C . GLN A 1 360 ? 9.624 14.129 -7.179 1.00 85.62 360 GLN A C 1
ATOM 2822 O O . GLN A 1 360 ? 9.857 13.181 -7.940 1.00 85.62 360 GLN A O 1
ATOM 2827 N N . ALA A 1 361 ? 10.539 14.611 -6.339 1.00 85.88 361 ALA A N 1
ATOM 2828 C CA . ALA A 1 361 ? 11.811 13.947 -6.099 1.00 85.88 361 ALA A CA 1
ATOM 2829 C C . ALA A 1 361 ? 11.602 12.723 -5.191 1.00 85.88 361 ALA A C 1
ATOM 2831 O O . ALA A 1 361 ? 10.745 12.770 -4.299 1.00 85.88 361 ALA A O 1
ATOM 2832 N N . PRO A 1 362 ? 12.358 11.629 -5.394 1.00 87.62 362 PRO A N 1
ATOM 2833 C CA . PRO A 1 362 ? 12.345 10.530 -4.449 1.00 87.62 362 PRO A CA 1
ATOM 2834 C C . PRO A 1 362 ? 12.832 11.018 -3.086 1.00 87.62 362 PRO A C 1
ATOM 2836 O O . PRO A 1 362 ? 13.793 11.781 -2.987 1.00 87.62 362 PRO A O 1
ATOM 2839 N N . VAL A 1 363 ? 12.152 10.572 -2.039 1.00 89.31 363 VAL A N 1
ATOM 2840 C CA . VAL A 1 363 ? 12.557 10.815 -0.657 1.00 89.31 363 VAL A CA 1
ATOM 2841 C C . VAL A 1 363 ? 13.277 9.584 -0.127 1.00 89.31 363 VAL A C 1
ATOM 2843 O O . VAL A 1 363 ? 12.963 8.454 -0.500 1.00 89.31 363 VAL A O 1
ATOM 2846 N N . THR A 1 364 ? 14.230 9.797 0.772 1.00 84.38 364 THR A N 1
ATOM 2847 C CA . THR A 1 364 ? 14.880 8.710 1.517 1.00 84.38 364 THR A CA 1
ATOM 2848 C C . THR A 1 364 ? 13.953 8.113 2.573 1.00 84.38 364 THR A C 1
ATOM 2850 O O . THR A 1 364 ? 14.138 6.975 2.996 1.00 84.38 364 THR A O 1
ATOM 2853 N N . MET A 1 365 ? 12.941 8.877 2.982 1.00 85.12 365 MET A N 1
ATOM 2854 C CA . MET A 1 365 ? 12.058 8.551 4.084 1.00 85.12 365 MET A CA 1
ATOM 2855 C C . MET A 1 365 ? 10.702 9.236 3.925 1.00 85.12 365 MET A C 1
ATOM 2857 O O . MET A 1 365 ? 10.606 10.357 3.421 1.00 85.12 365 MET A O 1
ATOM 2861 N N . THR A 1 366 ? 9.645 8.562 4.368 1.00 85.88 366 THR A N 1
ATOM 2862 C CA . THR A 1 366 ? 8.296 9.128 4.404 1.00 85.88 366 THR A CA 1
ATOM 2863 C C . THR A 1 366 ? 8.043 9.937 5.666 1.00 85.88 366 THR A C 1
ATOM 2865 O O . THR A 1 366 ? 8.665 9.725 6.698 1.00 85.88 366 THR A O 1
ATOM 2868 N N . ASN A 1 367 ? 7.079 10.855 5.616 1.00 85.12 367 ASN A N 1
ATOM 2869 C CA . ASN A 1 367 ? 6.611 11.493 6.846 1.00 85.12 367 ASN A CA 1
ATOM 2870 C C . ASN A 1 367 ? 5.817 10.507 7.725 1.00 85.12 367 ASN A C 1
ATOM 2872 O O . ASN A 1 367 ? 5.479 9.409 7.286 1.00 85.12 367 ASN A O 1
ATOM 2876 N N . VAL A 1 368 ? 5.423 10.951 8.924 1.00 82.75 368 VAL A N 1
ATOM 2877 C CA . VAL A 1 368 ? 4.570 10.208 9.880 1.00 82.75 368 VAL A CA 1
ATOM 2878 C C . VAL A 1 368 ? 3.313 9.585 9.263 1.00 82.75 368 VAL A C 1
ATOM 2880 O O . VAL A 1 368 ? 2.745 8.624 9.766 1.00 82.75 368 VAL A O 1
ATOM 2883 N N . TRP A 1 369 ? 2.885 10.103 8.122 1.00 84.75 369 TRP A N 1
ATOM 2884 C CA . TRP A 1 369 ? 1.684 9.671 7.443 1.00 84.75 369 TRP A CA 1
ATOM 2885 C C . TRP A 1 369 ? 1.935 8.753 6.251 1.00 84.75 369 TRP A C 1
ATOM 2887 O O . TRP A 1 369 ? 1.003 8.455 5.501 1.00 84.75 369 TRP A O 1
ATOM 2897 N N . GLY A 1 370 ? 3.180 8.328 6.050 1.00 84.56 370 GLY A N 1
ATOM 2898 C CA . GLY A 1 370 ? 3.587 7.505 4.924 1.00 84.56 370 GLY A CA 1
ATOM 2899 C C . GLY A 1 370 ? 3.534 8.246 3.588 1.00 84.56 370 GLY A C 1
ATOM 2900 O O . GLY A 1 370 ? 3.394 7.597 2.556 1.00 84.56 370 GLY A O 1
ATOM 2901 N N . ARG A 1 371 ? 3.560 9.589 3.554 1.00 84.88 371 ARG A N 1
ATOM 2902 C CA . ARG A 1 371 ? 3.646 10.342 2.287 1.00 84.88 371 ARG A CA 1
ATOM 2903 C C . ARG A 1 371 ? 5.101 10.513 1.860 1.00 84.88 371 ARG A C 1
ATOM 2905 O O . ARG A 1 371 ? 5.968 10.769 2.692 1.00 84.88 371 ARG A O 1
ATOM 2912 N N . GLY A 1 372 ? 5.317 10.438 0.550 1.00 86.56 372 GLY A N 1
ATOM 2913 C CA . GLY A 1 372 ? 6.614 10.611 -0.095 1.00 86.56 372 GLY A CA 1
ATOM 2914 C C . GLY A 1 372 ? 6.870 9.524 -1.136 1.00 86.56 372 GLY A C 1
ATOM 2915 O O . GLY A 1 372 ? 6.523 8.357 -0.929 1.00 86.56 372 GLY A O 1
ATOM 2916 N N . TYR A 1 373 ? 7.463 9.913 -2.263 1.00 89.44 373 TYR A N 1
ATOM 2917 C CA . TYR A 1 373 ? 7.856 8.981 -3.314 1.00 89.44 373 TYR A CA 1
ATOM 2918 C C . TYR A 1 373 ? 9.098 8.194 -2.870 1.00 89.44 373 TYR A C 1
ATOM 2920 O O . TYR A 1 373 ? 10.215 8.683 -2.973 1.00 89.44 373 TYR A O 1
ATOM 2928 N N . LEU A 1 374 ? 8.919 6.978 -2.354 1.00 89.75 374 LEU A N 1
ATOM 2929 C CA . LEU A 1 374 ? 10.045 6.064 -2.118 1.00 89.75 374 LEU A CA 1
ATOM 2930 C C . LEU A 1 374 ? 10.379 5.341 -3.413 1.00 89.75 374 LEU A C 1
ATOM 2932 O O . LEU A 1 374 ? 9.478 4.806 -4.053 1.00 89.75 374 LEU A O 1
ATOM 2936 N N . GLU A 1 375 ? 11.643 5.291 -3.811 1.00 83.44 375 GLU A N 1
ATOM 2937 C CA . GLU A 1 375 ? 12.008 4.656 -5.080 1.00 83.44 375 GLU A CA 1
ATOM 2938 C C . GLU A 1 375 ? 11.877 3.126 -5.022 1.00 83.44 375 GLU A C 1
ATOM 2940 O O . GLU A 1 375 ? 11.393 2.501 -5.976 1.00 83.44 375 GLU A O 1
ATOM 2945 N N . GLN A 1 376 ? 12.276 2.518 -3.903 1.00 88.12 376 GLN A N 1
ATOM 2946 C CA . GLN A 1 376 ? 12.221 1.071 -3.715 1.00 88.12 376 GLN A CA 1
ATOM 2947 C C . GLN A 1 376 ? 10.844 0.633 -3.202 1.00 88.12 376 GLN A C 1
ATOM 2949 O O . GLN A 1 376 ? 10.249 1.352 -2.402 1.00 88.12 376 GLN A O 1
ATOM 2954 N N . PRO A 1 377 ? 10.322 -0.534 -3.625 1.00 89.50 377 PRO A N 1
ATOM 2955 C CA . PRO A 1 377 ? 9.014 -1.008 -3.168 1.00 89.50 377 PRO A CA 1
ATOM 2956 C C . PRO A 1 377 ? 8.967 -1.324 -1.666 1.00 89.50 377 PRO A C 1
ATOM 2958 O O . PRO A 1 377 ? 7.908 -1.248 -1.049 1.00 89.50 377 PRO A O 1
ATOM 2961 N N . LEU A 1 378 ? 10.118 -1.647 -1.078 1.00 94.19 378 LEU A N 1
ATOM 2962 C CA . LEU A 1 378 ? 10.331 -1.774 0.356 1.00 94.19 378 LEU A CA 1
ATOM 2963 C C . LEU A 1 378 ? 11.638 -1.049 0.691 1.00 94.19 378 LEU A C 1
ATOM 2965 O O . LEU A 1 378 ? 12.698 -1.414 0.183 1.00 94.19 378 LEU A O 1
ATOM 2969 N N . SER A 1 379 ? 11.550 0.026 1.471 1.00 94.44 379 SER A N 1
ATOM 2970 C CA . SER A 1 379 ? 12.692 0.875 1.826 1.00 94.44 379 SER A CA 1
ATOM 2971 C C . SER A 1 379 ? 13.024 0.779 3.308 1.00 94.44 379 SER A C 1
ATOM 2973 O O . SER A 1 379 ? 12.130 0.797 4.154 1.00 94.44 379 SER A O 1
ATOM 2975 N N . PHE A 1 380 ? 14.323 0.748 3.600 1.00 93.88 380 PHE A N 1
ATOM 2976 C CA . PHE A 1 380 ? 14.870 0.746 4.949 1.00 93.88 380 PHE A CA 1
ATOM 2977 C C . PHE A 1 380 ? 15.756 1.971 5.146 1.00 93.88 380 PHE A C 1
ATOM 2979 O O . PHE A 1 380 ? 16.602 2.253 4.297 1.00 93.88 380 PHE A O 1
ATOM 2986 N N . HIS A 1 381 ? 15.557 2.710 6.237 1.00 90.62 381 HIS A N 1
ATOM 2987 C CA . HIS A 1 381 ? 16.346 3.906 6.536 1.00 90.62 381 HIS A CA 1
ATOM 2988 C C . HIS A 1 381 ? 16.843 3.892 7.982 1.00 90.62 381 HIS A C 1
ATOM 2990 O O . HIS A 1 381 ? 16.043 3.823 8.913 1.00 90.62 381 HIS A O 1
ATOM 2996 N N . GLY A 1 382 ? 18.166 3.932 8.164 1.00 87.75 382 GLY A N 1
ATOM 2997 C CA . GLY A 1 382 ? 18.796 3.834 9.485 1.00 87.75 382 GLY A CA 1
ATOM 2998 C C . GLY A 1 382 ? 18.670 2.455 10.144 1.00 87.75 382 GLY A C 1
ATOM 2999 O O . GLY A 1 382 ? 19.004 2.311 11.315 1.00 87.75 382 GLY A O 1
ATOM 3000 N N . VAL A 1 383 ? 18.198 1.439 9.411 1.00 90.50 383 VAL A N 1
ATOM 3001 C CA . VAL A 1 383 ? 17.955 0.087 9.930 1.00 90.50 383 VAL A CA 1
ATOM 3002 C C . VAL A 1 383 ? 18.431 -0.989 8.963 1.00 90.50 383 VAL A C 1
ATOM 3004 O O . VAL A 1 383 ? 18.310 -0.840 7.749 1.00 90.50 383 VAL A O 1
ATOM 3007 N N . ASN A 1 384 ? 18.917 -2.099 9.521 1.00 92.56 384 ASN A N 1
ATOM 3008 C CA . ASN A 1 384 ? 19.360 -3.279 8.778 1.00 92.56 384 ASN A CA 1
ATOM 3009 C C . ASN A 1 384 ? 18.494 -4.485 9.173 1.00 92.56 384 ASN A C 1
ATOM 3011 O O . ASN A 1 384 ? 18.813 -5.167 10.148 1.00 92.56 384 ASN A O 1
ATOM 3015 N N . PRO A 1 385 ? 17.373 -4.730 8.477 1.00 96.62 385 PRO A N 1
ATOM 3016 C CA . PRO A 1 385 ? 16.496 -5.851 8.786 1.00 96.62 385 PRO A CA 1
ATOM 3017 C C . PRO A 1 385 ? 17.110 -7.186 8.352 1.00 96.62 385 PRO A C 1
ATOM 3019 O O . PRO A 1 385 ? 17.866 -7.263 7.381 1.00 96.62 385 PRO A O 1
ATOM 3022 N N . ARG A 1 386 ? 16.699 -8.269 9.010 1.00 98.38 386 ARG A N 1
ATOM 3023 C CA . ARG A 1 386 ? 16.908 -9.630 8.517 1.00 98.38 386 ARG A CA 1
ATOM 3024 C C . ARG A 1 386 ? 15.845 -9.944 7.463 1.00 98.38 386 ARG A C 1
ATOM 3026 O O . ARG A 1 386 ? 14.655 -9.906 7.766 1.00 98.38 386 ARG A O 1
ATOM 3033 N N . LEU A 1 387 ? 16.272 -10.246 6.238 1.00 98.19 387 LEU A N 1
ATOM 3034 C CA . LEU A 1 387 ? 15.387 -10.592 5.121 1.00 98.19 387 LEU A CA 1
ATOM 3035 C C . LEU A 1 387 ? 15.556 -12.073 4.766 1.00 98.19 387 LEU A C 1
ATOM 3037 O O . LEU A 1 387 ? 16.654 -12.513 4.431 1.00 98.19 387 LEU A O 1
ATOM 3041 N N . GLU A 1 388 ? 14.472 -12.838 4.821 1.00 98.19 388 GLU A N 1
ATOM 3042 C CA . GLU A 1 388 ? 14.429 -14.263 4.492 1.00 98.19 388 GLU A CA 1
ATOM 3043 C C . GLU A 1 388 ? 13.286 -14.504 3.501 1.00 98.19 388 GLU A C 1
ATOM 3045 O O . GLU A 1 388 ? 12.126 -14.329 3.854 1.00 98.19 388 GLU A O 1
ATOM 3050 N N . ASN A 1 389 ? 13.586 -14.890 2.256 1.00 97.69 389 ASN A N 1
ATOM 3051 C CA . ASN A 1 389 ? 12.558 -15.135 1.233 1.00 97.69 389 ASN A CA 1
ATOM 3052 C C . ASN A 1 389 ? 11.585 -13.943 1.046 1.00 97.69 389 ASN A C 1
ATOM 3054 O O . ASN A 1 389 ? 10.369 -14.060 1.203 1.00 97.69 389 ASN A O 1
ATOM 3058 N N . VAL A 1 390 ? 12.141 -12.764 0.749 1.00 97.94 390 VAL A N 1
ATOM 3059 C CA . VAL A 1 390 ? 11.380 -11.529 0.508 1.00 97.94 390 VAL A CA 1
ATOM 3060 C C . VAL A 1 390 ? 11.386 -11.213 -0.982 1.00 97.94 390 VAL A C 1
ATOM 3062 O O . VAL A 1 390 ? 12.441 -10.977 -1.568 1.00 97.94 390 VAL A O 1
ATOM 3065 N N . VAL A 1 391 ? 10.201 -11.171 -1.586 1.00 95.69 391 VAL A N 1
ATOM 3066 C CA . VAL A 1 391 ? 9.997 -10.865 -3.004 1.00 95.69 391 VAL A CA 1
ATOM 3067 C C . VAL A 1 391 ? 9.098 -9.640 -3.133 1.00 95.69 391 VAL A C 1
ATOM 3069 O O . VAL A 1 391 ? 8.004 -9.584 -2.574 1.00 95.69 391 VAL A O 1
ATOM 3072 N N . CYS A 1 392 ? 9.567 -8.647 -3.882 1.00 93.25 392 CYS A N 1
ATOM 3073 C CA . CYS A 1 392 ? 8.825 -7.436 -4.219 1.00 93.25 392 CYS A CA 1
ATOM 3074 C C . CYS A 1 392 ? 8.800 -7.295 -5.742 1.00 93.25 392 CYS A C 1
ATOM 3076 O O . CYS A 1 392 ? 9.831 -6.998 -6.344 1.00 93.25 392 CYS A O 1
ATOM 3078 N N . GLU A 1 393 ? 7.644 -7.505 -6.365 1.00 88.75 393 GLU A N 1
ATOM 3079 C CA . GLU A 1 393 ? 7.506 -7.562 -7.822 1.00 88.75 393 GLU A CA 1
ATOM 3080 C C . GLU A 1 393 ? 6.345 -6.688 -8.315 1.00 88.75 393 GLU A C 1
ATOM 3082 O O . GLU A 1 393 ? 5.354 -6.521 -7.606 1.00 88.75 393 GLU A O 1
ATOM 3087 N N . PRO A 1 394 ? 6.437 -6.075 -9.505 1.00 85.06 394 PRO A N 1
ATOM 3088 C CA . PRO A 1 394 ? 5.289 -5.403 -10.095 1.00 85.06 394 PRO A CA 1
ATOM 3089 C C . PRO A 1 394 ? 4.189 -6.419 -10.433 1.00 85.06 394 PRO A C 1
ATOM 3091 O O . PRO A 1 394 ? 4.471 -7.568 -10.772 1.00 85.06 394 PRO A O 1
ATOM 3094 N N . GLN A 1 395 ? 2.930 -5.987 -10.387 1.00 85.56 395 GLN A N 1
ATOM 3095 C CA . GLN A 1 395 ? 1.813 -6.793 -10.860 1.00 85.56 395 GLN A CA 1
ATOM 3096 C C . GLN A 1 395 ? 2.022 -7.116 -12.351 1.00 85.56 395 GLN A C 1
ATOM 3098 O O . GLN A 1 395 ? 2.260 -6.199 -13.146 1.00 85.56 395 GLN A O 1
ATOM 3103 N N . PRO A 1 396 ? 1.927 -8.395 -12.759 1.00 81.38 396 PRO A N 1
ATOM 3104 C CA . PRO A 1 396 ? 2.064 -8.767 -14.160 1.00 81.38 396 PRO A CA 1
ATOM 3105 C C . PRO A 1 396 ? 1.108 -7.975 -15.059 1.00 81.38 396 PRO A C 1
ATOM 3107 O O . PRO A 1 396 ? -0.087 -7.881 -14.783 1.00 81.38 396 PRO A O 1
ATOM 3110 N N . GLY A 1 397 ? 1.642 -7.396 -16.135 1.00 80.00 397 GLY A N 1
ATOM 3111 C CA . GLY A 1 397 ? 0.874 -6.593 -17.093 1.00 80.00 397 GLY A CA 1
ATOM 3112 C C . GLY A 1 397 ? 0.516 -5.176 -16.628 1.00 80.00 397 GLY A C 1
ATOM 3113 O O . GLY A 1 397 ? -0.115 -4.438 -17.385 1.00 80.00 397 GLY A O 1
ATOM 3114 N N . PHE A 1 398 ? 0.919 -4.763 -15.423 1.00 83.81 398 PHE A N 1
ATOM 3115 C CA . PHE A 1 398 ? 0.653 -3.415 -14.932 1.00 83.81 398 PHE A CA 1
ATOM 3116 C C . PHE A 1 398 ? 1.484 -2.352 -15.669 1.00 83.81 398 PHE A C 1
ATOM 3118 O O . PHE A 1 398 ? 2.668 -2.544 -15.948 1.00 83.81 398 PHE A O 1
ATOM 3125 N N . ARG A 1 399 ? 0.854 -1.206 -15.966 1.00 86.31 399 ARG A N 1
ATOM 3126 C CA . ARG A 1 399 ? 1.450 -0.078 -16.699 1.00 86.31 399 ARG A CA 1
ATOM 3127 C C . ARG A 1 399 ? 1.608 1.138 -15.771 1.00 86.31 399 ARG A C 1
ATOM 3129 O O . ARG A 1 399 ? 0.621 1.771 -15.415 1.00 86.31 399 ARG A O 1
ATOM 3136 N N . MET A 1 400 ? 2.848 1.504 -15.435 1.00 88.00 400 MET A N 1
ATOM 3137 C CA . MET A 1 400 ? 3.226 2.571 -14.485 1.00 88.00 400 MET A CA 1
ATOM 3138 C C . MET A 1 400 ? 2.955 4.008 -14.955 1.00 88.00 400 MET A C 1
ATOM 3140 O O . MET A 1 400 ? 3.153 4.925 -14.175 1.00 88.00 400 MET A O 1
ATOM 3144 N N . PHE A 1 401 ? 2.546 4.219 -16.204 1.00 87.69 401 PHE A N 1
ATOM 3145 C CA . PHE A 1 401 ? 2.133 5.527 -16.731 1.00 87.69 401 PHE A CA 1
ATOM 3146 C C . PHE A 1 401 ? 0.964 5.341 -17.697 1.00 87.69 401 PHE A C 1
ATOM 3148 O O . PHE A 1 401 ? 0.949 5.871 -18.805 1.00 87.69 401 PHE A O 1
ATOM 3155 N N . SER A 1 402 ? 0.009 4.495 -17.306 1.00 76.88 402 SER A N 1
ATOM 3156 C CA . SER A 1 402 ? -1.055 3.997 -18.187 1.00 76.88 402 SER A CA 1
ATOM 3157 C C . SER A 1 402 ? -1.874 5.097 -18.875 1.00 76.88 402 SER A C 1
ATOM 3159 O O . SER A 1 402 ? -2.394 4.871 -19.962 1.00 76.88 402 SER A O 1
ATOM 3161 N N . ARG A 1 403 ? -1.969 6.282 -18.259 1.00 83.25 403 ARG A N 1
ATOM 3162 C CA . ARG A 1 403 ? -2.719 7.438 -18.773 1.00 83.25 403 ARG A CA 1
ATOM 3163 C C . ARG A 1 403 ? -1.901 8.383 -19.654 1.00 83.25 403 ARG A C 1
ATOM 3165 O O . ARG A 1 403 ? -2.488 9.229 -20.313 1.00 83.25 403 ARG A O 1
ATOM 3172 N N . GLU A 1 404 ? -0.577 8.249 -19.659 1.00 91.25 404 GLU A N 1
ATOM 3173 C CA . GLU A 1 404 ? 0.326 9.121 -20.425 1.00 91.25 404 GLU A CA 1
ATOM 3174 C C . GLU A 1 404 ? 0.591 8.593 -21.842 1.00 91.25 404 GLU A C 1
ATOM 3176 O O . GLU A 1 404 ? 1.073 9.337 -22.692 1.00 91.25 404 GLU A O 1
ATOM 3181 N N . PHE A 1 405 ? 0.301 7.314 -22.101 1.00 94.00 405 PHE A N 1
ATOM 3182 C CA . PHE A 1 405 ? 0.599 6.659 -23.373 1.00 94.00 405 PHE A CA 1
ATOM 3183 C C . PHE A 1 405 ? -0.664 6.149 -24.064 1.00 94.00 405 PHE A C 1
ATOM 3185 O O . PHE A 1 405 ? -1.461 5.417 -23.479 1.00 94.00 405 PHE A O 1
ATOM 3192 N N . GLU A 1 406 ? -0.787 6.470 -25.347 1.00 95.00 406 GLU A N 1
ATOM 3193 C CA . GLU A 1 406 ? -1.725 5.853 -26.276 1.00 95.00 406 GLU A CA 1
ATOM 3194 C C . GLU A 1 406 ? -1.061 4.644 -26.950 1.00 95.00 406 GLU A C 1
ATOM 3196 O O . GLU A 1 406 ? 0.095 4.709 -27.371 1.00 95.00 406 GLU A O 1
ATOM 3201 N N . GLU A 1 407 ? -1.789 3.534 -27.070 1.00 95.62 407 GLU A N 1
ATOM 3202 C CA . GLU A 1 407 ? -1.369 2.391 -27.883 1.00 95.62 407 GLU A CA 1
ATOM 3203 C C . GLU A 1 407 ? -1.947 2.532 -29.295 1.00 95.62 407 GLU A C 1
ATOM 3205 O O . GLU A 1 407 ? -3.164 2.589 -29.472 1.00 95.62 407 GLU A O 1
ATOM 3210 N N . LYS A 1 408 ? -1.076 2.549 -30.306 1.00 96.69 408 LYS A N 1
ATOM 3211 C CA . LYS A 1 408 ? -1.435 2.702 -31.720 1.00 96.69 408 LYS A CA 1
ATOM 3212 C C . LYS A 1 408 ? -0.935 1.517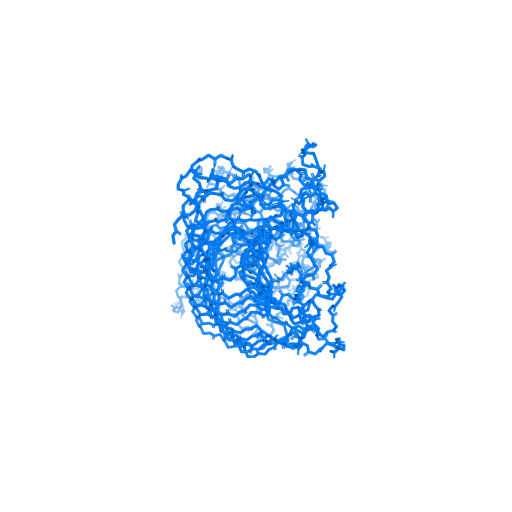 -32.544 1.00 96.69 408 LYS A C 1
ATOM 3214 O O . LYS A 1 408 ? -0.085 0.729 -32.117 1.00 96.69 408 LYS A O 1
ATOM 3219 N N . LYS A 1 409 ? -1.496 1.377 -33.746 1.00 96.69 409 LYS A N 1
ATOM 3220 C CA . LYS A 1 409 ? -1.112 0.356 -34.727 1.00 96.69 409 LYS A CA 1
ATOM 3221 C C . LYS A 1 409 ? -0.910 0.990 -36.095 1.00 96.69 409 LYS A C 1
ATOM 3223 O O . LYS A 1 409 ? -1.749 1.767 -36.540 1.00 96.69 409 LYS A O 1
ATOM 3228 N N . LEU A 1 410 ? 0.175 0.613 -36.761 1.00 95.25 410 LEU A N 1
ATOM 3229 C CA . LEU A 1 410 ? 0.475 0.970 -38.142 1.00 95.25 410 LEU A CA 1
ATOM 3230 C C . LEU A 1 410 ? 0.483 -0.301 -38.993 1.00 95.25 410 LEU A C 1
ATOM 3232 O O . LEU A 1 410 ? 1.063 -1.310 -38.602 1.00 95.25 410 LEU A O 1
ATOM 3236 N N . VAL A 1 411 ? -0.174 -0.273 -40.150 1.00 96.06 411 VAL A N 1
ATOM 3237 C CA . VAL A 1 411 ? -0.091 -1.367 -41.125 1.00 96.06 411 VAL A CA 1
ATOM 3238 C C . VAL A 1 411 ? 1.186 -1.173 -41.935 1.00 96.06 411 VAL A C 1
ATOM 3240 O O . VAL A 1 411 ? 1.346 -0.139 -42.580 1.00 96.06 411 VAL A O 1
ATOM 3243 N N . SER A 1 412 ? 2.092 -2.148 -41.887 1.00 94.25 412 SER A N 1
ATOM 3244 C CA . SER A 1 412 ? 3.370 -2.084 -42.590 1.00 94.25 412 SER A CA 1
ATOM 3245 C C . SER A 1 412 ? 3.173 -1.961 -44.098 1.00 94.25 412 SER A C 1
ATOM 3247 O O . SER A 1 412 ? 2.459 -2.761 -44.708 1.00 94.25 412 SER A O 1
ATOM 3249 N N . SER A 1 413 ? 3.878 -1.011 -44.712 1.00 93.56 413 SER A N 1
ATOM 3250 C CA . SER A 1 413 ? 3.925 -0.865 -46.170 1.00 93.56 413 SER A CA 1
ATOM 3251 C C . SER A 1 413 ? 4.725 -1.971 -46.873 1.00 93.56 413 SER A C 1
ATOM 3253 O O . SER A 1 413 ? 4.624 -2.111 -48.090 1.00 93.56 413 SER A O 1
ATOM 3255 N N . VAL A 1 414 ? 5.500 -2.766 -46.127 1.00 94.69 414 VAL A N 1
ATOM 3256 C CA . VAL A 1 414 ? 6.363 -3.824 -46.675 1.00 94.69 414 VAL A CA 1
ATOM 3257 C C . VAL A 1 414 ? 5.582 -5.108 -46.931 1.00 94.69 414 VAL A C 1
ATOM 3259 O O . VAL A 1 414 ? 5.733 -5.726 -47.981 1.00 94.69 414 VAL A O 1
ATOM 3262 N N . ASP A 1 415 ? 4.766 -5.526 -45.964 1.00 94.94 415 ASP A N 1
ATOM 3263 C CA . ASP A 1 415 ? 4.114 -6.840 -45.978 1.00 94.94 415 ASP A CA 1
ATOM 3264 C C . ASP A 1 415 ? 2.692 -6.848 -45.391 1.00 94.94 415 ASP A C 1
ATOM 3266 O O . ASP A 1 415 ? 2.102 -7.913 -45.212 1.00 94.94 415 ASP A O 1
ATOM 3270 N N . GLY A 1 416 ? 2.121 -5.678 -45.080 1.00 94.25 416 GLY A N 1
ATOM 3271 C CA . GLY A 1 416 ? 0.763 -5.551 -44.544 1.00 94.25 416 GLY A CA 1
ATOM 3272 C C . GLY A 1 416 ? 0.604 -5.999 -43.088 1.00 94.25 416 GLY A C 1
ATOM 3273 O O . GLY A 1 416 ? -0.514 -6.016 -42.571 1.00 94.25 416 GLY A O 1
ATOM 3274 N N . THR A 1 417 ? 1.690 -6.364 -42.399 1.00 93.88 417 THR A N 1
ATOM 3275 C CA . THR A 1 417 ? 1.626 -6.769 -40.989 1.00 93.88 417 THR A CA 1
ATOM 3276 C C . THR A 1 417 ? 1.345 -5.577 -40.072 1.00 93.88 417 THR A C 1
ATOM 3278 O O . THR A 1 417 ? 1.800 -4.461 -40.311 1.00 93.88 417 THR A O 1
ATOM 3281 N N . SER A 1 418 ? 0.590 -5.800 -38.993 1.00 94.38 418 SER A N 1
ATOM 3282 C CA . SER A 1 418 ? 0.287 -4.753 -38.010 1.00 94.38 418 SER A CA 1
ATOM 3283 C C . SER A 1 418 ? 1.453 -4.563 -37.041 1.00 94.38 418 SER A C 1
ATOM 3285 O O . SER A 1 418 ? 1.786 -5.477 -36.290 1.00 94.38 418 SER A O 1
ATOM 3287 N N . GLN A 1 419 ? 1.991 -3.350 -36.978 1.00 95.31 419 GLN A N 1
ATOM 3288 C CA . GLN A 1 419 ? 3.043 -2.938 -36.054 1.00 95.31 419 GLN A CA 1
ATOM 3289 C C . GLN A 1 419 ? 2.450 -2.111 -34.915 1.00 95.31 419 GLN A C 1
ATOM 3291 O O . GLN A 1 419 ? 1.856 -1.059 -35.144 1.00 95.31 419 GLN A O 1
ATOM 3296 N N . ARG A 1 420 ? 2.584 -2.604 -33.682 1.00 96.44 420 ARG A N 1
ATOM 3297 C CA . ARG A 1 420 ? 2.127 -1.913 -32.471 1.00 96.44 420 ARG A CA 1
ATOM 3298 C C . ARG A 1 420 ? 3.201 -0.940 -31.985 1.00 96.44 420 ARG A C 1
ATOM 3300 O O . ARG A 1 420 ? 4.393 -1.240 -32.054 1.00 96.44 420 ARG A O 1
ATOM 3307 N N . TYR A 1 421 ? 2.782 0.218 -31.492 1.00 97.00 421 TYR A N 1
ATOM 3308 C CA . TYR A 1 421 ? 3.669 1.202 -30.879 1.00 97.00 421 TYR A CA 1
ATOM 3309 C C . TYR A 1 421 ? 2.922 2.060 -29.860 1.00 97.00 421 TYR A C 1
ATOM 3311 O O . TYR A 1 421 ? 1.699 2.178 -29.903 1.00 97.00 421 TYR A O 1
ATOM 3319 N N . PHE A 1 422 ? 3.671 2.649 -28.937 1.00 97.00 422 PHE A N 1
ATOM 3320 C CA . PHE A 1 422 ? 3.155 3.510 -27.880 1.00 97.00 422 PHE A CA 1
ATOM 3321 C C . PHE A 1 422 ? 3.561 4.952 -28.133 1.00 97.00 422 PHE A C 1
ATOM 3323 O O . PHE A 1 422 ? 4.711 5.211 -28.493 1.00 97.00 422 PHE A O 1
ATOM 3330 N N . VAL A 1 423 ? 2.637 5.885 -27.922 1.00 97.25 423 VAL A N 1
ATOM 3331 C CA . VAL A 1 423 ? 2.870 7.316 -28.131 1.00 97.25 423 VAL A CA 1
ATOM 3332 C C . VAL A 1 423 ? 2.490 8.104 -26.888 1.00 97.25 423 VAL A C 1
ATOM 3334 O O . VAL A 1 423 ? 1.391 7.949 -26.368 1.00 97.25 423 VAL A O 1
ATOM 3337 N N . ARG A 1 424 ? 3.385 8.986 -26.440 1.00 96.81 424 ARG A N 1
ATOM 3338 C CA . ARG A 1 424 ? 3.061 10.080 -25.518 1.00 96.81 424 ARG A CA 1
ATOM 3339 C C . ARG A 1 424 ? 3.061 11.394 -26.287 1.00 96.81 424 ARG A C 1
ATOM 3341 O O . ARG A 1 424 ? 4.040 11.712 -26.965 1.00 96.81 424 ARG A O 1
ATOM 3348 N N . HIS A 1 425 ? 2.020 12.193 -26.080 1.00 96.38 425 HIS A N 1
ATOM 3349 C CA . HIS A 1 425 ? 1.946 13.566 -26.566 1.00 96.38 425 HIS A CA 1
ATOM 3350 C C . HIS A 1 425 ? 2.640 14.514 -25.583 1.00 96.38 425 HIS A C 1
ATOM 3352 O O . HIS A 1 425 ? 2.162 14.712 -24.468 1.00 96.38 425 HIS A O 1
ATOM 3358 N N . GLY A 1 426 ? 3.773 15.085 -25.990 1.00 95.31 426 GLY A N 1
ATOM 3359 C CA . GLY A 1 426 ? 4.372 16.234 -25.315 1.00 95.31 426 GLY A CA 1
ATOM 3360 C C . GLY A 1 426 ? 3.873 17.554 -25.891 1.00 95.31 426 GLY A C 1
ATOM 3361 O O . GLY A 1 426 ? 3.046 17.591 -26.807 1.00 95.31 426 GLY A O 1
ATOM 3362 N N . LYS A 1 427 ? 4.401 18.663 -25.377 1.00 96.00 427 LYS A N 1
ATOM 3363 C CA . LYS A 1 427 ? 4.099 19.992 -25.911 1.00 96.00 427 LYS A CA 1
ATOM 3364 C C . LYS A 1 427 ? 4.627 20.145 -27.338 1.00 96.00 427 LYS A C 1
ATOM 3366 O O . LYS A 1 427 ? 5.789 19.869 -27.619 1.00 96.00 427 LYS A O 1
ATOM 3371 N N . ALA A 1 428 ? 3.783 20.658 -28.232 1.00 95.69 428 ALA A N 1
ATOM 3372 C CA . ALA A 1 428 ? 4.176 20.969 -29.604 1.00 95.69 428 ALA A CA 1
ATOM 3373 C C . ALA A 1 428 ? 5.399 21.906 -29.641 1.00 95.69 428 ALA A C 1
ATOM 3375 O O . ALA A 1 42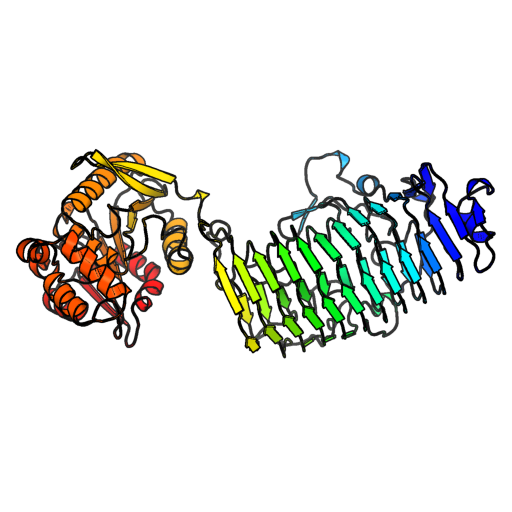8 ? 5.488 22.866 -28.870 1.00 95.69 428 ALA A O 1
ATOM 3376 N N . GLY A 1 429 ? 6.331 21.629 -30.551 1.00 95.50 429 GLY A N 1
ATOM 3377 C CA . GLY A 1 429 ? 7.609 22.329 -30.657 1.00 95.50 429 GLY A CA 1
ATOM 3378 C C . GLY A 1 429 ? 8.683 21.868 -29.668 1.00 95.50 429 GLY A C 1
ATOM 3379 O O . GLY A 1 429 ? 9.815 22.317 -29.800 1.00 95.50 429 GLY A O 1
ATOM 3380 N N . ASN A 1 430 ? 8.374 20.976 -28.719 1.00 96.88 430 ASN A N 1
ATOM 3381 C CA . ASN A 1 430 ? 9.404 20.283 -27.949 1.00 96.88 430 ASN A CA 1
ATOM 3382 C C . ASN A 1 430 ? 9.982 19.091 -28.743 1.00 96.88 430 ASN A C 1
ATOM 3384 O O . ASN A 1 430 ? 9.324 18.573 -29.652 1.00 96.88 430 ASN A O 1
ATOM 3388 N N . PRO A 1 431 ? 11.167 18.586 -28.354 1.00 97.94 431 PRO A N 1
ATOM 3389 C CA . PRO A 1 431 ? 11.735 17.376 -28.930 1.00 97.94 431 PRO A CA 1
ATOM 3390 C C . PRO A 1 431 ? 10.849 16.132 -28.788 1.00 97.94 431 PRO A C 1
ATOM 3392 O O . PRO A 1 431 ? 10.119 15.963 -27.805 1.00 97.94 431 PRO A O 1
ATOM 3395 N N . CYS A 1 432 ? 10.991 15.217 -29.747 1.00 98.44 432 CYS A N 1
ATOM 3396 C CA . CYS A 1 432 ? 10.452 13.863 -29.683 1.00 98.44 432 CYS A CA 1
ATOM 3397 C C . CYS A 1 432 ? 11.576 12.841 -29.499 1.00 98.44 432 CYS A C 1
ATOM 3399 O O . CYS A 1 432 ? 12.612 12.916 -30.162 1.00 98.44 432 CYS A O 1
ATOM 3401 N N . PHE A 1 433 ? 11.344 11.857 -28.632 1.00 98.56 433 PHE A N 1
ATOM 3402 C CA . PHE A 1 433 ? 12.248 10.741 -28.383 1.00 98.56 433 PHE A CA 1
ATOM 3403 C C . PHE A 1 433 ? 11.624 9.440 -28.874 1.00 98.56 433 PHE A C 1
ATOM 3405 O O . PHE A 1 433 ? 10.575 9.017 -28.389 1.00 98.56 433 PHE A O 1
ATOM 3412 N N . ILE A 1 434 ? 12.290 8.783 -29.815 1.00 98.44 434 ILE A N 1
ATOM 3413 C CA . ILE A 1 434 ? 11.986 7.402 -30.168 1.00 98.44 434 ILE A CA 1
ATOM 3414 C C . ILE A 1 434 ? 12.804 6.501 -29.253 1.00 98.44 434 ILE A C 1
ATOM 3416 O O . ILE A 1 434 ? 14.026 6.645 -29.187 1.00 98.44 434 ILE A O 1
ATOM 3420 N N . ILE A 1 435 ? 12.140 5.562 -28.579 1.00 97.56 435 ILE A N 1
ATOM 3421 C CA . ILE A 1 435 ? 12.799 4.618 -27.679 1.00 97.56 435 ILE A CA 1
ATOM 3422 C C . ILE A 1 435 ? 12.587 3.187 -28.138 1.00 97.56 435 ILE A C 1
ATOM 3424 O O . ILE A 1 435 ? 11.481 2.648 -28.047 1.00 97.56 435 ILE A O 1
ATOM 3428 N N . LEU A 1 436 ? 13.676 2.573 -28.600 1.00 97.00 436 LEU A N 1
ATOM 3429 C CA . LEU A 1 436 ? 13.687 1.189 -29.061 1.00 97.00 436 LEU A CA 1
ATOM 3430 C C . LEU A 1 436 ? 13.901 0.231 -27.890 1.00 97.00 436 LEU A C 1
ATOM 3432 O O . LEU A 1 436 ? 14.701 0.494 -26.985 1.00 97.00 436 LEU A O 1
ATOM 3436 N N . HIS A 1 437 ? 13.187 -0.890 -27.912 1.00 94.81 437 HIS A N 1
ATOM 3437 C CA . HIS A 1 437 ? 13.255 -1.869 -26.839 1.00 94.81 437 HIS A CA 1
ATOM 3438 C C . HIS A 1 437 ? 14.468 -2.793 -26.923 1.00 94.81 437 HIS A C 1
ATOM 3440 O O . HIS A 1 437 ? 15.002 -3.064 -27.998 1.00 94.81 437 HIS A O 1
ATOM 3446 N N . GLY A 1 438 ? 14.910 -3.275 -25.759 1.00 92.81 438 GLY A N 1
ATOM 3447 C CA . GLY A 1 438 ? 15.956 -4.294 -25.659 1.00 92.81 438 GLY A CA 1
ATOM 3448 C C . GLY A 1 438 ? 15.452 -5.700 -26.008 1.00 92.81 438 GLY A C 1
ATOM 3449 O O . GLY A 1 438 ? 14.255 -5.913 -26.233 1.00 92.81 438 GLY A O 1
ATOM 3450 N N . HIS A 1 439 ? 16.363 -6.679 -26.021 1.00 92.69 439 HIS A N 1
ATOM 3451 C CA . HIS A 1 439 ? 16.003 -8.085 -26.232 1.00 92.69 439 HIS A CA 1
ATOM 3452 C C . HIS A 1 439 ? 15.054 -8.591 -25.139 1.00 92.69 439 HIS A C 1
ATOM 3454 O O . HIS A 1 439 ? 15.251 -8.307 -23.959 1.00 92.69 439 HIS A O 1
ATOM 3460 N N . GLY A 1 440 ? 14.013 -9.329 -25.536 1.00 85.88 440 GLY A N 1
ATOM 3461 C CA . GLY A 1 440 ? 13.026 -9.895 -24.606 1.00 85.88 440 GLY A CA 1
ATOM 3462 C C . GLY A 1 440 ? 12.020 -8.880 -24.049 1.00 85.88 440 GLY A C 1
ATOM 3463 O O . GLY A 1 440 ? 11.221 -9.223 -23.184 1.00 85.88 440 GLY A O 1
ATOM 3464 N N . SER A 1 441 ? 12.049 -7.637 -24.536 1.00 90.19 441 SER A N 1
ATOM 3465 C CA . SER A 1 441 ? 11.072 -6.587 -24.231 1.00 90.19 441 SER A CA 1
ATOM 3466 C C . SER A 1 441 ? 10.248 -6.230 -25.476 1.00 90.19 441 SER A C 1
ATOM 3468 O O . SER A 1 441 ? 10.508 -6.740 -26.564 1.00 90.19 441 SER A O 1
ATOM 3470 N N . LEU A 1 442 ? 9.253 -5.358 -25.309 1.00 92.75 442 LEU A N 1
ATOM 3471 C CA . LEU A 1 442 ? 8.429 -4.781 -26.376 1.00 92.75 442 LEU A CA 1
ATOM 3472 C C . LEU A 1 442 ? 8.365 -3.251 -26.199 1.00 92.75 442 LEU A C 1
ATOM 3474 O O . LEU A 1 442 ? 8.961 -2.701 -25.268 1.00 92.75 442 LEU A O 1
ATOM 3478 N N . GLY A 1 443 ? 7.642 -2.544 -27.066 1.00 90.81 443 GLY A N 1
ATOM 3479 C CA . GLY A 1 443 ? 7.459 -1.090 -27.006 1.00 90.81 443 GLY A CA 1
ATOM 3480 C C . GLY A 1 443 ? 6.768 -0.592 -25.728 1.00 90.81 443 GLY A C 1
ATOM 3481 O O . GLY A 1 443 ? 6.865 0.581 -25.386 1.00 90.81 443 GLY A O 1
ATOM 3482 N N . ASP A 1 444 ? 6.127 -1.470 -24.953 1.00 92.31 444 ASP A N 1
ATOM 3483 C CA . ASP A 1 444 ? 5.594 -1.138 -23.624 1.00 92.31 444 ASP A CA 1
ATOM 3484 C C . ASP A 1 444 ? 6.645 -1.212 -22.503 1.00 92.31 444 ASP A C 1
ATOM 3486 O O . ASP A 1 444 ? 6.302 -0.997 -21.336 1.00 92.31 444 ASP A O 1
ATOM 3490 N N . GLN A 1 445 ? 7.930 -1.453 -22.802 1.00 91.75 445 GLN A N 1
ATOM 3491 C CA . GLN A 1 445 ? 8.982 -1.514 -21.776 1.00 91.75 445 GLN A CA 1
ATOM 3492 C C . GLN A 1 445 ? 9.017 -0.254 -20.901 1.00 91.75 445 GLN A C 1
ATOM 3494 O O . GLN A 1 445 ? 9.170 -0.354 -19.689 1.00 91.75 445 GLN A O 1
ATOM 3499 N N . LEU A 1 446 ? 8.770 0.918 -21.495 1.00 92.12 446 LEU A N 1
ATOM 3500 C CA . LEU A 1 446 ? 8.798 2.213 -20.813 1.00 92.12 446 LEU A CA 1
ATOM 3501 C C . LEU A 1 446 ? 7.748 2.342 -19.711 1.00 92.12 446 LEU A C 1
ATOM 3503 O O . LEU A 1 446 ? 7.870 3.202 -18.839 1.00 92.12 446 LEU A O 1
ATOM 3507 N N . ILE A 1 447 ? 6.713 1.508 -19.751 1.00 90.88 447 ILE A N 1
ATOM 3508 C CA . ILE A 1 447 ? 5.602 1.543 -18.806 1.00 90.88 447 ILE A CA 1
ATOM 3509 C C . ILE A 1 447 ? 5.454 0.238 -18.023 1.00 90.88 447 ILE A C 1
ATOM 3511 O O . ILE A 1 447 ? 4.716 0.225 -17.046 1.00 90.88 447 ILE A O 1
ATOM 3515 N N . THR A 1 448 ? 6.170 -0.829 -18.382 1.00 88.25 448 THR A N 1
ATOM 3516 C CA . THR A 1 448 ? 6.095 -2.143 -17.712 1.00 88.25 448 THR A CA 1
ATOM 3517 C C . THR A 1 448 ? 7.373 -2.519 -16.963 1.00 88.25 448 THR A C 1
ATOM 3519 O O . THR A 1 448 ? 7.298 -3.212 -15.950 1.00 88.25 448 THR A O 1
ATOM 3522 N N . ARG A 1 449 ? 8.548 -2.033 -17.391 1.00 86.38 449 ARG A N 1
ATOM 3523 C CA . ARG A 1 449 ? 9.834 -2.292 -16.726 1.00 86.38 449 ARG A CA 1
ATOM 3524 C C . ARG A 1 449 ? 10.150 -1.220 -15.673 1.00 86.38 449 ARG A C 1
ATOM 3526 O O . ARG A 1 449 ? 10.324 -0.056 -16.042 1.00 86.38 449 ARG A O 1
ATOM 3533 N N . PRO A 1 450 ? 10.255 -1.564 -14.371 1.00 83.50 450 PRO A N 1
ATOM 3534 C CA . PRO A 1 450 ? 10.418 -0.566 -13.307 1.00 83.50 450 PRO A CA 1
ATOM 3535 C C . PRO A 1 450 ? 11.669 0.307 -13.421 1.00 83.50 450 PRO A C 1
ATOM 3537 O O . PRO A 1 450 ? 11.630 1.481 -13.067 1.00 83.50 450 PRO A O 1
ATOM 3540 N N . ASP A 1 451 ? 12.779 -0.241 -13.900 1.00 83.75 451 ASP A N 1
ATOM 3541 C CA . ASP A 1 451 ? 14.047 0.467 -14.074 1.00 83.75 451 ASP A CA 1
ATOM 3542 C C . ASP A 1 451 ? 13.965 1.565 -15.147 1.00 83.75 451 ASP A C 1
ATOM 3544 O O . ASP A 1 451 ? 14.386 2.697 -14.896 1.00 83.75 451 ASP A O 1
ATOM 3548 N N . THR A 1 452 ? 13.368 1.269 -16.306 1.00 88.31 452 THR A N 1
ATOM 3549 C CA . THR A 1 452 ? 13.172 2.259 -17.382 1.00 88.31 452 THR A CA 1
ATOM 3550 C C . THR A 1 452 ? 12.051 3.243 -17.049 1.00 88.31 452 THR A C 1
ATOM 3552 O O . THR A 1 452 ? 12.234 4.449 -17.203 1.00 88.31 452 THR A O 1
ATOM 3555 N N . ALA A 1 453 ? 10.931 2.773 -16.492 1.00 88.62 453 ALA A N 1
ATOM 3556 C CA . ALA A 1 453 ? 9.801 3.617 -16.115 1.00 88.62 453 ALA A CA 1
ATOM 3557 C C . ALA A 1 453 ? 10.213 4.712 -15.114 1.00 88.62 453 ALA A C 1
ATOM 3559 O O . ALA A 1 453 ? 9.960 5.901 -15.331 1.00 88.62 453 ALA A O 1
ATOM 3560 N N . LYS A 1 454 ? 10.917 4.332 -14.038 1.00 83.44 454 LYS A N 1
ATOM 3561 C CA . LYS A 1 454 ? 11.336 5.266 -12.978 1.00 83.44 454 LYS A CA 1
ATOM 3562 C C . LYS A 1 454 ? 12.351 6.304 -13.449 1.00 83.44 454 LYS A C 1
ATOM 3564 O O . LYS A 1 454 ? 12.355 7.415 -12.924 1.00 83.44 454 LYS A O 1
ATOM 3569 N N . ARG A 1 455 ? 13.226 5.944 -14.392 1.00 84.56 455 ARG A N 1
ATOM 3570 C CA . ARG A 1 455 ? 14.409 6.747 -14.747 1.00 84.56 455 ARG A CA 1
ATOM 3571 C C . ARG A 1 455 ? 14.274 7.471 -16.078 1.00 84.56 455 ARG A C 1
ATOM 3573 O O . ARG A 1 455 ? 14.705 8.611 -16.195 1.00 84.56 455 ARG A O 1
ATOM 3580 N N . TRP A 1 456 ? 13.717 6.803 -17.082 1.00 92.94 456 TRP A N 1
ATOM 3581 C CA . TRP A 1 456 ? 13.651 7.299 -18.454 1.00 92.94 456 TRP A CA 1
ATOM 3582 C C . TRP A 1 456 ? 12.299 7.956 -18.678 1.00 92.94 456 TRP A C 1
ATOM 3584 O O . TRP A 1 456 ? 12.225 9.159 -18.912 1.00 92.94 456 TRP A O 1
ATOM 3594 N N . THR A 1 457 ? 11.228 7.180 -18.522 1.00 94.00 457 THR A N 1
ATOM 3595 C CA . THR A 1 457 ? 9.859 7.617 -18.808 1.00 94.00 457 THR A CA 1
ATOM 3596 C C . THR A 1 457 ? 9.458 8.805 -17.947 1.00 94.00 457 THR A C 1
ATOM 3598 O O . THR A 1 457 ? 9.065 9.837 -18.486 1.00 94.00 457 THR A O 1
ATOM 3601 N N . LYS A 1 458 ? 9.650 8.708 -16.622 1.00 91.31 458 LYS A N 1
ATOM 3602 C CA . LYS A 1 458 ? 9.383 9.815 -15.690 1.00 91.31 458 LYS A CA 1
ATOM 3603 C C . LYS A 1 458 ? 10.113 11.098 -16.096 1.00 91.31 458 LYS A C 1
ATOM 3605 O O . LYS A 1 458 ? 9.487 12.148 -16.178 1.00 91.31 458 LYS A O 1
ATOM 3610 N N . PHE A 1 459 ? 11.412 11.005 -16.387 1.00 93.25 459 PHE A N 1
ATOM 3611 C CA . PHE A 1 459 ? 12.226 12.157 -16.776 1.00 93.25 459 PHE A CA 1
ATOM 3612 C C . PHE A 1 459 ? 11.706 12.817 -18.061 1.00 93.25 459 PHE A C 1
ATOM 3614 O O . PHE A 1 459 ? 11.551 14.033 -18.099 1.00 93.25 459 PHE A O 1
ATOM 3621 N N . LEU A 1 460 ? 11.402 12.034 -19.100 1.00 95.56 460 LEU A N 1
ATOM 3622 C CA . LEU A 1 460 ? 10.907 12.566 -20.375 1.00 95.56 460 LEU A CA 1
ATOM 3623 C C . LEU A 1 460 ? 9.530 13.227 -20.235 1.00 95.56 460 LEU A C 1
ATOM 3625 O O . LEU A 1 460 ? 9.305 14.282 -20.827 1.00 95.56 460 LEU A O 1
ATOM 3629 N N . ILE A 1 461 ? 8.638 12.644 -19.423 1.00 94.94 461 ILE A N 1
ATOM 3630 C CA . ILE A 1 461 ? 7.335 13.240 -19.091 1.00 94.94 461 ILE A CA 1
ATOM 3631 C C . ILE A 1 461 ? 7.528 14.579 -18.366 1.00 94.94 461 ILE A C 1
ATOM 3633 O O . ILE A 1 461 ? 6.872 15.558 -18.702 1.00 94.94 461 ILE A O 1
ATOM 3637 N N . GLU A 1 462 ? 8.459 14.656 -17.412 1.00 92.94 462 GLU A N 1
ATOM 3638 C CA . GLU A 1 462 ? 8.745 15.886 -16.656 1.00 92.94 462 GLU A CA 1
ATOM 3639 C C . GLU A 1 462 ? 9.325 17.017 -17.511 1.00 92.94 462 GLU A C 1
ATOM 3641 O O . GLU A 1 462 ? 9.174 18.185 -17.160 1.00 92.94 462 GLU A O 1
ATOM 3646 N N . GLN A 1 463 ? 9.993 16.688 -18.618 1.00 94.44 463 GLN A N 1
ATOM 3647 C CA . GLN A 1 463 ? 10.440 17.675 -19.608 1.00 94.44 463 GLN A CA 1
ATOM 3648 C C . GLN A 1 463 ? 9.368 17.993 -20.663 1.00 94.44 463 GLN A C 1
ATOM 3650 O O . GLN A 1 463 ? 9.583 18.829 -21.540 1.00 94.44 463 GLN A O 1
ATOM 3655 N N . ASP A 1 464 ? 8.219 17.325 -20.578 1.00 94.81 464 ASP A N 1
ATOM 3656 C CA . ASP A 1 464 ? 7.104 17.418 -21.507 1.00 94.81 464 ASP A CA 1
ATOM 3657 C C . ASP A 1 464 ? 7.481 17.111 -22.967 1.00 94.81 464 ASP A C 1
ATOM 3659 O O . ASP A 1 464 ? 7.065 17.789 -23.912 1.00 94.81 464 ASP A O 1
ATOM 3663 N N . PHE A 1 465 ? 8.306 16.079 -23.153 1.00 97.38 465 PHE A N 1
ATOM 3664 C CA . PHE A 1 465 ? 8.730 15.601 -24.468 1.00 97.38 465 PHE A CA 1
ATOM 3665 C C . PHE A 1 465 ? 7.757 14.581 -25.053 1.00 97.38 465 PHE A C 1
ATOM 3667 O O . PHE A 1 465 ? 7.187 13.750 -24.340 1.00 97.38 465 PHE A O 1
ATOM 3674 N N . SER A 1 466 ? 7.599 14.608 -26.374 1.00 98.25 466 SER A N 1
ATOM 3675 C CA . SER A 1 466 ? 6.875 13.557 -27.089 1.00 98.25 466 SER A CA 1
ATOM 3676 C C . SER A 1 466 ? 7.695 12.266 -27.088 1.00 98.25 466 SER A C 1
ATOM 3678 O O . SER A 1 466 ? 8.926 12.307 -27.159 1.00 98.25 466 SER A O 1
ATOM 3680 N N . ILE A 1 467 ? 7.030 11.114 -26.987 1.00 98.31 467 ILE A N 1
ATOM 3681 C CA . ILE A 1 467 ? 7.698 9.805 -26.933 1.00 98.31 467 ILE A CA 1
ATOM 3682 C C . ILE A 1 467 ? 7.030 8.864 -27.924 1.00 98.31 467 ILE A C 1
ATOM 3684 O O . ILE A 1 467 ? 5.806 8.781 -27.952 1.00 98.31 467 ILE A O 1
ATOM 3688 N N . ILE A 1 468 ? 7.829 8.123 -28.688 1.00 98.44 468 ILE A N 1
ATOM 3689 C CA . ILE A 1 468 ? 7.372 7.023 -29.540 1.00 98.44 468 ILE A CA 1
ATOM 3690 C C . ILE A 1 468 ? 8.150 5.770 -29.129 1.00 98.44 468 ILE A C 1
ATOM 3692 O O . ILE A 1 468 ? 9.374 5.746 -29.222 1.00 98.44 468 ILE A O 1
ATOM 3696 N N . SER A 1 469 ? 7.473 4.718 -28.675 1.00 97.50 469 SER A N 1
ATOM 3697 C CA . SER A 1 469 ? 8.112 3.441 -28.330 1.00 97.50 469 SER A CA 1
ATOM 3698 C C . SER A 1 469 ? 7.478 2.293 -29.116 1.00 97.50 469 SER A C 1
ATOM 3700 O O . SER A 1 469 ? 6.398 1.812 -28.767 1.00 97.50 469 SER A O 1
ATOM 3702 N N . PRO A 1 470 ? 8.091 1.904 -30.243 1.00 96.94 470 PRO A N 1
ATOM 3703 C CA . PRO A 1 470 ? 7.522 0.912 -31.144 1.00 96.94 470 PRO A CA 1
ATOM 3704 C C . PRO A 1 470 ? 7.988 -0.516 -30.833 1.00 96.94 470 PRO A C 1
ATOM 3706 O O . PRO A 1 470 ? 9.120 -0.719 -30.402 1.00 96.94 470 PRO A O 1
ATOM 3709 N N . ASP A 1 471 ? 7.137 -1.513 -31.107 1.00 94.00 471 ASP A N 1
ATOM 3710 C CA . ASP A 1 471 ? 7.511 -2.938 -31.039 1.00 94.00 471 ASP A CA 1
ATOM 3711 C C . ASP A 1 471 ? 8.443 -3.342 -32.195 1.00 94.00 471 ASP A C 1
ATOM 3713 O O . ASP A 1 471 ? 9.157 -4.324 -32.077 1.00 94.00 471 ASP A O 1
ATOM 3717 N N . LEU A 1 472 ? 8.382 -2.651 -33.344 1.00 87.44 472 LEU A N 1
ATOM 3718 C CA . LEU A 1 472 ? 9.199 -2.881 -34.556 1.00 87.44 472 LEU A CA 1
ATOM 3719 C C . LEU A 1 472 ? 9.500 -4.356 -34.863 1.00 87.44 472 LEU A C 1
ATOM 3721 O O . LEU A 1 472 ? 10.659 -4.759 -34.994 1.00 87.44 472 LEU A O 1
ATOM 3725 N N . ARG A 1 473 ? 8.444 -5.164 -35.021 1.00 92.00 473 ARG A N 1
ATOM 3726 C CA . ARG A 1 473 ? 8.539 -6.605 -35.323 1.00 92.00 473 ARG A CA 1
ATOM 3727 C C . ARG A 1 473 ? 9.257 -7.424 -34.235 1.00 92.00 473 ARG A C 1
ATOM 3729 O O . ARG A 1 473 ? 9.798 -8.496 -34.515 1.00 92.00 473 ARG A O 1
ATOM 3736 N N . GLY A 1 474 ? 9.239 -6.947 -32.993 1.00 89.25 474 GLY A N 1
ATOM 3737 C CA . GLY A 1 474 ? 9.868 -7.568 -31.835 1.00 89.25 474 GLY A CA 1
ATOM 3738 C C . GLY A 1 474 ? 11.387 -7.598 -31.977 1.00 89.25 474 GLY A C 1
ATOM 3739 O O . GLY A 1 474 ? 12.047 -6.584 -32.171 1.00 89.25 474 GLY A O 1
ATOM 3740 N N . ASN A 1 475 ? 11.970 -8.792 -31.922 1.00 90.00 475 ASN A N 1
ATOM 3741 C CA . ASN A 1 475 ? 13.423 -8.976 -31.923 1.00 90.00 475 ASN A CA 1
ATOM 3742 C C . ASN A 1 475 ? 14.054 -8.896 -33.332 1.00 90.00 475 ASN A C 1
ATOM 3744 O O . ASN A 1 475 ? 14.957 -9.669 -33.654 1.00 90.00 475 ASN A O 1
ATOM 3748 N N . ALA A 1 476 ? 13.554 -8.016 -34.203 1.00 90.69 476 ALA A N 1
ATOM 3749 C CA . ALA A 1 476 ? 14.023 -7.896 -35.585 1.00 90.69 476 ALA A CA 1
ATOM 3750 C C . ALA A 1 476 ? 15.312 -7.073 -35.735 1.00 90.69 476 ALA A C 1
ATOM 3752 O O . ALA A 1 476 ? 15.949 -7.134 -36.785 1.00 90.69 476 ALA A O 1
ATOM 3753 N N . TRP A 1 477 ? 15.683 -6.302 -34.704 1.00 89.25 477 TRP A N 1
ATOM 3754 C CA . TRP A 1 477 ? 16.947 -5.555 -34.603 1.00 89.25 477 TRP A CA 1
ATOM 3755 C C . TRP A 1 477 ? 17.285 -4.751 -35.862 1.00 89.25 477 TRP A C 1
ATOM 3757 O O . TRP A 1 477 ? 18.347 -4.920 -36.455 1.00 89.25 477 TRP A O 1
ATOM 3767 N N . MET A 1 478 ? 16.336 -3.906 -36.278 1.00 94.81 478 MET A N 1
ATOM 3768 C CA . MET A 1 478 ? 16.402 -3.082 -37.493 1.00 94.81 478 MET A CA 1
ATOM 3769 C C . MET A 1 478 ? 16.729 -3.867 -38.771 1.00 94.81 478 MET A C 1
ATOM 3771 O O . MET A 1 478 ? 17.563 -3.458 -39.573 1.00 94.81 478 MET A O 1
ATOM 3775 N N . SER A 1 479 ? 16.026 -4.981 -38.999 1.00 94.00 479 SER A N 1
ATOM 3776 C CA . SER A 1 479 ? 15.864 -5.528 -40.357 1.00 94.00 479 SER A CA 1
ATOM 3777 C C . SER A 1 479 ? 15.330 -4.461 -41.331 1.00 94.00 479 SER A C 1
ATOM 3779 O O . SER A 1 479 ? 14.681 -3.505 -40.903 1.00 94.00 479 SER A O 1
ATOM 3781 N N . GLU A 1 480 ? 15.521 -4.638 -42.642 1.00 91.69 480 GLU A N 1
ATOM 3782 C CA . GLU A 1 480 ? 15.052 -3.669 -43.656 1.00 91.69 480 GLU A CA 1
ATOM 3783 C C . GLU A 1 480 ? 13.551 -3.346 -43.523 1.00 91.69 480 GLU A C 1
ATOM 3785 O O . GLU A 1 480 ? 13.143 -2.191 -43.646 1.00 91.69 480 GLU A O 1
ATOM 3790 N N . ALA A 1 481 ? 12.726 -4.343 -43.186 1.00 94.56 481 ALA A N 1
ATOM 3791 C CA . ALA A 1 481 ? 11.301 -4.125 -42.960 1.00 94.56 481 ALA A CA 1
ATOM 3792 C C . ALA A 1 481 ? 11.026 -3.297 -41.690 1.00 94.56 481 ALA A C 1
ATOM 3794 O O . ALA A 1 481 ? 10.170 -2.419 -41.702 1.00 94.56 481 ALA A O 1
ATOM 3795 N N . ALA A 1 482 ? 11.782 -3.529 -40.611 1.00 95.81 482 ALA A N 1
ATOM 3796 C CA . ALA A 1 482 ? 11.670 -2.747 -39.379 1.00 95.81 482 ALA A CA 1
ATOM 3797 C C . ALA A 1 482 ? 12.149 -1.294 -39.559 1.00 95.81 482 ALA A C 1
ATOM 3799 O O . ALA A 1 482 ? 11.543 -0.385 -38.997 1.00 95.81 482 ALA A O 1
ATOM 3800 N N . ILE A 1 483 ? 13.188 -1.063 -40.374 1.00 96.38 483 ILE A N 1
ATOM 3801 C CA . ILE A 1 483 ? 13.630 0.289 -40.758 1.00 96.38 483 ILE A CA 1
ATOM 3802 C C . ILE A 1 483 ? 12.496 1.016 -41.481 1.00 96.38 483 ILE A C 1
ATOM 3804 O O . ILE A 1 483 ? 12.166 2.148 -41.127 1.00 96.38 483 ILE A O 1
ATOM 3808 N N . ARG A 1 484 ? 11.866 0.356 -42.462 1.00 96.62 484 ARG A N 1
ATOM 3809 C CA . ARG A 1 484 ? 10.752 0.946 -43.207 1.00 96.62 484 ARG A CA 1
ATOM 3810 C C . ARG A 1 484 ? 9.568 1.281 -42.300 1.00 96.62 484 ARG A C 1
ATOM 3812 O O . ARG A 1 484 ? 9.047 2.390 -42.384 1.00 96.62 484 ARG A O 1
ATOM 3819 N N . ASP A 1 485 ? 9.195 0.362 -41.414 1.00 97.50 485 ASP A N 1
ATOM 3820 C CA . ASP A 1 485 ? 8.093 0.568 -40.472 1.00 97.50 485 ASP A CA 1
ATOM 3821 C C . ASP A 1 485 ? 8.361 1.736 -39.518 1.00 97.50 485 ASP A C 1
ATOM 3823 O O . ASP A 1 485 ? 7.457 2.521 -39.239 1.00 97.50 485 ASP A O 1
ATOM 3827 N N . LEU A 1 486 ? 9.603 1.894 -39.043 1.00 97.88 486 LEU A N 1
ATOM 3828 C CA . LEU A 1 486 ? 9.964 3.025 -38.195 1.00 97.88 486 LEU A CA 1
ATOM 3829 C C . LEU A 1 486 ? 9.848 4.356 -38.949 1.00 97.88 486 LEU A C 1
ATOM 3831 O O . LEU A 1 486 ? 9.303 5.315 -38.406 1.00 97.88 486 LEU A O 1
ATOM 3835 N N . THR A 1 487 ? 10.294 4.416 -40.205 1.00 97.94 487 THR A N 1
ATOM 3836 C CA . THR A 1 487 ? 10.148 5.618 -41.041 1.00 97.94 487 THR A CA 1
ATOM 3837 C C . THR A 1 487 ? 8.677 5.957 -41.302 1.00 97.94 487 THR A C 1
ATOM 3839 O O . THR A 1 487 ? 8.302 7.129 -41.233 1.00 97.94 487 THR A O 1
ATOM 3842 N N . ASP A 1 488 ? 7.825 4.954 -41.535 1.00 97.38 488 ASP A N 1
ATOM 3843 C CA . ASP A 1 488 ? 6.382 5.159 -41.707 1.00 97.38 488 ASP A CA 1
ATOM 3844 C C . ASP A 1 488 ? 5.726 5.675 -40.404 1.00 97.38 488 ASP A C 1
ATOM 3846 O O . ASP A 1 488 ? 4.922 6.609 -40.453 1.00 97.38 488 ASP A O 1
ATOM 3850 N N . ILE A 1 489 ? 6.115 5.151 -39.231 1.00 98.31 489 ILE A N 1
ATOM 3851 C CA . ILE A 1 489 ? 5.659 5.656 -37.919 1.00 98.31 489 ILE A CA 1
ATOM 3852 C C . ILE A 1 489 ? 6.099 7.113 -37.710 1.00 98.31 489 ILE A C 1
ATOM 3854 O O . ILE A 1 489 ? 5.287 7.952 -37.321 1.00 98.31 489 ILE A O 1
ATOM 3858 N N . ILE A 1 490 ? 7.362 7.442 -38.000 1.00 98.25 490 ILE A N 1
ATOM 3859 C CA . ILE A 1 490 ? 7.887 8.814 -37.897 1.00 98.25 490 ILE A CA 1
ATOM 3860 C C . ILE A 1 490 ? 7.067 9.771 -38.765 1.00 98.25 490 ILE A C 1
ATOM 3862 O O . ILE A 1 490 ? 6.660 10.837 -38.298 1.00 98.25 490 ILE A O 1
ATOM 3866 N N . ALA A 1 491 ? 6.802 9.393 -40.017 1.00 97.38 491 ALA A N 1
ATOM 3867 C CA . ALA A 1 491 ? 6.030 10.209 -40.946 1.00 97.38 491 ALA A CA 1
ATOM 3868 C C . ALA A 1 491 ? 4.578 10.408 -40.480 1.00 97.38 491 ALA A C 1
ATOM 3870 O O . ALA A 1 491 ? 4.050 11.515 -40.595 1.00 97.38 491 ALA A O 1
ATOM 3871 N N . ALA A 1 492 ? 3.952 9.364 -39.928 1.00 97.06 492 ALA A N 1
ATOM 3872 C CA . ALA A 1 492 ? 2.584 9.422 -39.420 1.00 97.06 492 ALA A CA 1
ATOM 3873 C C . ALA A 1 492 ? 2.452 10.320 -38.177 1.00 97.06 492 ALA A C 1
ATOM 3875 O O . ALA A 1 492 ? 1.503 11.097 -38.078 1.00 97.06 492 ALA A O 1
ATOM 3876 N N . GLU A 1 493 ? 3.405 10.251 -37.244 1.00 98.06 493 GLU A N 1
ATOM 3877 C CA . GLU A 1 493 ? 3.315 10.980 -35.973 1.00 98.06 493 GLU A CA 1
ATOM 3878 C C . GLU A 1 493 ? 3.834 12.423 -36.050 1.00 98.06 493 GLU A C 1
ATOM 3880 O O . GLU A 1 493 ? 3.382 13.269 -35.277 1.00 98.06 493 GLU A O 1
ATOM 3885 N N . LYS A 1 494 ? 4.735 12.754 -36.988 1.00 97.44 494 LYS A N 1
ATOM 3886 C CA . LYS A 1 494 ? 5.305 14.111 -37.129 1.00 97.44 494 LYS A CA 1
ATOM 3887 C C . LYS A 1 494 ? 4.255 15.228 -37.181 1.00 97.44 494 LYS A C 1
ATOM 3889 O O . LYS A 1 494 ? 4.411 16.186 -36.421 1.00 97.44 494 LYS A O 1
ATOM 3894 N N . PRO A 1 495 ? 3.205 15.162 -38.024 1.00 97.06 495 PRO A N 1
ATOM 3895 C CA . PRO A 1 495 ? 2.194 16.218 -38.071 1.00 97.06 495 PRO A CA 1
ATOM 3896 C C . PRO A 1 495 ? 1.307 16.271 -36.818 1.00 97.06 495 PRO A C 1
ATOM 3898 O O . PRO A 1 495 ? 0.726 17.316 -36.545 1.00 97.06 495 PRO A O 1
ATOM 3901 N N . ILE A 1 496 ? 1.201 15.173 -36.061 1.00 96.94 496 ILE A N 1
ATOM 3902 C CA . ILE A 1 496 ? 0.344 15.069 -34.871 1.00 96.94 496 ILE A CA 1
ATOM 3903 C C . ILE A 1 496 ? 1.068 15.615 -33.637 1.00 96.94 496 ILE A C 1
ATOM 3905 O O . ILE A 1 496 ? 0.532 16.444 -32.906 1.00 96.94 496 ILE A O 1
ATOM 3909 N N . LEU A 1 497 ? 2.292 15.144 -33.406 1.00 96.62 497 LEU A N 1
ATOM 3910 C CA . LEU A 1 497 ? 3.103 15.497 -32.241 1.00 96.62 497 LEU A CA 1
ATOM 3911 C C . LEU A 1 497 ? 3.853 16.824 -32.430 1.00 96.62 497 LEU A C 1
ATOM 3913 O O . LEU A 1 497 ? 4.286 17.421 -31.447 1.00 96.62 497 LEU A O 1
ATOM 3917 N N . ALA A 1 498 ? 4.012 17.278 -33.680 1.00 96.38 498 ALA A N 1
ATOM 3918 C CA . ALA A 1 498 ? 4.574 18.576 -34.051 1.00 96.38 498 ALA A CA 1
ATOM 3919 C C . ALA A 1 498 ? 5.914 18.904 -33.356 1.00 96.38 498 ALA A C 1
ATOM 3921 O O . ALA A 1 498 ? 6.139 20.037 -32.927 1.00 96.38 498 ALA A O 1
ATOM 3922 N N . TRP A 1 499 ? 6.802 17.912 -33.221 1.00 96.94 499 TRP A N 1
ATOM 3923 C CA . TRP A 1 499 ? 8.114 18.102 -32.591 1.00 96.94 499 TRP A CA 1
ATOM 3924 C C . TRP A 1 499 ? 9.045 18.968 -33.440 1.00 96.94 499 TRP A C 1
ATOM 3926 O O . TRP A 1 499 ? 8.917 18.992 -34.665 1.00 96.94 499 TRP A O 1
ATOM 3936 N N . ASP A 1 500 ? 10.028 19.624 -32.826 1.00 95.06 500 ASP A N 1
ATOM 3937 C CA . ASP A 1 500 ? 11.064 20.379 -33.542 1.00 95.06 500 ASP A CA 1
ATOM 3938 C C . ASP A 1 500 ? 12.257 19.488 -33.924 1.00 95.06 500 ASP A C 1
ATOM 3940 O O . ASP A 1 500 ? 12.667 19.469 -35.084 1.00 95.06 500 ASP A O 1
ATOM 3944 N N . LYS A 1 501 ? 12.727 18.679 -32.971 1.00 96.94 501 LYS A N 1
ATOM 3945 C CA . LYS A 1 501 ? 13.870 17.773 -33.075 1.00 96.94 501 LYS A CA 1
ATOM 3946 C C . LYS A 1 501 ? 13.474 16.328 -32.808 1.00 96.94 501 LYS A C 1
ATOM 3948 O O . LYS A 1 501 ? 12.569 16.069 -32.012 1.00 96.94 501 LYS A O 1
ATOM 3953 N N . LEU A 1 502 ? 14.160 15.390 -33.451 1.00 98.31 502 LEU A N 1
ATOM 3954 C CA . LEU A 1 502 ? 13.946 13.957 -33.271 1.00 98.31 502 LEU A CA 1
ATOM 3955 C C . LEU A 1 502 ? 15.210 13.275 -32.754 1.00 98.31 502 LEU A C 1
ATOM 3957 O O . LEU A 1 502 ? 16.250 13.298 -33.409 1.00 98.31 502 LEU A O 1
ATOM 3961 N N . PHE A 1 503 ? 15.099 12.622 -31.604 1.00 98.44 503 PHE A N 1
ATOM 3962 C CA . PHE A 1 503 ? 16.180 11.854 -31.002 1.00 98.44 503 PHE A CA 1
ATOM 3963 C C . PHE A 1 503 ? 15.824 10.373 -30.948 1.00 98.44 503 PHE A C 1
ATOM 3965 O O . PHE A 1 503 ? 14.666 10.012 -30.735 1.00 98.44 503 PHE A O 1
ATOM 3972 N N . LEU A 1 504 ? 16.830 9.515 -31.102 1.00 97.88 504 LEU A N 1
ATOM 3973 C CA . LEU A 1 504 ? 16.684 8.065 -30.983 1.00 97.88 504 LEU A CA 1
ATOM 3974 C C . LEU A 1 504 ? 17.535 7.570 -29.815 1.00 97.88 504 LEU A C 1
ATOM 3976 O O . LEU A 1 504 ? 18.758 7.719 -29.827 1.00 97.88 504 LEU A O 1
ATOM 3980 N N . THR A 1 505 ? 16.904 7.004 -28.790 1.00 97.38 505 THR A N 1
ATOM 3981 C CA . THR A 1 505 ? 17.604 6.547 -27.585 1.00 97.38 505 THR A CA 1
ATOM 3982 C C . THR A 1 505 ? 17.214 5.119 -27.235 1.00 97.38 505 THR A C 1
ATOM 3984 O O . THR A 1 505 ? 16.048 4.751 -27.320 1.00 97.38 505 THR A O 1
ATOM 3987 N N . ALA A 1 506 ? 18.172 4.266 -26.876 1.00 96.00 506 ALA A N 1
ATOM 3988 C CA . ALA A 1 506 ? 17.857 2.874 -26.556 1.00 96.00 506 ALA A CA 1
ATOM 3989 C C . ALA A 1 506 ? 18.994 2.145 -25.836 1.00 96.00 506 ALA A C 1
ATOM 3991 O O . ALA A 1 506 ? 20.169 2.480 -25.990 1.00 96.00 506 ALA A O 1
ATOM 3992 N N . GLY A 1 507 ? 18.629 1.115 -25.070 1.00 94.81 507 GLY A N 1
ATOM 3993 C CA . GLY A 1 507 ? 19.575 0.200 -24.436 1.00 94.81 507 GLY A CA 1
ATOM 3994 C C . GLY A 1 507 ? 19.672 -1.147 -25.151 1.00 94.81 507 GLY A C 1
ATOM 3995 O O . GLY A 1 507 ? 18.765 -1.527 -25.896 1.00 94.81 507 GLY A O 1
ATOM 3996 N N . SER A 1 508 ? 20.743 -1.897 -24.891 1.00 95.38 508 SER A N 1
ATOM 3997 C CA . SER A 1 508 ? 20.922 -3.274 -25.362 1.00 95.38 508 SER A CA 1
ATOM 3998 C C . SER A 1 508 ? 20.792 -3.390 -26.894 1.00 95.38 508 SER A C 1
ATOM 4000 O O . SER A 1 508 ? 21.220 -2.505 -27.640 1.00 95.38 508 SER A O 1
ATOM 4002 N N . MET A 1 509 ? 20.143 -4.448 -27.388 1.00 96.62 509 MET A N 1
ATOM 4003 C CA . MET A 1 509 ? 19.834 -4.637 -28.813 1.00 96.62 509 MET A CA 1
ATOM 4004 C C . MET A 1 509 ? 18.974 -3.517 -29.425 1.00 96.62 509 MET A C 1
ATOM 4006 O O . MET A 1 509 ? 19.055 -3.275 -30.630 1.00 96.62 509 MET A O 1
ATOM 4010 N N . GLY A 1 510 ? 18.204 -2.783 -28.618 1.00 96.50 510 GLY A N 1
ATOM 4011 C CA . GLY A 1 510 ? 17.538 -1.559 -29.063 1.00 96.50 510 GLY A CA 1
ATOM 4012 C C . GLY A 1 510 ? 18.549 -0.461 -29.397 1.00 96.50 510 GLY A C 1
ATOM 4013 O O . GLY A 1 510 ? 18.390 0.237 -30.393 1.00 96.50 510 GLY A O 1
ATOM 4014 N N . GLY A 1 511 ? 19.626 -0.345 -28.612 1.00 96.62 511 GLY A N 1
ATOM 4015 C CA . GLY A 1 511 ? 20.762 0.542 -28.880 1.00 96.62 511 GLY A CA 1
ATOM 4016 C C . GLY A 1 511 ? 21.504 0.164 -30.164 1.00 96.62 511 GLY A C 1
ATOM 4017 O O . GLY A 1 511 ? 21.849 1.038 -30.957 1.00 96.62 511 GLY A O 1
ATOM 4018 N N . THR A 1 512 ? 21.671 -1.135 -30.428 1.00 97.88 512 THR A N 1
ATOM 4019 C CA . THR A 1 512 ? 22.171 -1.629 -31.724 1.00 97.88 512 THR A CA 1
ATOM 4020 C C . THR A 1 512 ? 21.251 -1.214 -32.866 1.00 97.88 512 THR A C 1
ATOM 4022 O O . THR A 1 512 ? 21.715 -0.674 -33.867 1.00 97.88 512 THR A O 1
ATOM 4025 N N . GLY A 1 513 ? 19.937 -1.384 -32.694 1.00 97.19 513 GLY A N 1
ATOM 4026 C CA . GLY A 1 513 ? 18.945 -0.903 -33.650 1.00 97.19 513 GLY A CA 1
ATOM 4027 C C . GLY A 1 513 ? 19.019 0.609 -33.878 1.00 97.19 513 GLY A C 1
ATOM 4028 O O . GLY A 1 513 ? 18.948 1.059 -35.019 1.00 97.19 513 GLY A O 1
ATOM 4029 N N . ALA A 1 514 ? 19.235 1.391 -32.818 1.00 97.44 514 ALA A N 1
ATOM 4030 C CA . ALA A 1 514 ? 19.361 2.840 -32.913 1.00 97.44 514 ALA A CA 1
ATOM 4031 C C . ALA A 1 514 ? 20.557 3.249 -33.779 1.00 97.44 514 ALA A C 1
ATOM 4033 O O . ALA A 1 514 ? 20.428 4.108 -34.649 1.00 97.44 514 ALA A O 1
ATOM 4034 N N . PHE A 1 515 ? 21.698 2.585 -33.594 1.00 97.94 515 PHE A N 1
ATOM 4035 C CA . PHE A 1 515 ? 22.877 2.790 -34.427 1.00 97.94 515 PHE A CA 1
ATOM 4036 C C . PHE A 1 515 ? 22.653 2.409 -35.893 1.00 97.94 515 PHE A C 1
ATOM 4038 O O . PHE A 1 515 ? 23.023 3.178 -36.780 1.00 97.94 515 PHE A O 1
ATOM 4045 N N . ILE A 1 516 ? 22.030 1.255 -36.150 1.00 97.62 516 ILE A N 1
ATOM 4046 C CA . ILE A 1 516 ? 21.709 0.807 -37.513 1.00 97.62 516 ILE A CA 1
ATOM 4047 C C . ILE A 1 516 ? 20.817 1.839 -38.202 1.00 97.62 516 ILE A C 1
ATOM 4049 O O . ILE A 1 516 ? 21.139 2.298 -39.295 1.00 97.62 516 ILE A O 1
ATOM 4053 N N . PHE A 1 517 ? 19.725 2.248 -37.555 1.00 98.06 517 PHE A N 1
ATOM 4054 C CA . PHE A 1 517 ? 18.799 3.217 -38.133 1.00 98.06 517 PHE A CA 1
ATOM 4055 C C . PHE A 1 517 ? 19.476 4.572 -38.374 1.00 98.06 517 PHE A C 1
ATOM 4057 O O . PHE A 1 517 ? 19.316 5.149 -39.446 1.00 98.06 517 PHE A O 1
ATOM 4064 N N . ALA A 1 518 ? 20.295 5.050 -37.434 1.00 97.62 518 ALA A N 1
ATOM 4065 C CA . ALA A 1 518 ? 21.001 6.322 -37.569 1.00 97.62 518 ALA A CA 1
ATOM 4066 C C . ALA A 1 518 ? 22.000 6.349 -38.734 1.00 97.62 518 ALA A C 1
ATOM 4068 O O . ALA A 1 518 ? 22.121 7.374 -39.397 1.00 97.62 518 ALA A O 1
ATOM 4069 N N . ALA A 1 519 ? 22.690 5.241 -39.018 1.00 96.94 519 ALA A N 1
ATOM 4070 C CA . ALA A 1 519 ? 23.589 5.158 -40.170 1.00 96.94 519 ALA A CA 1
ATOM 4071 C C . ALA A 1 519 ? 22.849 5.053 -41.514 1.00 96.94 519 ALA A C 1
ATOM 4073 O O . ALA A 1 519 ? 23.436 5.338 -42.557 1.00 96.94 519 ALA A O 1
ATOM 4074 N N . ARG A 1 520 ? 21.579 4.628 -41.501 1.00 96.19 520 ARG A N 1
ATOM 4075 C CA . ARG A 1 520 ? 20.737 4.459 -42.699 1.00 96.19 520 ARG A CA 1
ATOM 4076 C C . ARG A 1 520 ? 19.900 5.698 -43.008 1.00 96.19 520 ARG A C 1
ATOM 4078 O O . ARG A 1 520 ? 19.672 5.981 -44.178 1.00 96.19 520 ARG A O 1
ATOM 4085 N N . HIS A 1 521 ? 19.481 6.418 -41.970 1.00 96.81 521 HIS A N 1
ATOM 4086 C CA . HIS A 1 521 ? 18.649 7.618 -42.049 1.00 96.81 521 HIS A CA 1
ATOM 4087 C C . HIS A 1 521 ? 19.199 8.775 -41.195 1.00 96.81 521 HIS A C 1
ATOM 4089 O O . HIS A 1 521 ? 18.501 9.287 -40.307 1.00 96.81 521 HIS A O 1
ATOM 4095 N N . PRO A 1 522 ? 20.457 9.204 -41.412 1.00 96.56 522 PRO A N 1
ATOM 4096 C CA . PRO A 1 522 ? 21.057 10.270 -40.616 1.00 96.56 522 PRO A CA 1
ATOM 4097 C C . PRO A 1 522 ? 20.330 11.613 -40.757 1.00 96.56 522 PRO A C 1
ATOM 4099 O O . PRO A 1 522 ? 20.341 12.431 -39.833 1.00 96.56 522 PRO A O 1
ATOM 4102 N N . GLU A 1 523 ? 19.647 11.834 -41.881 1.00 96.38 523 GLU A N 1
ATOM 4103 C CA . GLU A 1 523 ? 18.855 13.025 -42.176 1.00 96.38 523 GLU A CA 1
ATOM 4104 C C . GLU A 1 523 ? 17.656 13.202 -41.235 1.00 96.38 523 GLU A C 1
ATOM 4106 O O . GLU A 1 523 ? 17.262 14.338 -40.958 1.00 96.38 523 GLU A O 1
ATOM 4111 N N . LEU A 1 524 ? 17.117 12.112 -40.677 1.00 96.81 524 LEU A N 1
ATOM 4112 C CA . LEU A 1 524 ? 15.925 12.151 -39.827 1.00 96.81 524 LEU A CA 1
ATOM 4113 C C . LEU A 1 524 ? 16.218 12.496 -38.361 1.00 96.81 524 LEU A C 1
ATOM 4115 O O . LEU A 1 524 ? 15.297 12.903 -37.656 1.00 96.81 524 LEU A O 1
ATOM 4119 N N . LEU A 1 525 ? 17.460 12.330 -37.890 1.00 97.62 525 LEU A N 1
ATOM 4120 C CA . LEU A 1 525 ? 17.788 12.367 -36.459 1.00 97.62 525 LEU A CA 1
ATOM 4121 C C . LEU A 1 525 ? 18.693 13.535 -36.069 1.00 97.62 525 LEU A C 1
ATOM 4123 O O . LEU A 1 525 ? 19.801 13.684 -36.583 1.00 97.62 525 LEU A O 1
ATOM 4127 N N . ASP A 1 526 ? 18.276 14.293 -35.064 1.00 97.81 526 ASP A N 1
ATOM 4128 C CA . ASP A 1 526 ? 19.056 15.381 -34.468 1.00 97.81 526 ASP A CA 1
ATOM 4129 C C . ASP A 1 526 ? 20.056 14.901 -33.408 1.00 97.81 526 ASP A C 1
ATOM 4131 O O . ASP A 1 526 ? 20.886 15.681 -32.950 1.00 97.81 526 ASP A O 1
ATOM 4135 N N . GLY A 1 527 ? 20.018 13.619 -33.042 1.00 97.75 527 GLY A N 1
ATOM 4136 C CA . GLY A 1 527 ? 21.014 12.984 -32.185 1.00 97.75 527 GLY A CA 1
ATOM 4137 C C . GLY A 1 527 ? 20.592 11.594 -31.717 1.00 97.75 527 GLY A C 1
ATOM 4138 O O . GLY A 1 527 ? 19.408 11.246 -31.762 1.00 97.75 527 GLY A O 1
ATOM 4139 N N . ILE A 1 528 ? 21.555 10.804 -31.240 1.00 97.81 528 ILE A N 1
ATOM 4140 C CA . ILE A 1 528 ? 21.296 9.472 -30.685 1.00 97.81 528 ILE A CA 1
ATOM 4141 C C . ILE A 1 528 ? 21.995 9.237 -29.345 1.00 97.81 528 ILE A C 1
ATOM 4143 O O . ILE A 1 528 ? 23.089 9.750 -29.104 1.00 97.81 528 ILE A O 1
ATOM 4147 N N . ALA A 1 529 ? 21.382 8.407 -28.499 1.00 97.88 529 ALA A N 1
ATOM 4148 C CA . ALA A 1 529 ? 22.022 7.867 -27.301 1.00 97.88 529 ALA A CA 1
ATOM 4149 C C . ALA A 1 529 ? 21.838 6.346 -27.206 1.00 97.88 529 ALA A C 1
ATOM 4151 O O . ALA A 1 529 ? 20.713 5.854 -27.112 1.00 97.88 529 ALA A O 1
ATOM 4152 N N . ALA A 1 530 ? 22.940 5.603 -27.200 1.00 97.44 530 ALA A N 1
ATOM 4153 C CA . ALA A 1 530 ? 22.942 4.149 -27.084 1.00 97.44 530 ALA A CA 1
ATOM 4154 C C . ALA A 1 530 ? 23.581 3.705 -25.760 1.00 97.44 530 ALA A C 1
ATOM 4156 O O . ALA A 1 530 ? 24.620 4.228 -25.353 1.00 97.44 530 ALA A O 1
ATOM 4157 N N . PHE A 1 531 ? 22.973 2.718 -25.101 1.00 97.19 531 PHE A N 1
ATOM 4158 C CA . PHE A 1 531 ? 23.403 2.198 -23.800 1.00 97.19 531 PHE A CA 1
ATOM 4159 C C . PHE A 1 531 ? 23.660 0.688 -23.905 1.00 97.19 531 PHE A C 1
ATOM 4161 O O . PHE A 1 531 ? 22.713 -0.081 -24.027 1.00 97.19 531 PHE A O 1
ATOM 4168 N N . GLY A 1 532 ? 24.922 0.252 -23.888 1.00 95.69 532 GLY A N 1
ATOM 4169 C CA . GLY A 1 532 ? 25.280 -1.171 -23.971 1.00 95.69 532 GLY A CA 1
ATOM 4170 C C . GLY A 1 532 ? 24.887 -1.810 -25.307 1.00 95.69 532 GLY A C 1
ATOM 4171 O O . GLY A 1 532 ? 24.081 -2.726 -25.321 1.00 95.69 532 GLY A O 1
ATOM 4172 N N . ALA A 1 533 ? 25.378 -1.295 -26.440 1.00 97.38 533 ALA A N 1
ATOM 4173 C CA . ALA A 1 533 ? 24.959 -1.713 -27.783 1.00 97.38 533 ALA A CA 1
ATOM 4174 C C . ALA A 1 533 ? 26.045 -2.512 -28.523 1.00 97.38 533 ALA A C 1
ATOM 4176 O O . ALA A 1 533 ? 27.224 -2.181 -28.467 1.00 97.38 533 ALA A O 1
ATOM 4177 N N . ALA A 1 534 ? 25.664 -3.530 -29.291 1.00 97.88 534 ALA A N 1
ATOM 4178 C CA . ALA A 1 534 ? 26.557 -4.126 -30.281 1.00 97.88 534 ALA A CA 1
ATOM 4179 C C . ALA A 1 534 ? 26.690 -3.179 -31.482 1.00 97.88 534 ALA A C 1
ATOM 4181 O O . ALA A 1 534 ? 25.701 -2.569 -31.899 1.00 97.88 534 ALA A O 1
ATOM 4182 N N . THR A 1 535 ? 27.896 -3.061 -32.035 1.00 97.50 535 THR A N 1
ATOM 4183 C CA . THR A 1 535 ? 28.206 -2.145 -33.150 1.00 97.50 535 THR A CA 1
ATOM 4184 C C . THR A 1 535 ? 28.631 -2.888 -34.417 1.00 97.50 535 THR A C 1
ATOM 4186 O O . THR A 1 535 ? 28.621 -2.315 -35.509 1.00 97.50 535 THR A O 1
ATOM 4189 N N . ASN A 1 536 ? 28.953 -4.177 -34.290 1.00 97.56 536 ASN A N 1
ATOM 4190 C CA . ASN A 1 536 ? 29.235 -5.079 -35.392 1.00 97.56 536 ASN A CA 1
ATOM 4191 C C . ASN A 1 536 ? 28.468 -6.395 -35.204 1.00 97.56 536 ASN A C 1
ATOM 4193 O O . ASN A 1 536 ? 28.838 -7.221 -34.371 1.00 97.56 536 ASN A O 1
ATOM 4197 N N . LEU A 1 537 ? 27.407 -6.600 -35.988 1.00 96.62 537 LEU A N 1
ATOM 4198 C CA . LEU A 1 537 ? 26.572 -7.797 -35.880 1.00 96.62 537 LEU A CA 1
ATOM 4199 C C . LEU A 1 537 ? 27.299 -9.080 -36.289 1.00 96.62 537 LEU A C 1
ATOM 4201 O O . LEU A 1 537 ? 26.951 -10.135 -35.768 1.00 96.62 537 LEU A O 1
ATOM 4205 N N . GLU A 1 538 ? 28.293 -9.016 -37.183 1.00 95.50 538 GLU A N 1
ATOM 4206 C CA . GLU A 1 538 ? 29.044 -10.211 -37.593 1.00 95.50 538 GLU A CA 1
ATOM 4207 C C . GLU A 1 538 ? 29.880 -10.739 -36.427 1.00 95.50 538 GLU A C 1
ATOM 4209 O O . GLU A 1 538 ? 29.673 -11.860 -35.969 1.00 95.50 538 GLU A O 1
ATOM 4214 N N . THR A 1 539 ? 30.761 -9.898 -35.881 1.00 96.94 539 THR A N 1
ATOM 4215 C CA . THR A 1 539 ? 31.651 -10.312 -34.787 1.00 96.94 539 THR A CA 1
ATOM 4216 C C . THR A 1 539 ? 30.883 -10.559 -33.494 1.00 96.94 539 THR A C 1
ATOM 4218 O O . THR A 1 539 ? 31.273 -11.404 -32.690 1.00 96.94 539 THR A O 1
ATOM 4221 N N . TYR A 1 540 ? 29.763 -9.859 -33.284 1.00 98.00 540 TYR A N 1
ATOM 4222 C CA . TYR A 1 540 ? 28.892 -10.142 -32.151 1.00 98.00 540 TYR A CA 1
ATOM 4223 C C . TYR A 1 540 ? 28.204 -11.503 -32.293 1.00 98.00 540 TYR A C 1
ATOM 4225 O O . TYR A 1 540 ? 28.173 -12.258 -31.327 1.00 98.00 540 TYR A O 1
ATOM 4233 N N . LEU A 1 541 ? 27.710 -11.864 -33.484 1.00 97.75 541 LEU A N 1
ATOM 4234 C CA . LEU A 1 541 ? 27.129 -13.186 -33.721 1.00 97.75 541 LEU A CA 1
ATOM 4235 C C . LEU A 1 541 ? 28.163 -14.306 -33.552 1.00 97.75 541 LEU A C 1
ATOM 4237 O O . LEU A 1 541 ? 27.849 -15.333 -32.951 1.00 97.75 541 LEU A O 1
ATOM 4241 N N . GLU A 1 542 ? 29.388 -14.113 -34.044 1.00 97.06 542 GLU A N 1
ATOM 4242 C CA . GLU A 1 542 ? 30.497 -15.047 -33.814 1.00 97.06 542 GLU A CA 1
ATOM 4243 C C . GLU A 1 542 ? 30.756 -15.244 -32.319 1.00 97.06 542 GLU A C 1
ATOM 4245 O O . GLU A 1 542 ? 30.832 -16.382 -31.858 1.00 97.06 542 GLU A O 1
ATOM 4250 N N . TRP A 1 543 ? 30.810 -14.153 -31.548 1.00 97.88 543 TRP A N 1
ATOM 4251 C CA . TRP A 1 543 ? 30.956 -14.228 -30.098 1.00 97.88 543 TRP A CA 1
ATOM 4252 C C . TRP A 1 543 ? 29.778 -14.960 -29.449 1.00 97.88 543 TRP A C 1
ATOM 4254 O O . TRP A 1 543 ? 30.006 -15.901 -28.695 1.00 97.88 543 TRP A O 1
ATOM 4264 N N . LEU A 1 544 ? 28.531 -14.612 -29.785 1.00 98.00 544 LEU A N 1
ATOM 4265 C CA . LEU A 1 544 ? 27.328 -15.227 -29.215 1.00 98.00 544 LEU A CA 1
ATOM 4266 C C . LEU A 1 544 ? 27.286 -16.748 -29.416 1.00 98.00 544 LEU A C 1
ATOM 4268 O O . LEU A 1 544 ? 26.871 -17.472 -28.513 1.00 98.00 544 LEU A O 1
ATOM 4272 N N . LYS A 1 545 ? 27.755 -17.245 -30.567 1.00 96.38 545 LYS A N 1
ATOM 4273 C CA . LYS A 1 545 ? 27.829 -18.686 -30.868 1.00 96.38 545 LYS A CA 1
ATOM 4274 C C . LYS A 1 545 ? 28.767 -19.459 -29.943 1.00 96.38 545 LYS A C 1
ATOM 4276 O O . LYS A 1 545 ? 28.629 -20.672 -29.832 1.00 96.38 545 LYS A O 1
ATOM 4281 N N . THR A 1 546 ? 29.697 -18.773 -29.279 1.00 96.88 546 THR A N 1
ATOM 4282 C CA . THR A 1 546 ? 30.618 -19.383 -28.305 1.00 96.88 546 THR A CA 1
ATOM 4283 C C . THR A 1 546 ? 30.057 -19.425 -26.881 1.00 96.88 546 THR A C 1
ATOM 4285 O O . THR A 1 546 ? 30.686 -20.000 -25.999 1.00 96.88 546 THR A O 1
ATOM 4288 N N . GLN A 1 547 ? 28.895 -18.815 -26.634 1.00 96.81 547 GLN A N 1
ATOM 4289 C CA . GLN A 1 547 ? 28.326 -18.651 -25.295 1.00 96.81 547 GLN A CA 1
ATOM 4290 C C . GLN A 1 547 ? 27.229 -19.679 -25.011 1.00 96.81 547 GLN A C 1
ATOM 4292 O O . GLN A 1 547 ? 26.509 -20.077 -25.913 1.00 96.81 547 GLN A O 1
ATOM 4297 N N . GLU A 1 548 ? 27.011 -20.062 -23.752 1.00 94.50 548 GLU A N 1
ATOM 4298 C CA . GLU A 1 548 ? 25.979 -21.060 -23.396 1.00 94.50 548 GLU A CA 1
ATOM 4299 C C . GLU A 1 548 ? 24.716 -20.456 -22.759 1.00 94.50 548 GLU A C 1
ATOM 4301 O O . GLU A 1 548 ? 23.682 -21.119 -22.659 1.00 94.50 548 GLU A O 1
ATOM 4306 N N . LYS A 1 549 ? 24.759 -19.186 -22.335 1.00 94.06 549 LYS A N 1
ATOM 4307 C CA . LYS A 1 549 ? 23.637 -18.538 -21.636 1.00 94.06 549 LYS A CA 1
ATOM 4308 C C . LYS A 1 549 ? 22.381 -18.491 -22.535 1.00 94.06 549 LYS A C 1
ATOM 4310 O O . LYS A 1 549 ? 22.478 -17.990 -23.659 1.00 94.06 549 LYS A O 1
ATOM 4315 N N . PRO A 1 550 ? 21.188 -18.899 -22.048 1.00 94.81 550 PRO A N 1
ATOM 4316 C CA . PRO A 1 550 ? 19.966 -18.962 -22.862 1.00 94.81 550 PRO A CA 1
ATOM 4317 C C . PRO A 1 550 ? 19.619 -17.661 -23.594 1.00 94.81 550 PRO A C 1
ATOM 4319 O O . PRO A 1 550 ? 19.335 -17.686 -24.790 1.00 94.81 550 PRO A O 1
ATOM 4322 N N . ILE A 1 551 ? 19.729 -16.518 -22.909 1.00 93.69 551 ILE A N 1
ATOM 4323 C CA . ILE A 1 551 ? 19.462 -15.196 -23.492 1.00 93.69 551 ILE A CA 1
ATOM 4324 C C . ILE A 1 551 ? 20.392 -14.873 -24.673 1.00 93.69 551 ILE A C 1
ATOM 4326 O O . ILE A 1 551 ? 19.964 -14.297 -25.668 1.00 93.69 551 ILE A O 1
ATOM 4330 N N . LEU A 1 552 ? 21.656 -15.301 -24.618 1.00 96.94 552 LEU A N 1
ATOM 4331 C CA . LEU A 1 552 ? 22.628 -15.073 -25.691 1.00 96.94 552 LEU A CA 1
ATOM 4332 C C . LEU A 1 552 ? 22.314 -15.941 -26.909 1.00 96.94 552 LEU A C 1
ATOM 4334 O O . LEU A 1 552 ? 22.375 -15.477 -28.046 1.00 96.94 552 LEU A O 1
ATOM 4338 N N . GLN A 1 553 ? 21.868 -17.173 -26.670 1.00 96.81 553 GLN A N 1
ATOM 4339 C CA . GLN A 1 553 ? 21.381 -18.063 -27.721 1.00 96.81 553 GLN A CA 1
ATOM 4340 C C . GLN A 1 553 ? 20.091 -17.549 -28.376 1.00 96.81 553 GLN A C 1
ATOM 4342 O O . GLN A 1 553 ? 19.860 -17.773 -29.565 1.00 96.81 553 GLN A O 1
ATOM 4347 N N . GLU A 1 554 ? 19.226 -16.862 -27.630 1.00 96.06 554 GLU A N 1
ATOM 4348 C CA . GLU A 1 554 ? 18.049 -16.179 -28.184 1.00 96.06 554 GLU A CA 1
ATOM 4349 C C . GLU A 1 554 ? 18.437 -14.980 -29.052 1.00 96.06 554 GLU A C 1
ATOM 4351 O O . GLU A 1 554 ? 17.912 -14.834 -30.161 1.00 96.06 554 GLU A O 1
ATOM 4356 N N . ILE A 1 555 ? 19.396 -14.164 -28.602 1.00 97.00 555 ILE A N 1
ATOM 4357 C CA . ILE A 1 555 ? 19.936 -13.050 -29.392 1.00 97.00 555 ILE A CA 1
ATOM 4358 C C . ILE A 1 555 ? 20.571 -13.572 -30.688 1.00 97.00 555 ILE A C 1
ATOM 4360 O O . ILE A 1 555 ? 20.254 -13.050 -31.758 1.00 97.00 555 ILE A O 1
ATOM 4364 N N . ALA A 1 556 ? 21.390 -14.628 -30.622 1.00 97.44 556 ALA A N 1
ATOM 4365 C CA . ALA A 1 556 ? 22.031 -15.234 -31.792 1.00 97.44 556 ALA A CA 1
ATOM 4366 C C . ALA A 1 556 ? 20.999 -15.663 -32.842 1.00 97.44 556 ALA A C 1
ATOM 4368 O O . ALA A 1 556 ? 21.061 -15.229 -33.993 1.00 97.44 556 ALA A O 1
ATOM 4369 N N . ARG A 1 557 ? 19.985 -16.431 -32.421 1.00 96.50 557 ARG A N 1
ATOM 4370 C CA . ARG A 1 557 ? 18.889 -16.882 -33.293 1.00 96.50 557 ARG A CA 1
ATOM 4371 C C . ARG A 1 557 ? 18.110 -15.716 -33.897 1.00 96.50 557 ARG A C 1
ATOM 4373 O O . ARG A 1 557 ? 17.700 -15.783 -35.055 1.00 96.50 557 ARG A O 1
ATOM 4380 N N . ALA A 1 558 ? 17.894 -14.645 -33.134 1.00 95.69 558 ALA A N 1
ATOM 4381 C CA . ALA A 1 558 ? 17.228 -13.449 -33.637 1.00 95.69 558 ALA A CA 1
ATOM 4382 C C . ALA A 1 558 ? 18.063 -12.737 -34.716 1.00 95.69 558 ALA A C 1
ATOM 4384 O O . ALA A 1 558 ? 17.502 -12.327 -35.733 1.00 95.69 558 ALA A O 1
ATOM 4385 N N . ILE A 1 559 ? 19.384 -12.630 -34.537 1.00 96.81 559 ILE A N 1
ATOM 4386 C CA . ILE A 1 559 ? 20.284 -12.069 -35.555 1.00 96.81 559 ILE A CA 1
ATOM 4387 C C . ILE A 1 559 ? 20.294 -12.963 -36.799 1.00 96.81 559 ILE A C 1
ATOM 4389 O O . ILE A 1 559 ? 20.081 -12.455 -37.891 1.00 96.81 559 ILE A O 1
ATOM 4393 N N . GLU A 1 560 ? 20.456 -14.280 -36.667 1.00 96.19 560 GLU A N 1
ATOM 4394 C CA . GLU A 1 560 ? 20.475 -15.202 -37.815 1.00 96.19 560 GLU A CA 1
ATOM 4395 C C . GLU A 1 560 ? 19.169 -15.192 -38.610 1.00 96.19 560 GLU A C 1
ATOM 4397 O O . GLU A 1 560 ? 19.183 -15.250 -39.837 1.00 96.19 560 GLU A O 1
ATOM 4402 N N . LYS A 1 561 ? 18.030 -15.081 -37.924 1.00 95.38 561 LYS A N 1
ATOM 4403 C CA . LYS A 1 561 ? 16.721 -15.012 -38.574 1.00 95.38 561 LYS A CA 1
ATOM 4404 C C . LYS A 1 561 ? 16.548 -13.732 -39.394 1.00 95.38 561 LYS A C 1
ATOM 4406 O O . LYS A 1 561 ? 16.013 -13.786 -40.497 1.00 95.38 561 LYS A O 1
ATOM 4411 N N . ASN A 1 562 ? 16.932 -12.586 -38.833 1.00 94.50 562 ASN A N 1
ATOM 4412 C CA . ASN A 1 562 ? 16.622 -11.273 -39.413 1.00 94.50 562 ASN A CA 1
ATOM 4413 C C . ASN A 1 562 ? 17.765 -10.700 -40.265 1.00 94.50 562 ASN A C 1
ATOM 4415 O O . ASN A 1 562 ? 17.524 -9.858 -41.125 1.00 94.50 562 ASN A O 1
ATOM 4419 N N . HIS A 1 563 ? 18.985 -11.197 -40.064 1.00 96.06 563 HIS A N 1
ATOM 4420 C CA . HIS A 1 563 ? 20.208 -10.834 -40.778 1.00 96.06 563 HIS A CA 1
ATOM 4421 C C . HIS A 1 563 ? 20.954 -12.115 -41.225 1.00 96.06 563 HIS A C 1
ATOM 4423 O O . HIS A 1 563 ? 22.034 -12.438 -40.717 1.00 96.06 563 HIS A O 1
ATOM 4429 N N . PRO A 1 564 ? 20.373 -12.901 -42.154 1.00 94.81 564 PRO A N 1
ATOM 4430 C CA . PRO A 1 564 ? 20.799 -14.282 -42.412 1.00 94.81 564 PRO A CA 1
ATOM 4431 C C . PRO A 1 564 ? 22.145 -14.405 -43.127 1.00 94.81 564 PRO A C 1
ATOM 4433 O O . PRO A 1 564 ? 22.878 -15.372 -42.913 1.00 94.81 564 PRO A O 1
ATOM 4436 N N . THR A 1 565 ? 22.514 -13.427 -43.954 1.00 96.56 565 THR A N 1
ATOM 4437 C CA . THR A 1 565 ? 23.772 -13.452 -44.710 1.00 96.56 565 THR A CA 1
ATOM 4438 C C . THR A 1 565 ? 24.799 -12.501 -44.106 1.00 96.56 565 THR A C 1
ATOM 4440 O O . THR A 1 565 ? 24.448 -11.470 -43.534 1.00 96.56 565 THR A O 1
ATOM 4443 N N . GLU A 1 566 ? 26.081 -12.825 -44.280 1.00 95.69 566 GLU A N 1
ATOM 4444 C CA . GLU A 1 566 ? 27.197 -11.955 -43.879 1.00 95.69 566 GLU A CA 1
ATOM 4445 C C . GLU A 1 566 ? 27.077 -10.561 -44.517 1.00 95.69 566 GLU A C 1
ATOM 4447 O O . GLU A 1 566 ? 27.318 -9.550 -43.867 1.00 95.69 566 GLU A O 1
ATOM 4452 N N . ALA A 1 567 ? 26.630 -10.483 -45.775 1.00 95.69 567 ALA A N 1
ATOM 4453 C CA . ALA A 1 567 ? 26.402 -9.211 -46.457 1.00 95.69 567 ALA A CA 1
ATOM 4454 C C . ALA A 1 567 ? 25.338 -8.350 -45.751 1.00 95.69 567 ALA A C 1
ATOM 4456 O O . ALA A 1 567 ? 25.547 -7.151 -45.571 1.00 95.69 567 ALA A O 1
ATOM 4457 N N . ILE A 1 568 ? 24.226 -8.955 -45.310 1.00 95.44 568 ILE A N 1
ATOM 4458 C CA . ILE A 1 568 ? 23.174 -8.243 -44.569 1.00 95.44 568 ILE A CA 1
ATOM 4459 C C . ILE A 1 568 ? 23.691 -7.817 -43.189 1.00 95.44 568 ILE A C 1
ATOM 4461 O O . ILE A 1 568 ? 23.507 -6.664 -42.809 1.00 95.44 568 ILE A O 1
ATOM 4465 N N . ARG A 1 569 ? 24.408 -8.693 -42.470 1.00 96.75 569 ARG A N 1
ATOM 4466 C CA . ARG A 1 569 ? 24.995 -8.349 -41.163 1.00 96.75 569 ARG A CA 1
ATOM 4467 C C . ARG A 1 569 ? 26.013 -7.222 -41.266 1.00 96.75 569 ARG A C 1
ATOM 4469 O O . ARG A 1 569 ? 25.935 -6.290 -40.480 1.00 96.75 569 ARG A O 1
ATOM 4476 N N . LYS A 1 570 ? 26.899 -7.237 -42.268 1.00 95.25 570 LYS A N 1
ATOM 4477 C CA . LYS A 1 570 ? 27.833 -6.130 -42.537 1.00 95.25 570 LYS A CA 1
ATOM 4478 C C . LYS A 1 570 ? 27.111 -4.829 -42.888 1.00 95.25 570 LYS A C 1
ATOM 4480 O O . LYS A 1 570 ? 27.532 -3.764 -42.447 1.00 95.25 570 LYS A O 1
ATOM 4485 N N . ASN A 1 571 ? 26.017 -4.891 -43.647 1.00 93.94 571 ASN A N 1
ATOM 4486 C CA . ASN A 1 571 ? 25.180 -3.717 -43.912 1.00 93.94 571 ASN A CA 1
ATOM 4487 C C . ASN A 1 571 ? 24.532 -3.165 -42.623 1.00 93.94 571 ASN A C 1
ATOM 4489 O O . ASN A 1 571 ? 24.369 -1.958 -42.484 1.00 93.94 571 ASN A O 1
ATOM 4493 N N . ALA A 1 572 ? 24.231 -4.035 -41.659 1.00 94.50 572 ALA A N 1
ATOM 4494 C CA . ALA A 1 572 ? 23.694 -3.701 -40.340 1.00 94.50 572 ALA A CA 1
ATOM 4495 C C . ALA A 1 572 ? 24.771 -3.576 -39.231 1.00 94.50 572 ALA A C 1
ATOM 4497 O O . ALA A 1 572 ? 24.452 -3.580 -38.043 1.00 94.50 572 ALA A O 1
ATOM 4498 N N . SER A 1 573 ? 26.051 -3.433 -39.590 1.00 96.69 573 SER A N 1
ATOM 4499 C CA . SER A 1 573 ? 27.154 -3.194 -38.649 1.00 96.69 573 SER A CA 1
ATOM 4500 C C . SER A 1 573 ? 27.573 -1.730 -38.703 1.00 96.69 573 SER A C 1
ATOM 4502 O O . SER A 1 573 ? 28.339 -1.335 -39.580 1.00 96.69 573 SER A O 1
ATOM 4504 N N . VAL A 1 574 ? 27.108 -0.916 -37.750 1.00 95.94 574 VAL A N 1
ATOM 4505 C CA . VAL A 1 574 ? 27.357 0.539 -37.732 1.00 95.94 574 VAL A CA 1
ATOM 4506 C C . VAL A 1 574 ? 28.844 0.903 -37.780 1.00 95.94 574 VAL A C 1
ATOM 4508 O O . VAL A 1 574 ? 29.210 1.928 -38.347 1.00 95.94 574 VAL A O 1
ATOM 4511 N N . CYS A 1 575 ? 29.728 0.056 -37.244 1.00 95.06 575 CYS A N 1
ATOM 4512 C CA . CYS A 1 575 ? 31.168 0.299 -37.296 1.00 95.06 575 CYS A CA 1
ATOM 4513 C C . CYS A 1 575 ? 31.733 0.351 -38.726 1.00 95.06 575 CYS A C 1
ATOM 4515 O O . CYS A 1 575 ? 32.793 0.934 -38.929 1.00 95.06 575 CYS A O 1
ATOM 4517 N N . LEU A 1 576 ? 31.043 -0.252 -39.700 1.00 96.31 576 LEU A N 1
ATOM 4518 C CA . LEU A 1 576 ? 31.425 -0.255 -41.114 1.00 96.31 576 LEU A CA 1
ATOM 4519 C C . LEU A 1 576 ? 30.835 0.921 -41.904 1.00 96.31 576 LEU A C 1
ATOM 4521 O O . LEU A 1 576 ? 31.228 1.107 -43.047 1.00 96.31 576 LEU A O 1
ATOM 4525 N N . HIS A 1 577 ? 29.919 1.685 -41.298 1.00 96.56 577 HIS A N 1
ATOM 4526 C CA . HIS A 1 577 ? 29.207 2.820 -41.910 1.00 96.56 577 HIS A CA 1
ATOM 4527 C C . HIS A 1 577 ? 29.288 4.064 -41.016 1.00 96.56 577 HIS A C 1
ATOM 4529 O O . HIS A 1 577 ? 28.372 4.886 -40.953 1.00 96.56 577 HIS A O 1
ATOM 4535 N N . ALA A 1 578 ? 30.364 4.168 -40.237 1.00 94.44 578 ALA A N 1
ATOM 4536 C CA . ALA A 1 578 ? 30.539 5.190 -39.215 1.00 94.44 578 ALA A CA 1
ATOM 4537 C C . ALA A 1 578 ? 30.531 6.609 -39.811 1.00 94.44 578 ALA A C 1
ATOM 4539 O O . ALA A 1 578 ? 30.087 7.558 -39.172 1.00 94.44 578 ALA A O 1
ATOM 4540 N N . GLU A 1 579 ? 31.016 6.778 -41.040 1.00 95.00 579 GLU A N 1
ATOM 4541 C CA . GLU A 1 579 ? 30.972 8.006 -41.841 1.00 95.00 579 GLU A CA 1
ATOM 4542 C C . GLU A 1 579 ? 29.566 8.570 -42.057 1.00 95.00 579 GLU A C 1
ATOM 4544 O O . GLU A 1 579 ? 29.436 9.787 -42.170 1.00 95.00 579 GLU A O 1
ATOM 4549 N N . ASN A 1 580 ? 28.523 7.737 -42.020 1.00 96.25 580 ASN A N 1
ATOM 4550 C CA . ASN A 1 580 ? 27.146 8.201 -42.191 1.00 96.25 580 ASN A CA 1
ATOM 4551 C C . ASN A 1 580 ? 26.591 8.883 -40.933 1.00 96.25 580 ASN A C 1
ATOM 4553 O O . ASN A 1 580 ? 25.579 9.576 -41.001 1.00 96.25 580 ASN A O 1
ATOM 4557 N N . LEU A 1 581 ? 27.236 8.714 -39.775 1.00 96.12 581 LEU A N 1
ATOM 4558 C CA . LEU A 1 581 ? 26.771 9.281 -38.513 1.00 96.12 581 LEU A CA 1
ATOM 4559 C C . LEU A 1 581 ? 27.175 10.757 -38.382 1.00 96.12 581 LEU A C 1
ATOM 4561 O O . LEU A 1 581 ? 28.228 11.095 -37.829 1.00 96.12 581 LEU A O 1
ATOM 4565 N N . SER A 1 582 ? 26.315 11.635 -38.898 1.00 94.06 582 SER A N 1
ATOM 4566 C CA . SER A 1 582 ? 26.518 13.089 -38.930 1.00 94.06 582 SER A CA 1
ATOM 4567 C C . SER A 1 582 ? 25.965 13.841 -37.713 1.00 94.06 582 SER A C 1
ATOM 4569 O O . SER A 1 582 ? 26.270 15.013 -37.528 1.00 94.06 582 SER A O 1
ATOM 4571 N N . MET A 1 583 ? 25.141 13.198 -36.887 1.00 96.00 583 MET A N 1
ATOM 4572 C CA . MET A 1 583 ? 24.490 13.805 -35.722 1.00 96.00 583 MET A CA 1
ATOM 4573 C C . MET A 1 583 ? 25.322 13.635 -34.437 1.00 96.00 583 MET A C 1
ATOM 4575 O O . MET A 1 583 ? 26.239 12.814 -34.413 1.00 96.00 583 MET A O 1
ATOM 4579 N N . PRO A 1 584 ? 25.017 14.365 -33.348 1.00 97.56 584 PRO A N 1
ATOM 4580 C CA . PRO A 1 584 ? 25.549 14.082 -32.016 1.00 97.56 584 PRO A CA 1
ATOM 4581 C C . PRO A 1 584 ? 25.229 12.658 -31.537 1.00 97.56 584 PRO A C 1
ATOM 4583 O O . PRO A 1 584 ? 24.083 12.209 -31.605 1.00 97.56 584 PRO A O 1
ATOM 4586 N N . ILE A 1 585 ? 26.236 11.961 -31.014 1.00 97.50 585 ILE A N 1
ATOM 4587 C CA . ILE A 1 585 ? 26.160 10.563 -30.580 1.00 97.50 585 ILE A CA 1
ATOM 4588 C C . ILE A 1 585 ? 26.699 10.454 -29.162 1.00 97.50 585 ILE A C 1
ATOM 4590 O O . ILE A 1 585 ? 27.848 10.809 -28.893 1.00 97.50 585 ILE A O 1
ATOM 4594 N N . TRP A 1 586 ? 25.889 9.881 -28.282 1.00 97.75 586 TRP A N 1
ATOM 4595 C CA . TRP A 1 586 ? 26.305 9.471 -26.949 1.00 97.75 586 TRP A CA 1
ATOM 4596 C C . TRP A 1 586 ? 26.270 7.957 -26.843 1.00 97.75 586 TRP A C 1
ATOM 4598 O O . TRP A 1 586 ? 25.242 7.330 -27.091 1.00 97.75 586 TRP A O 1
ATOM 4608 N N . TYR A 1 587 ? 27.396 7.363 -26.471 1.00 98.06 587 TYR A N 1
ATOM 4609 C CA . TYR A 1 587 ? 27.512 5.925 -26.333 1.00 98.06 587 TYR A CA 1
ATOM 4610 C C . TYR A 1 587 ? 28.090 5.555 -24.972 1.00 98.06 587 TYR A C 1
ATOM 4612 O O . TYR A 1 587 ? 29.230 5.890 -24.650 1.00 98.06 587 TYR A O 1
ATOM 4620 N N . LEU A 1 588 ? 27.282 4.877 -24.161 1.00 98.06 588 LEU A N 1
ATOM 4621 C CA . LEU A 1 588 ? 27.676 4.410 -22.841 1.00 98.06 588 LEU A CA 1
ATOM 4622 C C . LEU A 1 588 ? 27.708 2.882 -22.808 1.00 98.06 588 LEU A C 1
ATOM 4624 O O . LEU A 1 588 ? 26.832 2.238 -23.384 1.00 98.06 588 LEU A O 1
ATOM 4628 N N . HIS A 1 589 ? 28.691 2.298 -22.124 1.00 98.31 589 HIS A N 1
ATOM 4629 C CA . HIS A 1 589 ? 28.858 0.841 -22.058 1.00 98.31 589 HIS A CA 1
ATOM 4630 C C . HIS A 1 589 ? 29.419 0.391 -20.700 1.00 98.31 589 HIS A C 1
ATOM 4632 O O . HIS A 1 589 ? 30.228 1.101 -20.100 1.00 98.31 589 HIS A O 1
ATOM 4638 N N . GLY A 1 590 ? 28.985 -0.768 -20.199 1.00 97.75 590 GLY A N 1
ATOM 4639 C CA . GLY A 1 590 ? 29.526 -1.363 -18.974 1.00 97.75 590 GLY A CA 1
ATOM 4640 C C . GLY A 1 590 ? 30.858 -2.068 -19.238 1.00 97.75 590 GLY A C 1
ATOM 4641 O O . GLY A 1 590 ? 30.944 -2.892 -20.136 1.00 97.75 590 GLY A O 1
ATOM 4642 N N . GLY A 1 591 ? 31.907 -1.772 -18.471 1.00 96.69 591 GLY A N 1
ATOM 4643 C CA . GLY A 1 591 ? 33.240 -2.360 -18.679 1.00 96.69 591 GLY A CA 1
ATOM 4644 C C . GLY A 1 591 ? 33.345 -3.862 -18.366 1.00 96.69 591 GLY A C 1
ATOM 4645 O O . GLY A 1 591 ? 34.374 -4.467 -18.640 1.00 96.69 591 GLY A O 1
ATOM 4646 N N . ALA A 1 592 ? 32.302 -4.459 -17.787 1.00 96.62 592 ALA A N 1
ATOM 4647 C CA . ALA A 1 592 ? 32.169 -5.884 -17.490 1.00 96.62 592 ALA A CA 1
ATOM 4648 C C . ALA A 1 592 ? 30.809 -6.425 -17.981 1.00 96.62 592 ALA A C 1
ATOM 4650 O O . ALA A 1 592 ? 30.155 -7.222 -17.309 1.00 96.62 592 ALA A O 1
ATOM 4651 N N . ASP A 1 593 ? 30.334 -5.932 -19.127 1.00 97.12 593 ASP A N 1
ATOM 4652 C CA . ASP A 1 593 ? 29.085 -6.382 -19.738 1.00 97.12 593 ASP A CA 1
ATOM 4653 C C . ASP A 1 593 ? 29.210 -7.831 -20.249 1.00 97.12 593 ASP A C 1
ATOM 4655 O O . ASP A 1 593 ? 30.027 -8.154 -21.110 1.00 97.12 593 ASP A O 1
ATOM 4659 N N . GLU A 1 594 ? 28.394 -8.726 -19.687 1.00 95.56 594 GLU A N 1
ATOM 4660 C CA . GLU A 1 594 ? 28.369 -10.150 -20.038 1.00 95.56 594 GLU A CA 1
ATOM 4661 C C . GLU A 1 594 ? 27.295 -10.505 -21.082 1.00 95.56 594 GLU A C 1
ATOM 4663 O O . GLU A 1 594 ? 27.103 -11.688 -21.384 1.00 95.56 594 GLU A O 1
ATOM 4668 N N . ILE A 1 595 ? 26.543 -9.516 -21.577 1.00 96.94 595 ILE A N 1
ATOM 4669 C CA . ILE A 1 595 ? 25.488 -9.683 -22.583 1.00 96.94 595 ILE A CA 1
ATOM 4670 C C . ILE A 1 595 ? 25.944 -9.164 -23.945 1.00 96.94 595 ILE A C 1
ATOM 4672 O O . ILE A 1 595 ? 25.759 -9.842 -24.960 1.00 96.94 595 ILE A O 1
ATOM 4676 N N . ILE A 1 596 ? 26.555 -7.981 -23.972 1.00 97.25 596 ILE A N 1
ATOM 4677 C CA . ILE A 1 596 ? 27.219 -7.423 -25.150 1.00 97.25 596 ILE A CA 1
ATOM 4678 C C . ILE A 1 596 ? 28.673 -7.140 -24.759 1.00 97.25 596 ILE A C 1
ATOM 4680 O O . ILE A 1 596 ? 28.895 -6.340 -23.861 1.00 97.25 596 ILE A O 1
ATOM 4684 N N . PRO A 1 597 ? 29.669 -7.773 -25.404 1.00 96.69 597 PRO A N 1
ATOM 4685 C CA . PRO A 1 597 ? 31.052 -7.670 -24.958 1.00 96.69 597 PRO A CA 1
ATOM 4686 C C . PRO A 1 597 ? 31.595 -6.235 -25.134 1.00 96.69 597 PRO A C 1
ATOM 4688 O O . PRO A 1 597 ? 31.394 -5.651 -26.211 1.00 96.69 597 PRO A O 1
ATOM 4691 N N . PRO A 1 598 ? 32.321 -5.671 -24.142 1.00 97.00 598 PRO A N 1
ATOM 4692 C CA . PRO A 1 598 ? 32.862 -4.307 -24.192 1.00 97.00 598 PRO A CA 1
ATOM 4693 C C . PRO A 1 598 ? 33.729 -4.014 -25.424 1.00 97.00 598 PRO A C 1
ATOM 4695 O O . PRO A 1 598 ? 33.803 -2.873 -25.884 1.00 97.00 598 PRO A O 1
ATOM 4698 N N . GLU A 1 599 ? 34.329 -5.039 -26.030 1.00 96.81 599 GLU A N 1
ATOM 4699 C CA . GLU A 1 599 ? 35.102 -4.947 -27.268 1.00 96.81 599 GLU A CA 1
ATOM 4700 C C . GLU A 1 599 ? 34.286 -4.367 -28.436 1.00 96.81 599 GLU A C 1
ATOM 4702 O O . GLU A 1 599 ? 34.850 -3.685 -29.302 1.00 96.81 599 GLU A O 1
ATOM 4707 N N . GLN A 1 600 ? 32.961 -4.572 -28.453 1.00 97.19 600 GLN A N 1
ATOM 4708 C CA . GLN A 1 600 ? 32.047 -3.922 -29.402 1.00 97.19 600 GLN A CA 1
ATOM 4709 C C . GLN A 1 600 ? 32.097 -2.400 -29.249 1.00 97.19 600 GLN A C 1
ATOM 4711 O O . GLN A 1 600 ? 32.114 -1.657 -30.236 1.00 97.19 600 GLN A O 1
ATOM 4716 N N . ALA A 1 601 ? 32.148 -1.921 -28.007 1.00 96.88 601 ALA A N 1
ATOM 4717 C CA . ALA A 1 601 ? 32.242 -0.506 -27.707 1.00 96.88 601 ALA A CA 1
ATOM 4718 C C . ALA A 1 601 ? 33.624 0.059 -28.022 1.00 96.88 601 ALA A C 1
ATOM 4720 O O . ALA A 1 601 ? 33.733 1.072 -28.714 1.00 96.88 601 ALA A O 1
ATOM 4721 N N . HIS A 1 602 ? 34.681 -0.626 -27.581 1.00 97.00 602 HIS A N 1
ATOM 4722 C CA . HIS A 1 602 ? 36.063 -0.186 -27.783 1.00 97.00 602 HIS A CA 1
ATOM 4723 C C . HIS A 1 602 ? 36.429 -0.077 -29.256 1.00 97.00 602 HIS A C 1
ATOM 4725 O O . HIS A 1 602 ? 37.064 0.895 -29.664 1.00 97.00 602 HIS A O 1
ATOM 4731 N N . THR A 1 603 ? 36.031 -1.062 -30.062 1.00 95.38 603 THR A N 1
ATOM 4732 C CA . THR A 1 603 ? 36.311 -1.070 -31.502 1.00 95.38 603 THR A CA 1
ATOM 4733 C C . THR A 1 603 ? 35.655 0.125 -32.180 1.00 95.38 603 THR A C 1
ATOM 4735 O O . THR A 1 603 ? 36.307 0.856 -32.925 1.00 95.38 603 THR A O 1
ATOM 4738 N N . PHE A 1 604 ? 34.387 0.383 -31.866 1.00 97.31 604 PHE A N 1
ATOM 4739 C CA . PHE A 1 604 ? 33.664 1.509 -32.438 1.00 97.31 604 PHE A CA 1
ATOM 4740 C C . PHE A 1 604 ? 34.196 2.864 -31.955 1.00 97.31 604 PHE A C 1
ATOM 4742 O O . PHE A 1 604 ? 34.383 3.774 -32.761 1.00 97.31 604 PHE A O 1
ATOM 4749 N N . ALA A 1 605 ? 34.536 2.989 -30.670 1.00 96.94 605 ALA A N 1
ATOM 4750 C CA . ALA A 1 605 ? 35.128 4.205 -30.121 1.00 96.94 605 ALA A CA 1
ATOM 4751 C C . ALA A 1 605 ? 36.485 4.542 -30.765 1.00 96.94 605 ALA A C 1
ATOM 4753 O O . ALA A 1 605 ? 36.780 5.716 -30.984 1.00 96.94 605 ALA A O 1
ATOM 4754 N N . LYS A 1 606 ? 37.290 3.530 -31.124 1.00 97.31 606 LYS A N 1
ATOM 4755 C CA . LYS A 1 606 ? 38.530 3.723 -31.897 1.00 97.31 606 LYS A CA 1
ATOM 4756 C C . LYS A 1 606 ? 38.252 4.250 -33.308 1.00 97.31 606 LYS A C 1
ATOM 4758 O O . LYS A 1 606 ? 38.958 5.146 -33.754 1.00 97.31 606 LYS A O 1
ATOM 4763 N N . ILE A 1 607 ? 37.227 3.734 -33.990 1.00 96.81 607 ILE A N 1
ATOM 4764 C CA . ILE A 1 607 ? 36.828 4.187 -35.338 1.00 96.81 607 ILE A CA 1
ATOM 4765 C C . ILE A 1 607 ? 36.339 5.641 -35.313 1.00 96.81 607 ILE A C 1
ATOM 4767 O O . ILE A 1 607 ? 36.656 6.427 -36.202 1.00 96.81 607 ILE A O 1
ATOM 4771 N N . MET A 1 608 ? 35.590 6.010 -34.275 1.00 96.81 608 MET A N 1
ATOM 4772 C CA . MET A 1 608 ? 35.037 7.355 -34.099 1.00 96.81 608 MET A CA 1
ATOM 4773 C C . MET A 1 608 ? 36.017 8.338 -33.438 1.00 96.81 608 MET A C 1
ATOM 4775 O O . MET A 1 608 ? 35.658 9.491 -33.192 1.00 96.81 608 MET A O 1
ATOM 4779 N N . HIS A 1 609 ? 37.247 7.909 -33.136 1.00 94.31 609 HIS A N 1
ATOM 4780 C CA . HIS A 1 609 ? 38.225 8.723 -32.422 1.00 94.31 609 HIS A CA 1
ATOM 4781 C C . HIS A 1 609 ? 38.500 10.049 -33.148 1.00 94.31 609 HIS A C 1
ATOM 4783 O O . HIS A 1 609 ? 38.719 10.087 -34.356 1.00 94.31 609 HIS A O 1
ATOM 4789 N N . GLY A 1 610 ? 38.490 11.151 -32.394 1.00 91.31 610 GLY A N 1
ATOM 4790 C CA . GLY A 1 610 ? 38.726 12.499 -32.918 1.00 91.31 610 GLY A CA 1
ATOM 4791 C C . GLY A 1 610 ? 37.506 13.176 -33.552 1.00 91.31 610 GLY A C 1
ATOM 4792 O O . GLY A 1 610 ? 37.587 14.359 -33.878 1.00 91.31 610 GLY A O 1
ATOM 4793 N N . ARG A 1 611 ? 36.364 12.489 -33.693 1.00 94.62 611 ARG A N 1
ATOM 4794 C CA . ARG A 1 611 ? 35.122 13.122 -34.155 1.00 94.62 611 ARG A CA 1
ATOM 4795 C C . ARG A 1 611 ? 34.476 13.941 -33.040 1.00 94.62 611 ARG A C 1
ATOM 4797 O O . ARG A 1 611 ? 34.221 13.434 -31.953 1.00 94.62 611 ARG A O 1
ATOM 4804 N N . THR A 1 612 ? 34.172 15.205 -33.322 1.00 93.25 612 THR A N 1
ATOM 4805 C CA . THR A 1 612 ? 33.604 16.148 -32.342 1.00 93.25 612 THR A CA 1
ATOM 4806 C C . THR A 1 612 ? 32.153 15.850 -31.974 1.00 93.25 612 THR A C 1
ATOM 4808 O O . THR A 1 612 ? 31.699 16.286 -30.922 1.00 93.25 612 THR A O 1
ATOM 4811 N N . ASN A 1 613 ? 31.432 15.110 -32.818 1.00 94.62 613 ASN A N 1
ATOM 4812 C CA . ASN A 1 613 ? 30.042 14.717 -32.600 1.00 94.62 613 ASN A CA 1
ATOM 4813 C C . ASN A 1 613 ? 29.892 13.374 -31.863 1.00 94.62 613 ASN A C 1
ATOM 4815 O O . ASN A 1 613 ? 28.770 12.892 -31.738 1.00 94.62 613 ASN A O 1
ATOM 4819 N N . PHE A 1 614 ? 30.980 12.753 -31.392 1.00 97.00 614 PHE A N 1
ATOM 4820 C CA . PHE A 1 614 ? 30.945 11.451 -30.726 1.00 97.00 614 PHE A CA 1
ATOM 4821 C C . PHE A 1 614 ? 31.469 11.518 -29.290 1.00 97.00 614 PHE A C 1
ATOM 4823 O O . PHE A 1 614 ? 32.604 11.923 -29.037 1.00 97.00 614 PHE A O 1
ATOM 4830 N N . HIS A 1 615 ? 30.649 11.047 -28.353 1.00 96.94 615 HIS A N 1
ATOM 4831 C CA . HIS A 1 615 ? 30.975 10.964 -26.936 1.00 96.94 615 HIS A CA 1
ATOM 4832 C C . HIS A 1 615 ? 30.836 9.520 -26.456 1.00 96.94 615 HIS A C 1
ATOM 4834 O O . HIS A 1 615 ? 29.744 8.952 -26.473 1.00 96.94 615 HIS A O 1
ATOM 4840 N N . PHE A 1 616 ? 31.945 8.935 -26.003 1.00 97.31 616 PHE A N 1
ATOM 4841 C CA . PHE A 1 616 ? 31.978 7.595 -25.422 1.00 97.31 616 PHE A CA 1
ATOM 4842 C C . PHE A 1 616 ? 32.291 7.659 -23.928 1.00 97.31 616 PHE A C 1
ATOM 4844 O O . PHE A 1 616 ? 33.230 8.344 -23.519 1.00 97.31 616 PHE A O 1
ATOM 4851 N N . ARG A 1 617 ? 31.529 6.918 -23.121 1.00 97.06 617 ARG A N 1
ATOM 4852 C CA . ARG A 1 617 ? 31.794 6.735 -21.691 1.00 97.06 617 ARG A CA 1
ATOM 4853 C C . ARG A 1 617 ? 31.649 5.269 -21.314 1.00 97.06 617 ARG A C 1
ATOM 4855 O O . ARG A 1 617 ? 30.560 4.702 -21.343 1.00 97.06 617 ARG A O 1
ATOM 4862 N N . GLU A 1 618 ? 32.751 4.683 -20.882 1.00 97.31 618 GLU A N 1
ATOM 4863 C CA . GLU A 1 618 ? 32.737 3.389 -20.216 1.00 97.31 618 GLU A CA 1
ATOM 4864 C C . GLU A 1 618 ? 32.430 3.552 -18.725 1.00 97.31 618 GLU A C 1
ATOM 4866 O O . GLU A 1 618 ? 32.843 4.531 -18.098 1.00 97.31 618 GLU A O 1
ATOM 4871 N N . ILE A 1 619 ? 31.713 2.585 -18.154 1.00 97.50 619 ILE A N 1
ATOM 4872 C CA . ILE A 1 619 ? 31.492 2.459 -16.712 1.00 97.50 619 ILE A CA 1
ATOM 4873 C C . ILE A 1 619 ? 32.393 1.331 -16.199 1.00 97.50 619 ILE A C 1
ATOM 4875 O O . ILE A 1 619 ? 32.057 0.161 -16.408 1.00 97.50 619 ILE A O 1
ATOM 4879 N N . PRO A 1 620 ? 33.528 1.645 -15.545 1.00 96.38 620 PRO A N 1
ATOM 4880 C CA . PRO A 1 620 ? 34.490 0.636 -15.106 1.00 96.38 620 PRO A CA 1
ATOM 4881 C C . PRO A 1 620 ? 33.845 -0.411 -14.195 1.00 96.38 620 PRO A C 1
ATOM 4883 O O . PRO A 1 620 ? 33.170 -0.059 -13.229 1.00 96.38 620 PRO A O 1
ATOM 4886 N N . GLY A 1 621 ? 34.027 -1.694 -14.517 1.00 95.75 621 GLY A N 1
ATOM 4887 C CA . GLY A 1 621 ? 33.422 -2.813 -13.780 1.00 95.75 621 GLY A CA 1
ATOM 4888 C C . GLY A 1 621 ? 31.888 -2.887 -13.846 1.00 95.75 621 GLY A C 1
ATOM 4889 O O . GLY A 1 621 ? 31.293 -3.727 -13.177 1.00 95.75 621 GLY A O 1
ATOM 4890 N N . GLY A 1 622 ? 31.239 -2.016 -14.625 1.00 95.62 622 GLY A N 1
ATOM 4891 C CA . GLY A 1 622 ? 29.790 -1.999 -14.791 1.00 95.62 622 GLY A CA 1
ATOM 4892 C C . GLY A 1 622 ? 29.295 -3.169 -15.640 1.00 95.62 622 GLY A C 1
ATOM 4893 O O . GLY A 1 622 ? 29.899 -3.498 -16.655 1.00 95.62 622 GLY A O 1
ATOM 4894 N N . ASN A 1 623 ? 28.172 -3.759 -15.243 1.00 96.62 623 ASN A N 1
ATOM 4895 C CA . ASN A 1 623 ? 27.455 -4.792 -15.996 1.00 96.62 623 ASN A CA 1
ATOM 4896 C C . ASN A 1 623 ? 26.579 -4.197 -17.126 1.00 96.62 623 ASN A C 1
ATOM 4898 O O . ASN A 1 623 ? 26.582 -2.986 -17.353 1.00 96.62 623 ASN A O 1
ATOM 4902 N N . HIS A 1 624 ? 25.777 -5.045 -17.783 1.00 95.38 624 HIS A N 1
ATOM 4903 C CA . HIS A 1 624 ? 24.911 -4.672 -18.911 1.00 95.38 624 HIS A CA 1
ATOM 4904 C C . HIS A 1 624 ? 23.978 -3.479 -18.644 1.00 95.38 624 HIS A C 1
ATOM 4906 O O . HIS A 1 624 ? 23.866 -2.573 -19.468 1.00 95.38 624 HIS A O 1
ATOM 4912 N N . ASP A 1 625 ? 23.342 -3.434 -17.470 1.00 92.75 625 ASP A N 1
ATOM 4913 C CA . ASP A 1 625 ? 22.369 -2.390 -17.123 1.00 92.75 625 ASP A CA 1
ATOM 4914 C C . ASP A 1 625 ? 23.004 -1.172 -16.426 1.00 92.75 625 ASP A C 1
ATOM 4916 O O . ASP A 1 625 ? 22.330 -0.170 -16.168 1.00 92.75 625 ASP A O 1
ATOM 4920 N N . SER A 1 626 ? 24.308 -1.217 -16.132 1.00 94.62 626 SER A N 1
ATOM 4921 C CA . SER A 1 626 ? 25.035 -0.122 -15.471 1.00 94.62 626 SER A CA 1
ATOM 4922 C C . SER A 1 626 ? 24.974 1.226 -16.206 1.00 94.62 626 SER A C 1
ATOM 4924 O O . SER A 1 626 ? 25.030 2.249 -15.525 1.00 94.62 626 SER A O 1
ATOM 4926 N N . PRO A 1 627 ? 24.823 1.290 -17.546 1.00 94.56 627 PRO A N 1
ATOM 4927 C CA . PRO A 1 627 ? 24.595 2.550 -18.257 1.00 94.56 627 PRO A CA 1
ATOM 4928 C C . PRO A 1 627 ? 23.194 3.159 -18.099 1.00 94.56 627 PRO A C 1
ATOM 4930 O O . PRO A 1 627 ? 23.044 4.372 -18.253 1.00 94.56 627 PRO A O 1
ATOM 4933 N N . LEU A 1 628 ? 22.158 2.368 -17.788 1.00 91.19 628 LEU A N 1
ATOM 4934 C CA . LEU A 1 628 ? 20.765 2.847 -17.755 1.00 91.19 628 LEU A CA 1
ATOM 4935 C C . LEU A 1 628 ? 20.502 3.997 -16.752 1.00 91.19 628 LEU A C 1
ATOM 4937 O O . LEU A 1 628 ? 19.707 4.884 -17.084 1.00 91.19 628 LEU A O 1
ATOM 4941 N N . PRO A 1 629 ? 21.128 4.047 -15.552 1.00 91.12 629 PRO A N 1
ATOM 4942 C CA . PRO A 1 629 ? 21.042 5.190 -14.638 1.00 91.12 629 PRO A CA 1
ATOM 4943 C C . PRO A 1 629 ? 21.508 6.529 -15.228 1.00 91.12 629 PRO A C 1
ATOM 4945 O O . PRO A 1 629 ? 21.027 7.576 -14.802 1.00 91.12 629 PRO A O 1
ATOM 4948 N N . CYS A 1 630 ? 22.408 6.521 -16.216 1.00 93.56 630 CYS A N 1
ATOM 4949 C CA . CYS A 1 630 ? 22.972 7.735 -16.813 1.00 93.56 630 CYS A CA 1
ATOM 4950 C C . CYS A 1 630 ? 22.053 8.390 -17.860 1.00 93.56 630 CYS A C 1
ATOM 4952 O O . CYS A 1 630 ? 22.438 9.389 -18.469 1.00 93.56 630 CYS A O 1
ATOM 4954 N N . TYR A 1 631 ? 20.848 7.859 -18.094 1.00 94.88 631 TYR A N 1
ATOM 4955 C CA . TYR A 1 631 ? 19.965 8.302 -19.177 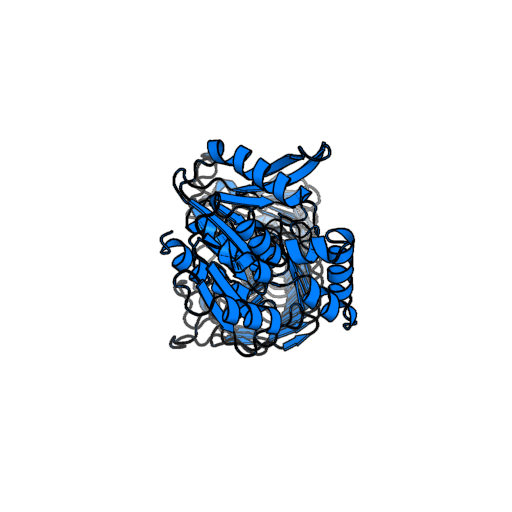1.00 94.88 631 TYR A CA 1
ATOM 4956 C C . TYR A 1 631 ? 19.615 9.790 -19.121 1.00 94.88 631 TYR A C 1
ATOM 4958 O O . TYR A 1 631 ? 19.812 10.503 -20.099 1.00 94.88 631 TYR A O 1
ATOM 4966 N N . ALA A 1 632 ? 19.135 10.282 -17.976 1.00 93.75 632 ALA A N 1
ATOM 4967 C CA . ALA A 1 632 ? 18.707 11.675 -17.851 1.00 93.75 632 ALA A CA 1
ATOM 4968 C C . ALA A 1 632 ? 19.875 12.663 -18.032 1.00 93.75 632 ALA A C 1
ATOM 4970 O O . ALA A 1 632 ? 19.710 13.700 -18.670 1.00 93.75 632 ALA A O 1
ATOM 4971 N N . GLU A 1 633 ? 21.059 12.338 -17.500 1.00 94.94 633 GLU A N 1
ATOM 4972 C CA . GLU A 1 633 ? 22.296 13.102 -17.732 1.00 94.94 633 GLU A CA 1
ATOM 4973 C C . GLU A 1 633 ? 22.640 13.115 -19.226 1.00 94.94 633 GLU A C 1
ATOM 4975 O O . GLU A 1 633 ? 22.810 14.175 -19.821 1.00 94.94 633 GLU A O 1
ATOM 4980 N N . THR A 1 634 ? 22.634 11.939 -19.852 1.00 95.75 634 THR A N 1
ATOM 4981 C CA . THR A 1 634 ? 22.967 11.767 -21.269 1.00 95.75 634 THR A CA 1
ATOM 4982 C C . THR A 1 634 ? 22.010 12.538 -22.175 1.00 95.75 634 THR A C 1
ATOM 4984 O O . THR A 1 634 ? 22.456 13.237 -23.078 1.00 95.75 634 THR A O 1
ATOM 4987 N N . VAL A 1 635 ? 20.698 12.478 -21.924 1.00 95.75 635 VAL A N 1
ATOM 4988 C CA . VAL A 1 635 ? 19.706 13.230 -22.708 1.00 95.75 635 VAL A CA 1
ATOM 4989 C C . VAL A 1 635 ? 19.898 14.737 -22.547 1.00 95.75 635 VAL A C 1
ATOM 4991 O O . VAL A 1 635 ? 19.805 15.466 -23.533 1.00 95.75 635 VAL A O 1
ATOM 4994 N N . LYS A 1 636 ? 20.209 15.226 -21.340 1.00 95.12 636 LYS A N 1
ATOM 4995 C CA . LYS A 1 636 ? 20.502 16.654 -21.128 1.00 95.12 636 LYS A CA 1
ATOM 4996 C C . LYS A 1 636 ? 21.701 17.117 -21.949 1.00 95.12 636 LYS A C 1
ATOM 4998 O O . LYS A 1 636 ? 21.654 18.215 -22.494 1.00 95.12 636 LYS A O 1
ATOM 5003 N N . GLU A 1 637 ? 22.751 16.307 -22.048 1.00 94.19 637 GLU A N 1
ATOM 5004 C CA . GLU A 1 637 ? 23.903 16.636 -22.889 1.00 94.19 637 GLU A CA 1
ATOM 5005 C C . GLU A 1 637 ? 23.589 16.503 -24.385 1.00 94.19 637 GLU A C 1
ATOM 5007 O O . GLU A 1 637 ? 23.956 17.377 -25.171 1.00 94.19 637 GLU A O 1
ATOM 5012 N N . LEU A 1 638 ? 22.833 15.475 -24.780 1.00 93.06 638 LEU A N 1
ATOM 5013 C CA . LEU A 1 638 ? 22.391 15.273 -26.161 1.00 93.06 638 LEU A CA 1
ATOM 5014 C C . LEU A 1 638 ? 21.610 16.487 -26.688 1.00 93.06 638 LEU A C 1
ATOM 5016 O O . LEU A 1 638 ? 21.849 16.939 -27.805 1.00 93.06 638 LEU A O 1
ATOM 5020 N N . LEU A 1 639 ? 20.741 17.073 -25.858 1.00 93.00 639 LEU A N 1
ATOM 5021 C CA . LEU A 1 639 ? 19.957 18.267 -26.194 1.00 93.00 639 LEU A CA 1
ATOM 5022 C C . LEU A 1 639 ? 20.808 19.530 -26.419 1.00 93.00 639 LEU A C 1
ATOM 5024 O O . LEU A 1 639 ? 20.359 20.442 -27.119 1.00 93.00 639 LEU A O 1
ATOM 5028 N N . LYS A 1 640 ? 22.019 19.600 -25.848 1.00 89.31 640 LYS A N 1
ATOM 5029 C CA . LYS A 1 640 ? 22.970 20.706 -26.075 1.00 89.31 640 LYS A CA 1
ATOM 5030 C C . LYS A 1 640 ? 23.718 20.568 -27.400 1.00 89.31 640 LYS A C 1
ATOM 5032 O O . LYS A 1 640 ? 24.253 21.563 -27.892 1.00 89.31 640 LYS A O 1
ATOM 5037 N N . GLY A 1 641 ? 23.774 19.357 -27.956 1.00 77.62 641 GLY A N 1
ATOM 5038 C CA . GLY A 1 641 ? 24.426 19.079 -29.227 1.00 77.62 641 GLY A CA 1
ATOM 5039 C C . GLY A 1 641 ? 23.835 19.928 -30.354 1.00 77.62 641 GLY A C 1
ATOM 5040 O O . GLY A 1 641 ? 22.616 20.058 -30.489 1.00 77.62 641 GLY A O 1
ATOM 5041 N N . LYS A 1 642 ? 24.711 20.524 -31.166 1.00 63.78 642 LYS A N 1
ATOM 5042 C CA . LYS A 1 642 ? 24.339 21.122 -32.451 1.00 63.78 642 LYS A CA 1
ATOM 5043 C C . LYS A 1 642 ? 24.733 20.146 -33.557 1.00 63.78 642 LYS A C 1
ATOM 5045 O O . LYS A 1 642 ? 25.793 19.531 -33.458 1.00 63.78 642 LYS A O 1
ATOM 5050 N N . ARG A 1 643 ? 23.848 19.997 -34.542 1.00 58.94 643 ARG A N 1
ATOM 5051 C CA . ARG A 1 643 ? 24.135 19.301 -35.799 1.00 58.94 643 ARG A CA 1
ATOM 5052 C C . ARG A 1 643 ? 25.207 20.039 -36.590 1.00 58.94 643 ARG A C 1
ATOM 5054 O O . ARG A 1 643 ? 25.222 21.292 -36.510 1.00 58.94 643 ARG A O 1
#

Foldseek 3Di:
DEQEQVVDPGLQRSQVPDDQLYEYEQEADEHEAWAHEHAANYEDEYEVNGEYEYDLPPVRWDFAPQWQDDPAARTERYEYEAYEAYEYDYQEEYHQPLLSQFDCSVVVPAQPDCDLPDGATHGHPHFHAYYAYELYENYYYYNYEYEAGNAAHHAYANYENYEYENYEYYHDLRRPRHADAHAELYYNYEAENYEAEYNEEPHAYYHACNGNVHAGEAEDYEHEHYEAEHQAERYHYDFHHAYEYEHYEAEHYEYEPYAEHHAYEQHDPPDPPHQAGYAYEHYEHEQYEAYNYAEDAEAEDQAAPPGPNSHNHAHEHYEYENYAYEHQAAHEHEHQRYEAAEYANAHYEYLHQCVVQQVFDADLDAHSRRDGHHLDNYHYHNYDYHYHNHYHYYDPPHFNNVPQKDWDWDQFPPPRDIWIKIKGAFDAAAEEEEEEAAAPDFLSCCGHPSLNVVAPVSLCVNVRHMYMRIRLVPLLLPFVSSLRVVVVVCVVCCVVSNYPFYEYEYAHSSLLSRLLSCLVCVVRHQEYEYAAYQQQQVVLLVVLVVDDDPSSVVNNVSCCVNQVDPVSRCNSRSLNSVVSNPHAYHYEYECAEPNRHCVSVVSSCVSCPPPPRYHYDYDYNGYRCSCSNCNSVVVVVSVVTGD

Secondary structure (DSSP, 8-state):
-EEEGGGSSSHHHHHHHPPTTEEEEE-SEEEEES-EE--SSEEEEE-TTEEEEE-S-GGGPPB---SS--SS--BEEEEEES-EEEEEEES-EEE--GGGGBTTSTT-S--SEEETTEEEPPBPSS--EEEEEES-EEEEEES-EEE--SS-SEEEES-EEEEEES-EEE--TT-TT--SEEEES-EEEEEES-EEEESS-SEEEEE-HHHHTS---EEEEEEES-EEEESSEEEEEEEEESSEEEEEEEES-EEES-SEEEEEES--TT-TT-SS--EEEEEEEES-EEEEESEEEEEE-S--TTS------EEEEEEEEEEEEEESS-EEEE-TTEEEEEEEEEEEEE---SGGGTTPPPPSS--TT--S--SSSEEEES---EEEEEEEEEPTT--TTTTT-EEEEEE-TTT-PEEEEEEE---TTS-EEEEE--TT--TTHHHH-HHHIIIIIHHHHHTT-EEEEE-TTTTT-S-HHHHHHHHHHHHHHHHHH--S-EEEEEEHHHHHHHHHHHHH-GGG-SEEEEES--S-HHHHHHHHHT---HHHHHHHHHHHHHS-SHHHHHHT-GGGSGGG--S-EEEEEETT-SSS-HHHHHHHHHHTTT-TTEEEEEETT--TTTTGGGHHHHHHHHHH---

Radius of gyration: 32.19 Å; chains: 1; bounding box: 80×43×87 Å

Sequence (643 aa):
MIRNIQDYPSIQDAINAADPCDVVRIPPGRHEAGTLLLKSHLTLRLDPQAVLAASPDLSRYSHVDWARVSQCGQICLLGGHDLEDVSIEGDGIIEGNGHLFWENYQEKKIPHSMIWGIDFFKPGELRPKLLYFVNCRDLRIRGITIRNAPFYTIHALGCDQLEIDHVTVRNNRRGPNTDILDIDCCADVRITNCDLDGGDDAVAVKSDIAMLGRDKVCERLQISNNRLSSTCCGIRVGFEGDGEIRDLLFTDNIVYDTNKCIDILSIARKARGIRHGARISNLIFSNCLLRNVRRAVHVWSGADEGEKNEYGGFIRHLLFSGIFADCSDASFAGGIAVSDLTFRDIRFTFHRDLAQYIGQAPVTMTNVWGRGYLEQPLSFHGVNPRLENVVCEPQPGFRMFSREFEEKKLVSSVDGTSQRYFVRHGKAGNPCFIILHGHGSLGDQLITRPDTAKRWTKFLIEQDFSIISPDLRGNAWMSEAAIRDLTDIIAAEKPILAWDKLFLTAGSMGGTGAFIFAARHPELLDGIAAFGAATNLETYLEWLKTQEKPILQEIARAIEKNHPTEAIRKNASVCLHAENLSMPIWYLHGGADEIIPPEQAHTFAKIMHGRTNFHFREIPGGNHDSPLPCYAETVKELLKGKR

pLDDT: mean 93.31, std 8.3, range [52.09, 98.94]